Protein AF-0000000066829288 (afdb_homodimer)

Solvent-accessible surface area (backbone atoms only — not comparable to full-atom values): 31257 Å² total; per-residue (Å²): 139,66,87,71,61,79,67,40,70,86,41,68,56,59,64,69,84,78,69,64,52,48,63,47,64,56,67,56,61,49,70,46,64,44,95,68,75,52,68,35,43,31,33,33,27,29,32,68,88,78,62,45,61,29,27,31,39,46,38,51,44,66,57,33,58,77,65,68,34,53,66,54,53,50,49,31,52,50,49,40,68,68,46,82,48,92,29,32,53,44,60,73,48,58,41,49,59,95,54,36,37,37,41,32,26,58,54,68,74,48,44,46,47,40,56,51,35,63,72,62,33,44,44,52,68,69,58,36,48,53,52,44,53,47,49,47,53,36,51,42,53,32,46,77,73,41,35,31,52,53,54,65,46,48,88,32,24,32,18,29,84,87,66,45,54,23,42,45,81,47,74,68,39,45,69,53,60,87,92,52,48,72,42,62,71,28,59,55,54,75,70,33,47,33,45,51,42,73,66,72,37,71,30,49,38,62,46,36,40,47,26,12,50,30,44,48,49,47,20,32,57,60,45,47,67,68,52,74,50,71,30,46,66,60,31,51,51,34,45,57,67,54,57,65,79,80,63,88,84,53,54,66,44,58,49,52,50,36,54,54,45,60,34,84,71,46,87,73,52,69,47,61,71,53,51,53,49,47,54,51,45,33,51,51,51,55,68,71,94,140,67,87,71,61,79,65,37,69,87,41,67,57,59,66,69,86,77,67,64,50,49,63,48,61,56,66,57,62,50,71,46,65,43,95,68,75,51,68,35,42,31,31,32,27,29,32,65,88,79,62,46,62,30,26,30,38,45,37,52,45,65,57,32,58,77,64,68,36,52,65,51,52,51,49,31,52,51,48,38,69,68,48,82,49,91,29,32,53,43,61,72,49,60,43,49,59,97,54,37,36,37,42,32,27,58,55,67,75,49,44,46,46,40,55,51,35,62,73,62,33,43,44,52,68,68,58,36,49,51,50,44,52,47,48,48,52,37,50,42,51,32,45,76,73,40,34,31,53,54,52,61,47,48,87,32,25,31,18,29,84,88,65,47,55,23,43,44,80,48,75,67,39,43,70,54,61,87,90,52,48,71,40,61,71,28,57,54,54,75,70,34,48,33,43,50,43,73,67,72,38,70,28,48,37,61,44,37,41,47,27,12,51,29,44,49,48,48,21,34,58,61,44,46,65,67,51,75,52,72,30,46,66,60,32,50,51,34,46,55,67,53,58,64,81,80,63,89,84,53,53,67,47,56,49,54,50,38,55,52,44,58,36,84,70,43,89,70,49,67,54,63,71,53,53,54,48,46,54,52,45,34,50,51,50,55,68,70,95

Organism: Glycine max (NCBI:txid3847)

pLDDT: mean 78.01, std 21.09, range [21.61, 96.94]

Foldseek 3Di:
DDPVPPVCPLVPFDQPDPQPQVQPFPQPFPQDCDQPRDTWTWGWTARPVVRAIKIKTKDWPVVCVVVVVSVLVVVLVVLLCQQDDPQAKHFDGWHDDPTMIITIIHDADQFFQLVVLVVPPAADPVLLLQQLLSLLVSQQSSVVQQKFQQADDSRQWTAHPVGHTHGHDSSVMDRDDPPDQKDQAQDYDLLQFALCSVVSDIDGRQLRRLSSSLQRSQCNRGSDGQQDDPDSVVSSVCRNVVPGDRDPPDQPLSRVLSCLSSDNPVPPVPHSVVSSVSSVVSVVVVVVD/DDPVPPVCPLVPFDQPDPQPQVQPFPQPQPQDCDQPRDTWTWTWTARPVVRAIKIKTKDWPVVCVVVVVSVLVVVLVVLLCQQDDPQAKHFDGWHDDPTMIITIIHDADQFFQLVVLLVPPAADPVLLLQQLLSLLVSQQSSVVQQKFQQADDSRQWTAHPVGHTHGHDSSVMDRDDPPDQKDQAQDYDLLQFALCSVVSDIDGRQLRRLSSSLQRSLCNRGSDGQQDDPDSVVSSVCRLVVPGDRDPPDDPLSRVLSCLSSDNPCPPVPHSVVSSVSSVVSVVVVVVD

Secondary structure (DSSP, 8-state):
--TTSSTTSS--S-------EEEEEEEEEEEEE-TTS-EEEEEEEEETTT--EEEEEEEEHHHHHHTT-HHHHHHHHHHHHH---TTBPPEEEEEE-SSEEEEEEE---S-BHHHHHHHH-SPPHHHHHHHHHHHHHHHHHHHHTT-B-S--SGGGEEE-TTS-EEE---TT-B-PSTT--EE----S-GGG--HHHHTTS-EEHHHHHHHHHHHHHHHHHHSS-SS--SSHHHHHHHHHTT-----TTS-HHHHHHHHHHS-SSGGG---HHHHHHHHHHHHHHHHH-/--TTSSTTSS--S-------EEEEEEEEEEEEE-TTS-EEEEEEEEETTT--EEEEEEEEHHHHHHTT-HHHHHHHHHHHHH---TTBPPEEEEEE-SSEEEEEEEPP-S-BHHHHHHHH-SPPHHHHHHHHHHHHHHHHHHHHTT-B-S--SGGGEEE-TTS-EEE---TT-B-PSTT--EE----S-GGG--HHHHTTS-EEHHHHHHHHHHHHHHHHHHSS-SS--SSHHHHHHHHHTT-----TTS-HHHHHHHHHHS-SSGGG---HHHHHHHHHHHHHHHHH-

Nearest PDB structures (foldseek):
  3orx-assembly4_D  TM=9.179E-01  e=4.628E-21  Homo sapiens
  2owb-assembly1_A  TM=9.389E-01  e=7.590E-20  Homo sapiens
  3e88-assembly2_B  TM=9.311E-01  e=2.599E-19  Homo sapiens
  3e87-assembly2_B  TM=8.849E-01  e=9.494E-20  Homo sapiens
  5lih-assembly1_A  TM=8.357E-01  e=1.571E-19  Homo sapiens

Radius of gyration: 24.56 Å; Cα contacts (8 Å, |Δi|>4): 1035; chains: 2; bounding box: 91×78×61 Å

Sequence (578 aa):
MTRCQRCCRYCLFLCHTTLLLVLLVSLLVFLWLNGEGTFAEVKFAQNTGTGEIVAMKVLDRSTIIKHKMVDQIKREISIMKLVRHPDVVRLHEVLASRTKLYIILEFITGGELFDKIIHHGRLSEADSRRYFQQLIDGVDYCHSKGVYHRDLKPENLLLDSLGNIKIFDFGLSAFPEQGVSILRTTCGTPNYVAPKVLSHKSYNGAVADVWSCGVILFLLLAGYLPFDELDLTTLYSKIERTEFSCPLWYPVGAKMLIYRILDPNPETIETFTKVGQLEKASDAEEYSSMTRCQRCCRYCLFLCHTTLLLVLLVSLLVFLWLNGEGTFAEVKFAQNTGTGEIVAMKVLDRSTIIKHKMVDQIKREISIMKLVRHPDVVRLHEVLASRTKLYIILEFITGGELFDKIIHHGRLSEADSRRYFQQLIDGVDYCHSKGVYHRDLKPENLLLDSLGNIKIFDFGLSAFPEQGVSILRTTCGTPNYVAPKVLSHKSYNGAVADVWSCGVILFLLLAGYLPFDELDLTTLYSKIERTEFSCPLWYPVGAKMLIYRILDPNPETIETFTKVGQLEKASDAEEYSS

InterPro domains:
  IPR000719 Protein kinase domain [PF00069] (35-267)
  IPR000719 Protein kinase domain [PS50011] (28-288)
  IPR000719 Protein kinase domain [SM00220] (28-278)
  IPR008271 Serine/threonine-protein kinase, active site [PS00108] (147-159)
  IPR011009 Protein kinase-like domain superfamily [SSF56112] (35-268)

Structure (mmCIF, N/CA/C/O backbone):
data_AF-0000000066829288-model_v1
#
loop_
_entity.id
_entity.type
_entity.pdbx_description
1 polymer 'Protein kinase domain-containing protein'
#
loop_
_atom_site.group_PDB
_atom_site.id
_atom_site.type_symbol
_atom_site.label_atom_id
_atom_site.label_alt_id
_atom_site.label_comp_id
_atom_site.label_asym_id
_atom_site.label_entity_id
_atom_site.label_seq_id
_atom_site.pdbx_PDB_ins_code
_atom_site.Cartn_x
_atom_site.Cartn_y
_atom_site.Cartn_z
_atom_site.occupancy
_atom_site.B_iso_or_equiv
_atom_site.auth_seq_id
_atom_site.auth_comp_id
_atom_site.auth_asym_id
_atom_site.auth_atom_id
_atom_site.pdbx_PDB_model_num
ATOM 1 N N . MET A 1 1 ? -48.969 -4.434 -5.461 1 21.73 1 MET A N 1
ATOM 2 C CA . MET A 1 1 ? -48.156 -4.391 -4.242 1 21.73 1 MET A CA 1
ATOM 3 C C . MET A 1 1 ? -46.688 -4.699 -4.539 1 21.73 1 MET A C 1
ATOM 5 O O . MET A 1 1 ? -46.344 -5.84 -4.848 1 21.73 1 MET A O 1
ATOM 9 N N . THR A 1 2 ? -45.844 -3.816 -5.234 1 22.47 2 THR A N 1
ATOM 10 C CA . THR A 1 2 ? -44.875 -3.971 -6.312 1 22.47 2 THR A CA 1
ATOM 11 C C . THR A 1 2 ? -43.531 -4.438 -5.766 1 22.47 2 THR A C 1
ATOM 13 O O . THR A 1 2 ? -43.219 -4.207 -4.598 1 22.47 2 THR A O 1
ATOM 16 N N . ARG A 1 3 ? -42.812 -5.324 -6.523 1 27.27 3 ARG A N 1
ATOM 17 C CA . ARG A 1 3 ? -41.625 -6.148 -6.32 1 27.27 3 ARG A CA 1
ATOM 18 C C . ARG A 1 3 ? -40.531 -5.348 -5.652 1 27.27 3 ARG A C 1
ATOM 20 O O . ARG A 1 3 ? -39.438 -5.867 -5.426 1 27.27 3 ARG A O 1
ATOM 27 N N . CYS A 1 4 ? -40.562 -4.027 -5.711 1 26.39 4 CYS A N 1
ATOM 28 C CA . CYS A 1 4 ? -39.531 -3.127 -5.195 1 26.39 4 CYS A CA 1
ATOM 29 C C . CYS A 1 4 ? -39.5 -3.168 -3.672 1 26.39 4 CYS A C 1
ATOM 31 O O . CYS A 1 4 ? -38.688 -2.463 -3.051 1 26.39 4 CYS A O 1
ATOM 33 N N . GLN A 1 5 ? -40.469 -3.662 -2.865 1 26.28 5 GLN A N 1
ATOM 34 C CA . GLN A 1 5 ? -40.562 -3.518 -1.418 1 26.28 5 GLN A CA 1
ATOM 35 C C . GLN A 1 5 ? -39.562 -4.398 -0.701 1 26.28 5 GLN A C 1
ATOM 37 O O . GLN A 1 5 ? -39.25 -4.168 0.469 1 26.28 5 GLN A O 1
ATOM 42 N N . ARG A 1 6 ? -39.531 -5.727 -0.998 1 29.59 6 ARG A N 1
ATOM 43 C CA . ARG A 1 6 ? -38.75 -6.672 -0.224 1 29.59 6 ARG A CA 1
ATOM 44 C C . ARG A 1 6 ? -37.25 -6.305 -0.274 1 29.59 6 ARG A C 1
ATOM 46 O O . ARG A 1 6 ? -36.469 -6.777 0.548 1 29.59 6 ARG A O 1
ATOM 53 N N . CYS A 1 7 ? -36.844 -5.984 -1.493 1 27.8 7 CYS A N 1
ATOM 54 C CA . CYS A 1 7 ? -35.406 -5.809 -1.724 1 27.8 7 CYS A CA 1
ATOM 55 C C . CYS A 1 7 ? -34.875 -4.578 -0.994 1 27.8 7 CYS A C 1
ATOM 57 O O . CYS A 1 7 ? -33.688 -4.246 -1.093 1 27.8 7 CYS A O 1
ATOM 59 N N . CYS A 1 8 ? -35.781 -3.66 -0.423 1 27.7 8 CYS A N 1
ATOM 60 C CA . CYS A 1 8 ? -35.469 -2.346 0.118 1 27.7 8 CYS A CA 1
ATOM 61 C C . CYS A 1 8 ? -34.688 -2.473 1.431 1 27.7 8 CYS A C 1
ATOM 63 O O . CYS A 1 8 ? -34.312 -1.466 2.031 1 27.7 8 CYS A O 1
ATOM 65 N N . ARG A 1 9 ? -35.062 -3.439 2.234 1 28.14 9 ARG A N 1
ATOM 66 C CA . ARG A 1 9 ? -34.469 -3.309 3.564 1 28.14 9 ARG A CA 1
ATOM 67 C C . ARG A 1 9 ? -32.969 -3.084 3.48 1 28.14 9 ARG A C 1
ATOM 69 O O . ARG A 1 9 ? -32.406 -2.316 4.262 1 28.14 9 ARG A O 1
ATOM 76 N N . TYR A 1 10 ? -32.281 -4.105 3.029 1 27.89 10 TYR A N 1
ATOM 77 C CA . TYR A 1 10 ? -30.828 -3.939 2.891 1 27.89 10 TYR A CA 1
ATOM 78 C C . TYR A 1 10 ? -30.5 -2.9 1.823 1 27.89 10 TYR A C 1
ATOM 80 O O . TYR A 1 10 ? -29.359 -2.801 1.378 1 27.89 10 TYR A O 1
ATOM 88 N N . CYS A 1 11 ? -31.5 -2.441 1.03 1 29.39 11 CYS A N 1
ATOM 89 C CA . CYS A 1 11 ? -31.469 -1.28 0.148 1 29.39 11 CYS A CA 1
ATOM 90 C C . CYS A 1 11 ? -31.031 -0.031 0.906 1 29.39 11 CYS A C 1
ATOM 92 O O . CYS A 1 11 ? -31.875 0.715 1.414 1 29.39 11 CYS A O 1
ATOM 94 N N . LEU A 1 12 ? -30.188 -0.272 1.947 1 30.98 12 LEU A N 1
ATOM 95 C CA . LEU A 1 12 ? -29.781 0.939 2.65 1 30.98 12 LEU A CA 1
ATOM 96 C C . LEU A 1 12 ? -29.609 2.102 1.677 1 30.98 12 LEU A C 1
ATOM 98 O O . LEU A 1 12 ? -29.438 3.246 2.096 1 30.98 12 LEU A O 1
ATOM 102 N N . PHE A 1 13 ? -28.891 1.796 0.55 1 31.28 13 PHE A N 1
ATOM 103 C CA . PHE A 1 13 ? -28.5 2.885 -0.334 1 31.28 13 PHE A CA 1
ATOM 104 C C . PHE A 1 13 ? -29.688 3.412 -1.119 1 31.28 13 PHE A C 1
ATOM 106 O O . PHE A 1 13 ? -30.594 2.646 -1.483 1 31.28 13 PHE A O 1
ATOM 113 N N . LEU A 1 14 ? -30.172 4.648 -0.809 1 29.5 14 LEU A N 1
ATOM 114 C CA . LEU A 1 14 ? -31.203 5.449 -1.451 1 29.5 14 LEU A CA 1
ATOM 115 C C . LEU A 1 14 ? -31.188 5.254 -2.963 1 29.5 14 LEU A C 1
ATOM 117 O O . LEU A 1 14 ? -30.156 5.484 -3.609 1 29.5 14 LEU A O 1
ATOM 121 N N . CYS A 1 15 ? -31.875 4.312 -3.562 1 29.84 15 CYS A N 1
ATOM 122 C CA . CYS A 1 15 ? -32.188 4.012 -4.953 1 29.84 15 CYS A CA 1
ATOM 123 C C . CYS A 1 15 ? -32.594 5.273 -5.707 1 29.84 15 CYS A C 1
ATOM 125 O O . CYS A 1 15 ? -33 5.207 -6.863 1 29.84 15 CYS A O 1
ATOM 127 N N . HIS A 1 16 ? -33 6.395 -5.109 1 30.56 16 HIS A N 1
ATOM 128 C CA . HIS A 1 16 ? -33.812 7.297 -5.902 1 30.56 16 HIS A CA 1
ATOM 129 C C . HIS A 1 16 ? -33.062 7.766 -7.152 1 30.56 16 HIS A C 1
ATOM 131 O O . HIS A 1 16 ? -33.625 7.77 -8.25 1 30.56 16 HIS A O 1
ATOM 137 N N . THR A 1 17 ? -32.219 8.945 -7.078 1 32.38 17 THR A N 1
ATOM 138 C CA . THR A 1 17 ? -32 9.93 -8.133 1 32.38 17 THR A CA 1
ATOM 139 C C . THR A 1 17 ? -31.156 9.352 -9.25 1 32.38 17 THR A C 1
ATOM 141 O O . THR A 1 17 ? -30.031 8.891 -9 1 32.38 17 THR A O 1
ATOM 144 N N . THR A 1 18 ? -31.734 8.719 -10.352 1 33.66 18 THR A N 1
ATOM 145 C CA . THR A 1 18 ? -31.125 8.344 -11.633 1 33.66 18 THR A CA 1
ATOM 146 C C . THR A 1 18 ? -30.203 9.445 -12.141 1 33.66 18 THR A C 1
ATOM 148 O O . THR A 1 18 ? -30.672 10.477 -12.633 1 33.66 18 THR A O 1
ATOM 151 N N . LEU A 1 19 ? -29.422 10.141 -11.383 1 34 19 LEU A N 1
ATOM 152 C CA . LEU A 1 19 ? -28.484 11.039 -12.039 1 34 19 LEU A CA 1
ATOM 153 C C . LEU A 1 19 ? -27.859 10.367 -13.266 1 34 19 LEU A C 1
ATOM 155 O O . LEU A 1 19 ? -27.328 9.258 -13.172 1 34 19 LEU A O 1
ATOM 159 N N . LEU A 1 20 ? -28.516 10.664 -14.477 1 32.47 20 LEU A N 1
ATOM 160 C CA . LEU A 1 20 ? -27.938 10.367 -15.781 1 32.47 20 LEU A CA 1
ATOM 161 C C . LEU A 1 20 ? -26.453 10.672 -15.812 1 32.47 20 LEU A C 1
ATOM 163 O O . LEU A 1 20 ? -26.047 11.828 -15.977 1 32.47 20 LEU A O 1
ATOM 167 N N . LEU A 1 21 ? -25.766 10.328 -14.828 1 38.66 21 LEU A N 1
ATOM 168 C CA . LEU A 1 21 ? -24.312 10.477 -14.938 1 38.66 21 LEU A CA 1
ATOM 169 C C . LEU A 1 21 ? -23.797 9.812 -16.203 1 38.66 21 LEU A C 1
ATOM 171 O O . LEU A 1 21 ? -24.062 8.633 -16.453 1 38.66 21 LEU A O 1
ATOM 175 N N . VAL A 1 22 ? -24.016 10.594 -17.359 1 33.44 22 VAL A N 1
ATOM 176 C CA . VAL A 1 22 ? -23.281 10.07 -18.516 1 33.44 22 VAL A CA 1
ATOM 177 C C . VAL A 1 22 ? -21.844 9.742 -18.109 1 33.44 22 VAL A C 1
ATOM 179 O O . VAL A 1 22 ? -21.125 10.602 -17.609 1 33.44 22 VAL A O 1
ATOM 182 N N . LEU A 1 23 ? -21.641 8.625 -17.703 1 38.09 23 LEU A N 1
ATOM 183 C CA . LEU A 1 23 ? -20.312 8.102 -17.406 1 38.09 23 LEU A CA 1
ATOM 184 C C . LEU A 1 23 ? -19.312 8.516 -18.484 1 38.09 23 LEU A C 1
ATOM 186 O O . LEU A 1 23 ? -19.438 8.094 -19.641 1 38.09 23 LEU A O 1
ATOM 190 N N . LEU A 1 24 ? -19.062 9.797 -18.688 1 34.38 24 LEU A N 1
ATOM 191 C CA . LEU A 1 24 ? -17.859 9.977 -19.484 1 34.38 24 LEU A CA 1
ATOM 192 C C . LEU A 1 24 ? -16.703 9.156 -18.906 1 34.38 24 LEU A C 1
ATOM 194 O O . LEU A 1 24 ? -16.297 9.367 -17.75 1 34.38 24 LEU A O 1
ATOM 198 N N . VAL A 1 25 ? -16.656 8 -19.172 1 34.41 25 VAL A N 1
ATOM 199 C CA . VAL A 1 25 ? -15.703 6.992 -18.719 1 34.41 25 VAL A CA 1
ATOM 200 C C . VAL A 1 25 ? -14.281 7.469 -18.984 1 34.41 25 VAL A C 1
ATOM 202 O O . VAL A 1 25 ? -13.828 7.484 -20.125 1 34.41 25 VAL A O 1
ATOM 205 N N . SER A 1 26 ? -13.883 8.711 -19.047 1 34.31 26 SER A N 1
ATOM 206 C CA . SER A 1 26 ? -12.422 8.672 -19.094 1 34.31 26 SER A CA 1
ATOM 207 C C . SER A 1 26 ? -11.852 7.871 -17.922 1 34.31 26 SER A C 1
ATOM 209 O O . SER A 1 26 ? -12.18 8.133 -16.766 1 34.31 26 SER A O 1
ATOM 211 N N . LEU A 1 27 ? -11.656 6.578 -18.141 1 34.34 27 LEU A N 1
ATOM 212 C CA . LEU A 1 27 ? -11.281 5.441 -17.297 1 34.34 27 LEU A CA 1
ATOM 213 C C . LEU A 1 27 ? -10.031 5.758 -16.484 1 34.34 27 LEU A C 1
ATOM 215 O O . LEU A 1 27 ? -8.914 5.605 -16.984 1 34.34 27 LEU A O 1
ATOM 219 N N . LEU A 1 28 ? -9.75 7 -16.188 1 33.88 28 LEU A N 1
ATOM 220 C CA . LEU A 1 28 ? -8.586 6.871 -15.312 1 33.88 28 LEU A CA 1
ATOM 221 C C . LEU A 1 28 ? -8.906 6.008 -14.102 1 33.88 28 LEU A C 1
ATOM 223 O O . LEU A 1 28 ? -9.836 6.312 -13.344 1 33.88 28 LEU A O 1
ATOM 227 N N . VAL A 1 29 ? -8.742 4.734 -14.305 1 36.06 29 VAL A N 1
ATOM 228 C CA . VAL A 1 29 ? -8.953 3.754 -13.242 1 36.06 29 VAL A CA 1
ATOM 229 C C . VAL A 1 29 ? -7.848 3.871 -12.203 1 36.06 29 VAL A C 1
ATOM 231 O O . VAL A 1 29 ? -6.664 3.729 -12.523 1 36.06 29 VAL A O 1
ATOM 234 N N . PHE A 1 30 ? -8.023 4.906 -11.344 1 38.16 30 PHE A N 1
ATOM 235 C CA . PHE A 1 30 ? -7.148 4.766 -10.188 1 38.16 30 PHE A CA 1
ATOM 236 C C . PHE A 1 30 ? -7.57 3.576 -9.336 1 38.16 30 PHE A C 1
ATOM 238 O O . PHE A 1 30 ? -8.758 3.408 -9.039 1 38.16 30 PHE A O 1
ATOM 245 N N . LEU A 1 31 ? -6.906 2.406 -9.594 1 36.72 31 LEU A N 1
ATOM 246 C CA . LEU A 1 31 ? -7.121 1.247 -8.734 1 36.72 31 LEU A CA 1
ATOM 247 C C . LEU A 1 31 ? -6.543 1.482 -7.344 1 36.72 31 LEU A C 1
ATOM 249 O O . LEU A 1 31 ? -5.406 1.944 -7.211 1 36.72 31 LEU A O 1
ATOM 253 N N . TRP A 1 32 ? -7.32 2.074 -6.516 1 36.59 32 TRP A N 1
ATOM 254 C CA . TRP A 1 32 ? -6.859 2.297 -5.148 1 36.59 32 TRP A CA 1
ATOM 255 C C . TRP A 1 32 ? -7.012 1.032 -4.309 1 36.59 32 TRP A C 1
ATOM 257 O O . TRP A 1 32 ? -8.086 0.425 -4.277 1 36.59 32 TRP A O 1
ATOM 267 N N . LEU A 1 33 ? -5.973 0.278 -4.172 1 38.78 33 LEU A N 1
ATOM 268 C CA . LEU A 1 33 ? -6.004 -0.759 -3.145 1 38.78 33 LEU A CA 1
ATOM 269 C C . LEU A 1 33 ? -6.078 -0.144 -1.751 1 38.78 33 LEU A C 1
ATOM 271 O O . LEU A 1 33 ? -5.262 0.712 -1.401 1 38.78 33 LEU A O 1
ATOM 275 N N . ASN A 1 34 ? -7.176 0.012 -1.292 1 38.44 34 ASN A N 1
ATOM 276 C CA . ASN A 1 34 ? -7.219 0.454 0.098 1 38.44 34 ASN A CA 1
ATOM 277 C C . ASN A 1 34 ? -6.422 -0.48 1.007 1 38.44 34 ASN A C 1
ATOM 279 O O . ASN A 1 34 ? -6.297 -1.671 0.72 1 38.44 34 ASN A O 1
ATOM 283 N N . GLY A 1 35 ? -5.504 -0.013 1.482 1 38.72 35 GLY A N 1
ATOM 284 C CA . GLY A 1 35 ? -4.652 -0.75 2.404 1 38.72 35 GLY A CA 1
ATOM 285 C C . GLY A 1 35 ? -5.273 -2.053 2.875 1 38.72 35 GLY A C 1
ATOM 286 O O . GLY A 1 35 ? -4.609 -2.863 3.525 1 38.72 35 GLY A O 1
ATOM 287 N N . GLU A 1 36 ? -6.594 -2.232 2.766 1 41 36 GLU A N 1
ATOM 288 C CA . GLU A 1 36 ? -7.215 -3.432 3.322 1 41 36 GLU A CA 1
ATOM 289 C C . GLU A 1 36 ? -7.566 -4.43 2.223 1 41 36 GLU A C 1
ATOM 291 O O . GLU A 1 36 ? -8.367 -5.344 2.441 1 41 36 GLU A O 1
ATOM 296 N N . GLY A 1 37 ? -7.066 -4.438 1.109 1 40.5 37 GLY A N 1
ATOM 297 C CA . GLY A 1 37 ? -7.332 -5.473 0.126 1 40.5 37 GLY A CA 1
ATOM 298 C C . GLY A 1 37 ? -8.555 -5.188 -0.729 1 40.5 37 GLY A C 1
ATOM 299 O O . GLY A 1 37 ? -9.031 -6.062 -1.455 1 40.5 37 GLY A O 1
ATOM 300 N N . THR A 1 38 ? -9.453 -4.262 -0.318 1 46.44 38 THR A N 1
ATOM 301 C CA . THR A 1 38 ? -10.641 -4.051 -1.146 1 46.44 38 THR A CA 1
ATOM 302 C C . THR A 1 38 ? -10.312 -3.154 -2.338 1 46.44 38 THR A C 1
ATOM 304 O O . THR A 1 38 ? -9.547 -2.195 -2.209 1 46.44 38 THR A O 1
ATOM 307 N N . PHE A 1 39 ? -10.672 -3.822 -3.543 1 52.34 39 PHE A N 1
ATOM 308 C CA . PHE A 1 39 ? -10.336 -3.156 -4.797 1 52.34 39 PHE A CA 1
ATOM 309 C C . PHE A 1 39 ? -11.5 -2.291 -5.277 1 52.34 39 PHE A C 1
ATOM 311 O O . PHE A 1 39 ? -12.664 -2.662 -5.113 1 52.34 39 PHE A O 1
ATOM 318 N N . ALA A 1 40 ? -11.469 -0.947 -5.129 1 60.56 40 ALA A N 1
ATOM 319 C CA . ALA A 1 40 ? -12.453 -0.102 -5.793 1 60.56 40 ALA A CA 1
ATOM 320 C C . ALA A 1 40 ? -11.852 0.585 -7.02 1 60.56 40 ALA A C 1
ATOM 322 O O . ALA A 1 40 ? -10.656 0.873 -7.051 1 60.56 40 ALA A O 1
ATOM 323 N N . GLU A 1 41 ? -12.672 0.496 -8.062 1 64.25 41 GLU A N 1
ATOM 324 C CA . GLU A 1 41 ? -12.32 1.268 -9.25 1 64.25 41 GLU A CA 1
ATOM 325 C C . GLU A 1 41 ? -12.844 2.701 -9.148 1 64.25 41 GLU A C 1
ATOM 327 O O . GLU A 1 41 ? -13.953 2.932 -8.68 1 64.25 41 GLU A O 1
ATOM 332 N N . VAL A 1 42 ? -11.914 3.631 -9.344 1 66.62 42 VAL A N 1
ATOM 333 C CA . VAL A 1 42 ? -12.375 5.016 -9.383 1 66.62 42 VAL A CA 1
ATOM 334 C C . VAL A 1 42 ? -12.492 5.48 -10.836 1 66.62 42 VAL A C 1
ATOM 336 O O . VAL A 1 42 ? -11.555 5.309 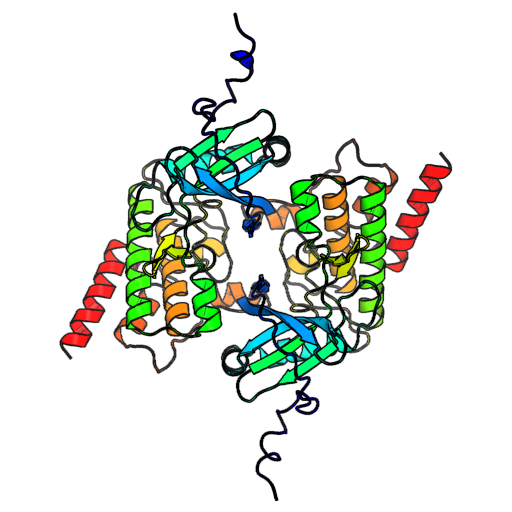-11.617 1 66.62 42 VAL A O 1
ATOM 339 N N . LYS A 1 43 ? -13.703 5.93 -11.227 1 67.62 43 LYS A N 1
ATOM 340 C CA . LYS A 1 43 ? -13.992 6.473 -12.547 1 67.62 43 LYS A CA 1
ATOM 341 C C . LYS A 1 43 ? -14.406 7.938 -12.469 1 67.62 43 LYS A C 1
ATOM 343 O O . LYS A 1 43 ? -14.828 8.414 -11.406 1 67.62 43 LYS A O 1
ATOM 348 N N . PHE A 1 44 ? -14.148 8.578 -13.57 1 71.31 44 PHE A N 1
ATOM 349 C CA . PHE A 1 44 ? -14.625 9.953 -13.641 1 71.31 44 PHE A CA 1
ATOM 350 C C . PHE A 1 44 ? -15.875 10.047 -14.508 1 71.31 44 PHE A C 1
ATOM 352 O O . PHE A 1 44 ? -16 9.336 -15.508 1 71.31 44 PHE A O 1
ATOM 359 N N . ALA A 1 45 ? -16.859 10.875 -13.992 1 69.94 45 ALA A N 1
ATOM 360 C CA . ALA A 1 45 ? -18.109 11.055 -14.703 1 69.94 45 ALA A CA 1
ATOM 361 C C . ALA A 1 45 ? -18.531 12.523 -14.734 1 69.94 45 ALA A C 1
ATOM 363 O O . ALA A 1 45 ? -18.016 13.336 -13.961 1 69.94 45 ALA A O 1
ATOM 364 N N . GLN A 1 46 ? -19.281 12.805 -15.773 1 70.62 46 GLN A N 1
ATOM 365 C CA . GLN A 1 46 ? -19.828 14.156 -15.867 1 70.62 46 GLN A CA 1
ATOM 366 C C . GLN A 1 46 ? -21.328 14.164 -15.648 1 70.62 46 GLN A C 1
ATOM 368 O O . GLN A 1 46 ? -22.047 13.336 -16.203 1 70.62 46 GLN A O 1
ATOM 373 N N . ASN A 1 47 ? -21.703 15.047 -14.703 1 65.81 47 ASN A N 1
ATOM 374 C CA . ASN A 1 47 ? -23.125 15.281 -14.539 1 65.81 47 ASN A CA 1
ATOM 375 C C . ASN A 1 47 ? -23.719 15.992 -15.75 1 65.81 47 ASN A C 1
ATOM 377 O O . ASN A 1 47 ? -23.297 17.094 -16.094 1 65.81 47 ASN A O 1
ATOM 381 N N . THR A 1 48 ? -24.609 15.32 -16.312 1 62.53 48 THR A N 1
ATOM 382 C CA . THR A 1 48 ? -25.141 15.852 -17.562 1 62.53 48 THR A CA 1
ATOM 383 C C . THR A 1 48 ? -25.969 17.109 -17.312 1 62.53 48 THR A C 1
ATOM 385 O O . THR A 1 48 ? -26.078 17.969 -18.188 1 62.53 48 THR A O 1
ATOM 388 N N . GLY A 1 49 ? -26.625 17.219 -16.219 1 63.22 49 GLY A N 1
ATOM 389 C CA . GLY A 1 49 ? -27.406 18.406 -15.883 1 63.22 49 GLY A CA 1
ATOM 390 C C . GLY A 1 49 ? -26.562 19.609 -15.523 1 63.22 49 GLY A C 1
ATOM 391 O O . GLY A 1 49 ? -26.766 20.703 -16.062 1 63.22 49 GLY A O 1
ATOM 392 N N . THR A 1 50 ? -25.609 19.438 -14.773 1 68.56 50 THR A N 1
ATOM 393 C CA . THR A 1 50 ? -24.828 20.547 -14.234 1 68.56 50 THR A CA 1
ATOM 394 C C . THR A 1 50 ? -23.516 20.703 -14.992 1 68.56 50 THR A C 1
ATOM 396 O O . THR A 1 50 ? -22.875 21.75 -14.938 1 68.56 50 THR A O 1
ATOM 399 N N . GLY A 1 51 ? -23.094 19.656 -15.703 1 72.69 51 GLY A N 1
ATOM 400 C CA . GLY A 1 51 ? -21.797 19.672 -16.359 1 72.69 51 GLY A CA 1
ATOM 401 C C . GLY A 1 51 ? -20.641 19.406 -15.422 1 72.69 51 GLY A C 1
ATOM 402 O O . GLY A 1 51 ? -19.5 19.312 -15.852 1 72.69 51 GLY A O 1
ATOM 403 N N . GLU A 1 52 ? -21.016 19.25 -14.203 1 75.69 52 GLU A N 1
ATOM 404 C CA . GLU A 1 52 ? -19.969 19.047 -13.211 1 75.69 52 GLU A CA 1
ATOM 405 C C . GLU A 1 52 ? -19.312 17.672 -13.367 1 75.69 52 GLU A C 1
ATOM 407 O O . GLU A 1 52 ? -20 16.672 -13.594 1 75.69 52 GLU A O 1
ATOM 412 N N . ILE A 1 53 ? -17.969 17.688 -13.367 1 79.56 53 ILE A N 1
ATOM 413 C CA . ILE A 1 53 ? -17.234 16.422 -13.383 1 79.56 53 ILE A CA 1
ATOM 414 C C . ILE A 1 53 ? -17.141 15.867 -11.969 1 79.56 53 ILE A C 1
ATOM 416 O O . ILE A 1 53 ? -16.906 16.625 -11.016 1 79.56 53 ILE A O 1
ATOM 420 N N . VAL A 1 54 ? -17.469 14.547 -11.891 1 82.25 54 VAL A N 1
ATOM 421 C CA . VAL A 1 54 ? -17.438 13.906 -10.578 1 82.25 54 VAL A CA 1
ATOM 422 C C . VAL A 1 54 ? -16.547 12.664 -10.625 1 82.25 54 VAL A C 1
ATOM 424 O O . VAL A 1 54 ? -16.266 12.141 -11.711 1 82.25 54 VAL A O 1
ATOM 427 N N . ALA A 1 55 ? -15.961 12.297 -9.461 1 82.88 55 ALA A N 1
ATOM 428 C CA . ALA A 1 55 ? -15.289 11.016 -9.297 1 82.88 55 ALA A CA 1
ATOM 429 C C . ALA A 1 55 ? -16.25 9.961 -8.758 1 82.88 55 ALA A C 1
ATOM 431 O O . ALA A 1 55 ? -17.094 10.25 -7.898 1 82.88 55 ALA A O 1
ATOM 432 N N . MET A 1 56 ? -16.125 8.742 -9.344 1 79.88 56 MET A N 1
ATOM 433 C CA . MET A 1 56 ? -17.047 7.676 -8.953 1 79.88 56 MET A CA 1
ATOM 434 C C . MET A 1 56 ? -16.281 6.422 -8.547 1 79.88 56 MET A C 1
ATOM 436 O O . MET A 1 56 ? -15.523 5.863 -9.344 1 79.88 56 MET A O 1
ATOM 440 N N . LYS A 1 57 ? -16.422 6.02 -7.215 1 79.69 57 LYS A N 1
ATOM 441 C CA . LYS A 1 57 ? -15.984 4.695 -6.785 1 79.69 57 LYS A CA 1
ATOM 442 C C . LYS A 1 57 ? -17.047 3.641 -7.082 1 79.69 57 LYS A C 1
ATOM 444 O O . LYS A 1 57 ? -18.203 3.777 -6.664 1 79.69 57 LYS A O 1
ATOM 449 N N . VAL A 1 58 ? -16.672 2.697 -7.922 1 78.31 58 VAL A N 1
ATOM 450 C CA . VAL A 1 58 ? -17.609 1.645 -8.305 1 78.31 58 VAL A CA 1
ATOM 451 C C . VAL A 1 58 ? -17.266 0.352 -7.57 1 78.31 58 VAL A C 1
ATOM 453 O O . VAL A 1 58 ? -16.125 -0.133 -7.652 1 78.31 58 VAL A O 1
ATOM 456 N N . LEU A 1 59 ? -18.266 -0.213 -6.848 1 79 59 LEU A N 1
ATOM 457 C CA . LEU A 1 59 ? -18.062 -1.45 -6.102 1 79 59 LEU A CA 1
ATOM 458 C C . LEU A 1 59 ? -19.078 -2.504 -6.52 1 79 59 LEU A C 1
ATOM 460 O O . LEU A 1 59 ? -20.25 -2.186 -6.746 1 79 59 LEU A O 1
ATOM 464 N N . ASP A 1 60 ? -18.641 -3.695 -6.68 1 76 60 ASP A N 1
ATOM 465 C CA . ASP A 1 60 ? -19.547 -4.816 -6.938 1 76 60 ASP A CA 1
ATOM 466 C C . ASP A 1 60 ? -20.203 -5.297 -5.648 1 76 60 ASP A C 1
ATOM 468 O O . ASP A 1 60 ? -19.516 -5.629 -4.676 1 76 60 ASP A O 1
ATOM 472 N N . ARG A 1 61 ? -21.484 -5.367 -5.645 1 78.12 61 ARG A N 1
ATOM 473 C CA . ARG A 1 61 ? -22.219 -5.73 -4.438 1 78.12 61 ARG A CA 1
ATOM 474 C C . ARG A 1 61 ? -21.875 -7.152 -4 1 78.12 61 ARG A C 1
ATOM 476 O O . ARG A 1 61 ? -21.781 -7.434 -2.803 1 78.12 61 ARG A O 1
ATOM 483 N N . SER A 1 62 ? -21.797 -8.023 -4.941 1 75.38 62 SER A N 1
ATOM 484 C CA . SER A 1 62 ? -21.453 -9.406 -4.617 1 75.38 62 SER A CA 1
ATOM 485 C C . SER A 1 62 ? -20.109 -9.5 -3.908 1 75.38 62 SER A C 1
ATOM 487 O O . SER A 1 62 ? -19.953 -10.25 -2.945 1 75.38 62 SER A O 1
ATOM 489 N N . THR A 1 63 ? -19.25 -8.703 -4.398 1 71.38 63 THR A N 1
ATOM 490 C CA . THR A 1 63 ? -17.922 -8.672 -3.795 1 71.38 63 THR A CA 1
ATOM 491 C C . THR A 1 63 ? -17.984 -8.117 -2.373 1 71.38 63 THR A C 1
ATOM 493 O O . THR A 1 63 ? -17.328 -8.633 -1.471 1 71.38 63 THR A O 1
ATOM 496 N N . ILE A 1 64 ? -18.719 -7.121 -2.162 1 76.5 64 ILE A N 1
ATOM 497 C CA . ILE A 1 64 ? -18.891 -6.504 -0.85 1 76.5 64 ILE A CA 1
ATOM 498 C C . ILE A 1 64 ? -19.406 -7.539 0.142 1 76.5 64 ILE A C 1
ATOM 500 O O . ILE A 1 64 ? -18.922 -7.633 1.27 1 76.5 64 ILE A O 1
ATOM 504 N N . ILE A 1 65 ? -20.344 -8.273 -0.304 1 75.56 65 ILE A N 1
ATOM 505 C CA . ILE A 1 65 ? -21.016 -9.242 0.562 1 75.56 65 ILE A CA 1
ATOM 506 C C . ILE A 1 65 ? -20.078 -10.414 0.84 1 75.56 65 ILE A C 1
ATOM 508 O O . ILE A 1 65 ? -19.875 -10.805 1.995 1 75.56 65 ILE A O 1
ATOM 512 N N . LYS A 1 66 ? -19.484 -10.906 -0.186 1 68.19 66 LYS A N 1
ATOM 513 C CA . LYS A 1 66 ? -18.625 -12.078 -0.076 1 68.19 66 LYS A CA 1
ATOM 514 C C . LYS A 1 66 ? -17.422 -11.805 0.837 1 68.19 66 LYS A C 1
ATOM 516 O O . LYS A 1 66 ? -16.969 -12.695 1.562 1 68.19 66 LYS A O 1
ATOM 521 N N . HIS A 1 67 ? -17.031 -10.516 0.87 1 67.12 67 HIS A N 1
ATOM 522 C CA . HIS A 1 67 ? -15.852 -10.164 1.644 1 67.12 67 HIS A CA 1
ATOM 523 C C . HIS A 1 67 ? -16.234 -9.531 2.979 1 67.12 67 HIS A C 1
ATOM 525 O O . HIS A 1 67 ? -15.391 -8.938 3.652 1 67.12 67 HIS A O 1
ATOM 531 N N . LYS A 1 68 ? -17.438 -9.578 3.314 1 76 68 LYS A N 1
ATOM 532 C CA . LYS A 1 68 ? -17.953 -9.078 4.586 1 76 68 LYS A CA 1
ATOM 533 C C . LYS A 1 68 ? -17.578 -7.609 4.789 1 76 68 LYS A C 1
ATOM 535 O O . LYS A 1 68 ? -17.156 -7.219 5.879 1 76 68 LYS A O 1
ATOM 540 N N . MET A 1 69 ? -17.656 -6.859 3.678 1 80.19 69 MET A N 1
ATOM 541 C CA . MET A 1 69 ? -17.234 -5.465 3.709 1 80.19 69 MET A CA 1
ATOM 542 C C . MET A 1 69 ? -18.438 -4.535 3.898 1 80.19 69 MET A C 1
ATOM 544 O O . MET A 1 69 ? -18.281 -3.314 3.879 1 80.19 69 MET A O 1
ATOM 548 N N . VAL A 1 70 ? -19.547 -5.059 4.098 1 82.94 70 VAL A N 1
ATOM 549 C CA . VAL A 1 70 ? -20.766 -4.266 4.137 1 82.94 70 VAL A CA 1
ATOM 550 C C . VAL A 1 70 ? -20.656 -3.207 5.23 1 82.94 70 VAL A C 1
ATOM 552 O O . VAL A 1 70 ? -20.875 -2.02 4.977 1 82.94 70 VAL A O 1
ATOM 555 N N . ASP A 1 71 ? -20.312 -3.641 6.395 1 85.81 71 ASP A N 1
ATOM 556 C CA . ASP A 1 71 ? -20.266 -2.715 7.523 1 85.81 71 ASP A CA 1
ATOM 557 C C . ASP A 1 71 ? -19.203 -1.641 7.305 1 85.81 71 ASP A C 1
ATOM 559 O O . ASP A 1 71 ? -19.406 -0.481 7.672 1 85.81 71 ASP A O 1
ATOM 563 N N . GLN A 1 72 ? -18.125 -2.021 6.785 1 84.38 72 GLN A N 1
ATOM 564 C CA . GLN A 1 72 ? -17.047 -1.074 6.516 1 84.38 72 GLN A CA 1
ATOM 565 C C . GLN A 1 72 ? -17.484 -0.015 5.508 1 84.38 72 GLN A C 1
ATOM 567 O O . GLN A 1 72 ? -17.234 1.176 5.703 1 84.38 72 GLN A O 1
ATOM 572 N N . ILE A 1 73 ? -18.141 -0.458 4.441 1 86.12 73 ILE A N 1
ATOM 573 C CA . ILE A 1 73 ? -18.578 0.451 3.389 1 86.12 73 ILE A CA 1
ATOM 574 C C . ILE A 1 73 ? -19.656 1.384 3.93 1 86.12 73 ILE A C 1
ATOM 576 O O . ILE A 1 73 ? -19.625 2.588 3.666 1 86.12 73 ILE A O 1
ATOM 580 N N . LYS A 1 74 ? -20.547 0.854 4.707 1 87.75 74 LYS A N 1
ATOM 581 C CA . LYS A 1 74 ? -21.578 1.665 5.328 1 87.75 74 LYS A CA 1
ATOM 582 C C . LYS A 1 74 ? -20.984 2.732 6.234 1 87.75 74 LYS A C 1
ATOM 584 O O . LYS A 1 74 ? -21.406 3.891 6.207 1 87.75 74 LYS A O 1
ATOM 589 N N . ARG A 1 75 ? -20.078 2.324 7.012 1 90.69 75 ARG A N 1
ATOM 590 C CA . ARG A 1 75 ? -19.406 3.258 7.914 1 90.69 75 ARG A CA 1
ATOM 591 C C . ARG A 1 75 ? -18.703 4.363 7.137 1 90.69 75 ARG A C 1
ATOM 593 O O . ARG A 1 75 ? -18.797 5.539 7.488 1 90.69 75 ARG A O 1
ATOM 600 N N . GLU A 1 76 ? -17.984 3.932 6.105 1 88.94 76 GLU A N 1
ATOM 601 C CA . GLU A 1 76 ? -17.297 4.906 5.27 1 88.94 76 GLU A CA 1
ATOM 602 C C . GLU A 1 76 ? -18.266 5.934 4.695 1 88.94 76 GLU A C 1
ATOM 604 O O . GLU A 1 76 ? -18.016 7.137 4.777 1 88.94 76 GLU A O 1
ATOM 609 N N . ILE A 1 77 ? -19.375 5.508 4.164 1 89.44 77 ILE A N 1
ATOM 610 C CA . ILE A 1 77 ? -20.375 6.383 3.568 1 89.44 77 ILE A CA 1
ATOM 611 C C . ILE A 1 77 ? -20.969 7.293 4.645 1 89.44 77 ILE A C 1
ATOM 613 O O . ILE A 1 77 ? -21.109 8.5 4.434 1 89.44 77 ILE A O 1
ATOM 617 N N . SER A 1 78 ? -21.266 6.723 5.781 1 93.38 78 SER A N 1
ATOM 618 C CA . SER A 1 78 ? -21.844 7.5 6.875 1 93.38 78 SER A CA 1
ATOM 619 C C . SER A 1 78 ? -20.891 8.617 7.316 1 93.38 78 SER A C 1
ATOM 621 O O . SER A 1 78 ? -21.328 9.75 7.539 1 93.38 78 SER A O 1
ATOM 623 N N . ILE A 1 79 ? -19.656 8.281 7.434 1 94.38 79 ILE A N 1
ATOM 624 C CA . ILE A 1 79 ? -18.656 9.25 7.844 1 94.38 79 ILE A CA 1
ATOM 625 C C . ILE A 1 79 ? -18.547 10.359 6.805 1 94.38 79 ILE A C 1
ATOM 627 O O . ILE A 1 79 ? -18.516 11.547 7.156 1 94.38 79 ILE A O 1
ATOM 631 N N . MET A 1 80 ? -18.547 9.953 5.543 1 92.44 80 MET A N 1
ATOM 632 C CA . MET A 1 80 ? -18.391 10.945 4.484 1 92.44 80 MET A CA 1
ATOM 633 C C . MET A 1 80 ? -19.609 11.867 4.414 1 92.44 80 MET A C 1
ATOM 635 O O . MET A 1 80 ? -19.484 13.039 4.051 1 92.44 80 MET A O 1
ATOM 639 N N . LYS A 1 81 ? -20.734 11.398 4.812 1 91.81 81 LYS A N 1
ATOM 640 C CA . LYS A 1 81 ? -21.938 12.227 4.887 1 91.81 81 LYS A CA 1
ATOM 641 C C . LYS A 1 81 ? -21.859 13.195 6.059 1 91.81 81 LYS A C 1
ATOM 643 O O . LYS A 1 81 ? -22.359 14.32 5.973 1 91.81 81 LYS A O 1
ATOM 648 N N . LEU A 1 82 ? -21.297 12.758 7.047 1 93.81 82 LEU A N 1
ATOM 649 C CA . LEU A 1 82 ? -21.234 13.508 8.297 1 93.81 82 LEU A CA 1
ATOM 650 C C . LEU A 1 82 ? -20.188 14.609 8.227 1 93.81 82 LEU A C 1
ATOM 652 O O . LEU A 1 82 ? -20.391 15.703 8.758 1 93.81 82 LEU A O 1
ATOM 656 N N . VAL A 1 83 ? -19.062 14.336 7.582 1 95.12 83 VAL A N 1
ATOM 657 C CA . VAL A 1 83 ? -17.906 15.234 7.598 1 95.12 83 VAL A CA 1
ATOM 658 C C . VAL A 1 83 ? -17.938 16.141 6.367 1 95.12 83 VAL A C 1
ATOM 660 O O . VAL A 1 83 ? -17.453 15.758 5.301 1 95.12 83 VAL A O 1
ATOM 663 N N . ARG A 1 84 ? -18.5 17.359 6.57 1 94.5 84 ARG A N 1
ATOM 664 C CA . ARG A 1 84 ? -18.484 18.391 5.531 1 94.5 84 ARG A CA 1
ATOM 665 C C . ARG A 1 84 ? -17.531 19.516 5.891 1 94.5 84 ARG A C 1
ATOM 667 O O . ARG A 1 84 ? -17.812 20.312 6.785 1 94.5 84 ARG A O 1
ATOM 674 N N . HIS A 1 85 ? -16.5 19.578 5.23 1 96.19 85 HIS A N 1
ATOM 675 C CA . HIS A 1 85 ? -15.422 20.531 5.492 1 96.19 85 HIS A CA 1
ATOM 676 C C . HIS A 1 85 ? -14.664 20.875 4.215 1 96.19 85 HIS A C 1
ATOM 678 O O . HIS A 1 85 ? -14.508 20.031 3.332 1 96.19 85 HIS A O 1
ATOM 684 N N . PRO A 1 86 ? -14.164 22.094 4.047 1 96.25 86 PRO A N 1
ATOM 685 C CA . PRO A 1 86 ? -13.445 22.484 2.838 1 96.25 86 PRO A CA 1
ATOM 686 C C . PRO A 1 86 ? -12.211 21.625 2.576 1 96.25 86 PRO A C 1
ATOM 688 O O . PRO A 1 86 ? -11.789 21.469 1.425 1 96.25 86 PRO A O 1
ATOM 691 N N . ASP A 1 87 ? -11.625 21.016 3.574 1 96.81 87 ASP A N 1
ATOM 692 C CA . ASP A 1 87 ? -10.391 20.25 3.422 1 96.81 87 ASP A CA 1
ATOM 693 C C . ASP A 1 87 ? -10.672 18.75 3.367 1 96.81 87 ASP A C 1
ATOM 695 O O . ASP A 1 87 ? -9.758 17.938 3.521 1 96.81 87 ASP A O 1
ATOM 699 N N . VAL A 1 88 ? -11.898 18.344 3.186 1 96.94 88 VAL A N 1
ATOM 700 C CA . VAL A 1 88 ? -12.297 16.938 3.047 1 96.94 88 VAL A CA 1
ATOM 701 C C . VAL A 1 88 ? -13.062 16.75 1.743 1 96.94 88 VAL A C 1
ATOM 703 O O . VAL A 1 88 ? -13.922 17.562 1.394 1 96.94 88 VAL A O 1
ATOM 706 N N . VAL A 1 89 ? -12.688 15.703 1.018 1 95.25 89 VAL A N 1
ATOM 707 C CA . VAL A 1 89 ? -13.398 15.406 -0.224 1 95.25 89 VAL A CA 1
ATOM 708 C C . VAL A 1 89 ? -14.883 15.227 0.059 1 95.25 89 VAL A C 1
ATOM 710 O O . VAL A 1 89 ? -15.266 14.547 1.019 1 95.25 89 VAL A O 1
ATOM 713 N N . ARG A 1 90 ? -15.688 15.766 -0.764 1 93.62 90 ARG A N 1
ATOM 714 C CA . ARG A 1 90 ? -17.125 15.773 -0.535 1 93.62 90 ARG A CA 1
ATOM 715 C C . ARG A 1 90 ? -17.797 14.562 -1.178 1 93.62 90 ARG A C 1
ATOM 717 O O . ARG A 1 90 ? -17.484 14.211 -2.318 1 93.62 90 ARG A O 1
ATOM 724 N N . LEU A 1 91 ? -18.609 13.906 -0.397 1 91.25 91 LEU A N 1
ATOM 725 C CA . LEU A 1 91 ? -19.531 12.922 -0.949 1 91.25 91 LEU A CA 1
ATOM 726 C C . LEU A 1 91 ? -20.734 13.602 -1.579 1 91.25 91 LEU A C 1
ATOM 728 O O . LEU A 1 91 ? -21.453 14.352 -0.909 1 91.25 91 LEU A O 1
ATOM 732 N N . HIS A 1 92 ? -20.891 13.375 -2.846 1 87.5 92 HIS A N 1
ATOM 733 C CA . HIS A 1 92 ? -22.047 13.992 -3.508 1 87.5 92 HIS A CA 1
ATOM 734 C C . HIS A 1 92 ? -23.297 13.141 -3.363 1 87.5 92 HIS A C 1
ATOM 736 O O . HIS A 1 92 ? -24.344 13.633 -2.93 1 87.5 92 HIS A O 1
ATOM 742 N N . GLU A 1 93 ? -23.125 11.883 -3.723 1 84.62 93 GLU A N 1
ATOM 743 C CA . GLU A 1 93 ? -24.281 10.992 -3.701 1 84.62 93 GLU A CA 1
ATOM 744 C C . GLU A 1 93 ? -23.844 9.531 -3.711 1 84.62 93 GLU A C 1
ATOM 746 O O . GLU A 1 93 ? -22.703 9.219 -4.074 1 84.62 93 GLU A O 1
ATOM 751 N N . VAL A 1 94 ? -24.672 8.68 -3.188 1 85.25 94 VAL A N 1
ATOM 752 C CA . VAL A 1 94 ? -24.516 7.234 -3.273 1 85.25 94 VAL A CA 1
ATOM 753 C C . VAL A 1 94 ? -25.656 6.637 -4.102 1 85.25 94 VAL A C 1
ATOM 755 O O . VAL A 1 94 ? -26.828 6.906 -3.838 1 85.25 94 VAL A O 1
ATOM 758 N N . LEU A 1 95 ? -25.234 5.926 -5.191 1 79.5 95 LEU A N 1
ATOM 759 C CA . LEU A 1 95 ? -26.203 5.246 -6.047 1 79.5 95 LEU A CA 1
ATOM 760 C C . LEU A 1 95 ? -26 3.736 -6 1 79.5 95 LEU A C 1
ATOM 762 O O . LEU A 1 95 ? -24.891 3.258 -5.762 1 79.5 95 LEU A O 1
ATOM 766 N N . ALA A 1 96 ? -27.109 3 -6.109 1 78.75 96 ALA A N 1
ATOM 767 C CA . ALA A 1 96 ? -27.016 1.543 -6.105 1 78.75 96 ALA A CA 1
ATOM 768 C C . ALA A 1 96 ? -27.844 0.933 -7.234 1 78.75 96 ALA A C 1
ATOM 770 O O . ALA A 1 96 ? -28.953 1.393 -7.52 1 78.75 96 ALA A O 1
ATOM 771 N N . SER A 1 97 ? -27.219 0.066 -7.988 1 76 97 SER A N 1
ATOM 772 C CA . SER A 1 97 ? -27.938 -0.832 -8.883 1 76 97 SER A CA 1
ATOM 773 C C . SER A 1 97 ? -28.094 -2.221 -8.273 1 76 97 SER A C 1
ATOM 775 O O . SER A 1 97 ? -27.812 -2.414 -7.086 1 76 97 SER A O 1
ATOM 777 N N . ARG A 1 98 ? -28.562 -3.125 -9.062 1 77.81 98 ARG A N 1
ATOM 778 C CA . ARG A 1 98 ? -28.719 -4.492 -8.578 1 77.81 98 ARG A CA 1
ATOM 779 C C . ARG A 1 98 ? -27.359 -5.121 -8.273 1 77.81 98 ARG A C 1
ATOM 781 O O . ARG A 1 98 ? -27.234 -5.914 -7.336 1 77.81 98 ARG A O 1
ATOM 788 N N . THR A 1 99 ? -26.391 -4.668 -9.023 1 79.81 99 THR A N 1
ATOM 789 C CA . THR A 1 99 ? -25.125 -5.406 -8.898 1 79.81 99 THR A CA 1
ATOM 790 C C . THR A 1 99 ? -24 -4.48 -8.453 1 79.81 99 THR A C 1
ATOM 792 O O . THR A 1 99 ? -22.938 -4.945 -8.055 1 79.81 99 THR A O 1
ATOM 795 N N . LYS A 1 100 ? -24.297 -3.156 -8.578 1 78.06 100 LYS A N 1
ATOM 796 C CA . LYS A 1 100 ? -23.188 -2.238 -8.32 1 78.06 100 LYS A CA 1
ATOM 797 C C . LYS A 1 100 ? -23.594 -1.175 -7.301 1 78.06 100 LYS A C 1
ATOM 799 O O . LYS A 1 100 ? -24.75 -0.781 -7.23 1 78.06 100 LYS A O 1
ATOM 804 N N . LEU A 1 101 ? -22.688 -0.769 -6.488 1 82.5 101 LEU A N 1
ATOM 805 C CA . LEU A 1 101 ? -22.75 0.414 -5.641 1 82.5 101 LEU A CA 1
ATOM 806 C C . LEU A 1 101 ? -21.844 1.521 -6.18 1 82.5 101 LEU A C 1
ATOM 808 O O . LEU A 1 101 ? -20.672 1.284 -6.48 1 82.5 101 LEU A O 1
ATOM 812 N N . TYR A 1 102 ? -22.438 2.73 -6.391 1 80.44 102 TYR A N 1
ATOM 813 C CA . TYR A 1 102 ? -21.703 3.889 -6.895 1 80.44 102 TYR A CA 1
ATOM 814 C C . TYR A 1 102 ? -21.594 4.969 -5.828 1 80.44 102 TYR A C 1
ATOM 816 O O . TYR A 1 102 ? -22.609 5.461 -5.32 1 80.44 102 TYR A O 1
ATOM 824 N N . ILE A 1 103 ? -20.391 5.258 -5.48 1 86.19 103 ILE A N 1
ATOM 825 C CA . ILE A 1 103 ? -20.125 6.355 -4.555 1 86.19 103 ILE A CA 1
ATOM 826 C C . ILE A 1 103 ? -19.578 7.559 -5.324 1 86.19 103 ILE A C 1
ATOM 828 O O . ILE A 1 103 ? -18.438 7.551 -5.789 1 86.19 103 ILE A O 1
ATOM 832 N N . ILE A 1 104 ? -20.375 8.594 -5.449 1 83.81 104 ILE A N 1
ATOM 833 C CA . ILE A 1 104 ? -20.031 9.766 -6.246 1 83.81 104 ILE A CA 1
ATOM 834 C C . ILE A 1 104 ? -19.359 10.812 -5.371 1 83.81 104 ILE A C 1
ATOM 836 O O . ILE A 1 104 ? -19.938 11.281 -4.387 1 83.81 104 ILE A O 1
ATOM 840 N N . LEU A 1 105 ? -18.156 11.164 -5.785 1 89.31 105 LEU A N 1
ATOM 841 C CA . LEU A 1 105 ? -17.344 12.07 -4.984 1 89.31 105 LEU A CA 1
ATOM 842 C C . LEU A 1 105 ? -16.969 13.32 -5.781 1 89.31 105 LEU A C 1
ATOM 844 O O . LEU A 1 105 ? -17.047 13.32 -7.012 1 89.31 105 LEU A O 1
ATOM 848 N N . GLU A 1 106 ? -16.641 14.344 -5.02 1 89.88 106 GLU A N 1
ATOM 849 C CA . GLU A 1 106 ? -16.016 15.523 -5.602 1 89.88 106 GLU A CA 1
ATOM 850 C C . GLU A 1 106 ? -14.812 15.148 -6.457 1 89.88 106 GLU A C 1
ATOM 852 O O . GLU A 1 106 ? -14.031 14.281 -6.078 1 89.88 106 GLU A O 1
ATOM 857 N N . PHE A 1 107 ? -14.82 15.781 -7.664 1 86.12 107 PHE A N 1
ATOM 858 C CA . PHE A 1 107 ? -13.672 15.57 -8.539 1 86.12 107 PHE A CA 1
ATOM 859 C C . PHE A 1 107 ? -12.539 16.531 -8.203 1 86.12 107 PHE A C 1
ATOM 861 O O . PHE A 1 107 ? -12.711 17.75 -8.32 1 86.12 107 PHE A O 1
ATOM 868 N N . ILE A 1 108 ? -11.422 15.969 -7.73 1 87.38 108 ILE A N 1
ATOM 869 C CA . ILE A 1 108 ? -10.266 16.781 -7.371 1 87.38 108 ILE A CA 1
ATOM 870 C C . ILE A 1 108 ? -9.242 16.766 -8.508 1 87.38 108 ILE A C 1
ATOM 872 O O . ILE A 1 108 ? -8.82 15.695 -8.953 1 87.38 108 ILE A O 1
ATOM 876 N N . THR A 1 109 ? -8.719 17.891 -8.945 1 80.69 109 THR A N 1
ATOM 877 C CA . THR A 1 109 ? -7.992 17.969 -10.211 1 80.69 109 THR A CA 1
ATOM 878 C C . THR A 1 109 ? -6.512 18.25 -9.969 1 80.69 109 THR A C 1
ATOM 880 O O . THR A 1 109 ? -5.691 18.109 -10.875 1 80.69 109 THR A O 1
ATOM 883 N N . GLY A 1 110 ? -6.141 18.672 -8.867 1 80.12 110 GLY A N 1
ATOM 884 C CA . GLY A 1 110 ? -4.766 19.094 -8.656 1 80.12 110 GLY A CA 1
ATOM 885 C C . GLY A 1 110 ? -3.82 17.953 -8.359 1 80.12 110 GLY A C 1
ATOM 886 O O . GLY A 1 110 ? -2.615 18.156 -8.203 1 80.12 110 GLY A O 1
ATOM 887 N N . GLY A 1 111 ? -4.312 16.75 -8.242 1 81.56 111 GLY A N 1
ATOM 888 C CA . GLY A 1 111 ? -3.461 15.586 -8.047 1 81.56 111 GLY A CA 1
ATOM 889 C C . GLY A 1 111 ? -3.258 15.234 -6.582 1 81.56 111 GLY A C 1
ATOM 890 O O . GLY A 1 111 ? -4.008 15.703 -5.723 1 81.56 111 GLY A O 1
ATOM 891 N N . GLU A 1 112 ? -2.201 14.289 -6.348 1 82.75 112 GLU A N 1
ATOM 892 C CA . GLU A 1 112 ? -1.895 13.812 -5 1 82.75 112 GLU A CA 1
ATOM 893 C C . GLU A 1 112 ? -0.734 14.594 -4.387 1 82.75 112 GLU A C 1
ATOM 895 O O . GLU A 1 112 ? 0.232 14.922 -5.078 1 82.75 112 GLU A O 1
ATOM 900 N N . LEU A 1 113 ? -0.868 14.891 -3.148 1 88.5 113 LEU A N 1
ATOM 901 C CA . LEU A 1 113 ? 0.244 15.5 -2.424 1 88.5 113 LEU A CA 1
ATOM 902 C C . LEU A 1 113 ? 1.498 14.641 -2.535 1 88.5 113 LEU A C 1
ATOM 904 O O . LEU A 1 113 ? 2.607 15.164 -2.652 1 88.5 113 LEU A O 1
ATOM 908 N N . PHE A 1 114 ? 1.276 13.398 -2.566 1 81.38 114 PHE A N 1
ATOM 909 C CA . PHE A 1 114 ? 2.375 12.445 -2.67 1 81.38 114 PHE A CA 1
ATOM 910 C C . PHE A 1 114 ? 3.178 12.68 -3.945 1 81.38 114 PHE A C 1
ATOM 912 O O . PHE A 1 114 ? 4.41 12.688 -3.916 1 81.38 114 PHE A O 1
ATOM 919 N N . ASP A 1 115 ? 2.518 12.906 -4.996 1 73.81 115 ASP A N 1
ATOM 920 C CA . ASP A 1 115 ? 3.17 13.188 -6.273 1 73.81 115 ASP A CA 1
ATOM 921 C C . ASP A 1 115 ? 4.004 14.461 -6.199 1 73.81 115 ASP A C 1
ATOM 923 O O . ASP A 1 115 ? 5.098 14.531 -6.766 1 73.81 115 ASP A O 1
ATOM 927 N N . LYS A 1 116 ? 3.49 15.359 -5.57 1 82.5 116 LYS A N 1
ATOM 928 C CA . LYS A 1 116 ? 4.203 16.625 -5.426 1 82.5 116 LYS A CA 1
ATOM 929 C C . LYS A 1 116 ? 5.508 16.438 -4.66 1 82.5 116 LYS A C 1
ATOM 931 O O . LYS A 1 116 ? 6.539 17 -5.031 1 82.5 116 LYS A O 1
ATOM 936 N N . ILE A 1 117 ? 5.492 15.656 -3.645 1 83.62 117 ILE A N 1
ATOM 937 C CA . ILE A 1 117 ? 6.676 15.414 -2.826 1 83.62 117 ILE A CA 1
ATOM 938 C C . ILE A 1 117 ? 7.711 14.633 -3.633 1 83.62 117 ILE A C 1
ATOM 940 O O . ILE A 1 117 ? 8.906 14.922 -3.566 1 83.62 117 ILE A O 1
ATOM 944 N N . ILE A 1 118 ? 7.242 13.688 -4.355 1 71.62 118 ILE A N 1
ATOM 945 C CA . ILE A 1 118 ? 8.133 12.844 -5.145 1 71.62 118 ILE A CA 1
ATOM 946 C C . ILE A 1 118 ? 8.82 13.68 -6.219 1 71.62 118 ILE A C 1
ATOM 948 O O . ILE A 1 118 ? 10.016 13.516 -6.473 1 71.62 118 ILE A O 1
ATOM 952 N N . HIS A 1 119 ? 8.102 14.578 -6.793 1 71.25 119 HIS A N 1
ATOM 953 C CA . HIS A 1 119 ? 8.625 15.336 -7.926 1 71.25 119 HIS A CA 1
ATOM 954 C C . HIS A 1 119 ? 9.492 16.5 -7.461 1 71.25 119 HIS A C 1
ATOM 956 O O . HIS A 1 119 ? 10.508 16.812 -8.086 1 71.25 119 HIS A O 1
ATOM 962 N N . HIS A 1 120 ? 9.141 17.031 -6.402 1 75.75 120 HIS A N 1
ATOM 963 C CA . HIS A 1 120 ? 9.828 18.25 -6 1 75.75 120 HIS A CA 1
ATOM 964 C C . HIS A 1 120 ? 10.781 18 -4.84 1 75.75 120 HIS A C 1
ATOM 966 O O . HIS A 1 120 ? 11.664 18.812 -4.559 1 75.75 120 HIS A O 1
ATOM 972 N N . GLY A 1 121 ? 10.609 16.844 -4.246 1 75.56 121 GLY A N 1
ATOM 973 C CA . GLY A 1 121 ? 11.359 16.625 -3.018 1 75.56 121 GLY A CA 1
ATOM 974 C C . GLY A 1 121 ? 10.805 17.391 -1.833 1 75.56 121 GLY A C 1
ATOM 975 O O . GLY A 1 121 ? 9.586 17.469 -1.649 1 75.56 121 GLY A O 1
ATOM 976 N N . ARG A 1 122 ? 11.742 17.938 -1.065 1 82.31 122 ARG A N 1
ATOM 977 C CA . ARG A 1 122 ? 11.266 18.703 0.083 1 82.31 122 ARG A CA 1
ATOM 978 C C . ARG A 1 122 ? 10.555 19.984 -0.365 1 82.31 122 ARG A C 1
ATOM 980 O O . ARG A 1 122 ? 10.93 20.578 -1.378 1 82.31 122 ARG A O 1
ATOM 987 N N . LEU A 1 123 ? 9.57 20.344 0.32 1 91 123 LEU A N 1
ATOM 988 C CA . LEU A 1 123 ? 8.797 21.547 0.024 1 91 123 LEU A CA 1
ATOM 989 C C . LEU A 1 123 ? 9.289 22.719 0.86 1 91 123 LEU A C 1
ATOM 991 O O . LEU A 1 123 ? 10 22.531 1.848 1 91 123 LEU A O 1
ATOM 995 N N . SER A 1 124 ? 8.938 23.891 0.425 1 92.56 124 SER A N 1
ATOM 996 C CA . SER A 1 124 ? 9.289 25.078 1.192 1 92.56 124 SER A CA 1
ATOM 997 C C . SER A 1 124 ? 8.609 25.078 2.557 1 92.56 124 SER A C 1
ATOM 999 O O . SER A 1 124 ? 7.586 24.406 2.744 1 92.56 124 SER A O 1
ATOM 1001 N N . GLU A 1 125 ? 9.211 25.781 3.412 1 91.31 125 GLU A N 1
ATOM 1002 C CA . GLU A 1 125 ? 8.586 25.906 4.727 1 91.31 125 GLU A CA 1
ATOM 1003 C C . GLU A 1 125 ? 7.176 26.484 4.609 1 91.31 125 GLU A C 1
ATOM 1005 O O . GLU A 1 125 ? 6.258 26.031 5.297 1 91.31 125 GLU A O 1
ATOM 1010 N N . ALA A 1 126 ? 7.039 27.5 3.703 1 92.19 126 ALA A N 1
ATOM 1011 C CA . ALA A 1 126 ? 5.742 28.141 3.529 1 92.19 126 ALA A CA 1
ATOM 1012 C C . ALA A 1 126 ? 4.691 27.156 3.035 1 92.19 126 ALA A C 1
ATOM 1014 O O . ALA A 1 126 ? 3.596 27.062 3.592 1 92.19 126 ALA A O 1
ATOM 1015 N N . ASP A 1 127 ? 5.012 26.375 2.084 1 93.44 127 ASP A N 1
ATOM 1016 C CA . ASP A 1 127 ? 4.094 25.375 1.555 1 93.44 127 ASP A CA 1
ATOM 1017 C C . ASP A 1 127 ? 3.795 24.297 2.596 1 93.44 127 ASP A C 1
ATOM 1019 O O . ASP A 1 127 ? 2.643 23.891 2.771 1 93.44 127 ASP A O 1
ATOM 1023 N N . SER A 1 128 ? 4.836 23.844 3.285 1 94.44 128 SER A N 1
ATOM 1024 C CA . SER A 1 128 ? 4.68 22.797 4.297 1 94.44 128 SER A CA 1
ATOM 1025 C C . SER A 1 128 ? 3.75 23.25 5.418 1 94.44 128 SER A C 1
ATOM 1027 O O . SER A 1 128 ? 2.873 22.5 5.844 1 94.44 128 SER A O 1
ATOM 1029 N N . ARG A 1 129 ? 3.914 24.469 5.812 1 91.31 129 ARG A N 1
ATOM 1030 C CA . ARG A 1 129 ? 3.072 25.016 6.863 1 91.31 129 ARG A CA 1
ATOM 1031 C C . ARG A 1 129 ? 1.627 25.156 6.395 1 91.31 129 ARG A C 1
ATOM 1033 O O . ARG A 1 129 ? 0.696 24.844 7.141 1 91.31 129 ARG A O 1
ATOM 1040 N N . ARG A 1 130 ? 1.489 25.641 5.211 1 94.12 130 ARG A N 1
ATOM 1041 C CA . ARG A 1 130 ? 0.15 25.797 4.648 1 94.12 130 ARG A CA 1
ATOM 1042 C C . ARG A 1 130 ? -0.573 24.453 4.594 1 94.12 130 ARG A C 1
ATOM 1044 O O . ARG A 1 130 ? -1.716 24.328 5.043 1 94.12 130 ARG A O 1
ATOM 1051 N N . TYR A 1 131 ? 0.053 23.422 4.066 1 95.69 131 TYR A N 1
ATOM 1052 C CA . TYR A 1 131 ? -0.538 22.094 3.973 1 95.69 131 TYR A CA 1
ATOM 1053 C C . TYR A 1 131 ? -0.829 21.531 5.359 1 95.69 131 TYR A C 1
ATOM 1055 O O . TYR A 1 131 ? -1.89 20.938 5.586 1 95.69 131 TYR A O 1
ATOM 1063 N N . PHE A 1 132 ? 0.091 21.734 6.254 1 95.5 132 PHE A N 1
ATOM 1064 C CA . PHE A 1 132 ? -0.07 21.219 7.602 1 95.5 132 PHE A CA 1
ATOM 1065 C C . PHE A 1 132 ? -1.261 21.859 8.297 1 95.5 132 PHE A C 1
ATOM 1067 O O . PHE A 1 132 ? -2.051 21.172 8.953 1 95.5 132 PHE A O 1
ATOM 1074 N N . GLN A 1 133 ? -1.379 23.141 8.148 1 93.5 133 GLN A N 1
ATOM 1075 C CA . GLN A 1 133 ? -2.498 23.859 8.75 1 93.5 133 GLN A CA 1
ATOM 1076 C C . GLN A 1 133 ? -3.83 23.359 8.203 1 93.5 133 GLN A C 1
ATOM 1078 O O . GLN A 1 133 ? -4.777 23.141 8.961 1 93.5 133 GLN A O 1
ATOM 1083 N N . GLN A 1 134 ? -3.93 23.188 6.934 1 95.75 134 GLN A N 1
ATOM 1084 C CA . GLN A 1 134 ? -5.145 22.656 6.32 1 95.75 134 GLN A CA 1
ATOM 1085 C C . GLN A 1 134 ? -5.441 21.25 6.812 1 95.75 134 GLN A C 1
ATOM 1087 O O . GLN A 1 134 ? -6.59 20.922 7.113 1 95.75 134 GLN A O 1
ATOM 1092 N N . LEU A 1 135 ? -4.418 20.422 6.93 1 96.31 135 LEU A N 1
ATOM 1093 C CA . LEU A 1 135 ? -4.543 19.047 7.395 1 96.31 135 LEU A CA 1
ATOM 1094 C C . LEU A 1 135 ? -5.094 19 8.812 1 96.31 135 LEU A C 1
ATOM 1096 O O . LEU A 1 135 ? -6.066 18.297 9.086 1 96.31 135 LEU A O 1
ATOM 1100 N N . ILE A 1 136 ? -4.5 19.797 9.672 1 94.31 136 ILE A N 1
ATOM 1101 C CA . ILE A 1 136 ? -4.906 19.766 11.078 1 94.31 136 ILE A CA 1
ATOM 1102 C C . ILE A 1 136 ? -6.332 20.297 11.211 1 94.31 136 ILE A C 1
ATOM 1104 O O . ILE A 1 136 ? -7.117 19.797 12.016 1 94.31 136 ILE A O 1
ATOM 1108 N N . ASP A 1 137 ? -6.668 21.312 10.375 1 94.38 137 ASP A N 1
ATOM 1109 C CA . ASP A 1 137 ? -8.023 21.844 10.406 1 94.38 137 ASP A CA 1
ATOM 1110 C C . ASP A 1 137 ? -9.047 20.781 10 1 94.38 137 ASP A C 1
ATOM 1112 O O . ASP A 1 137 ? -10.07 20.625 10.664 1 94.38 137 ASP A O 1
ATOM 1116 N N . GLY A 1 138 ? -8.766 20.125 8.945 1 96 138 GLY A N 1
ATOM 1117 C CA . GLY A 1 138 ? -9.656 19.062 8.492 1 96 138 GLY A CA 1
ATOM 1118 C C . GLY A 1 138 ? -9.773 17.922 9.477 1 96 138 GLY A C 1
ATOM 1119 O O . GLY A 1 138 ? -10.875 17.438 9.75 1 96 138 GLY A O 1
ATOM 1120 N N . VAL A 1 139 ? -8.664 17.469 10.047 1 96.38 139 VAL A N 1
ATOM 1121 C CA . VAL A 1 139 ? -8.641 16.344 10.977 1 96.38 139 VAL A CA 1
ATOM 1122 C C . VAL A 1 139 ? -9.344 16.734 12.273 1 96.38 139 VAL A C 1
ATOM 1124 O O . VAL A 1 139 ? -10.078 15.93 12.859 1 96.38 139 VAL A O 1
ATOM 1127 N N . ASP A 1 140 ? -9.109 17.984 12.695 1 94.06 140 ASP A N 1
ATOM 1128 C CA . ASP A 1 140 ? -9.781 18.484 13.891 1 94.06 140 ASP A CA 1
ATOM 1129 C C . ASP A 1 140 ? -11.297 18.453 13.711 1 94.06 140 ASP A C 1
ATOM 1131 O O . ASP A 1 140 ? -12.031 18.078 14.641 1 94.06 140 ASP A O 1
ATOM 1135 N N . TYR A 1 141 ? -11.734 18.859 12.602 1 95.12 141 TYR A N 1
ATOM 1136 C CA . TYR A 1 141 ? -13.164 18.812 12.32 1 95.12 141 TYR A CA 1
ATOM 1137 C C . TYR A 1 141 ? -13.688 17.375 12.375 1 95.12 141 TYR A C 1
ATOM 1139 O O . TYR A 1 141 ? -14.742 17.109 12.945 1 95.12 141 TYR A O 1
ATOM 1147 N N . CYS A 1 142 ? -12.992 16.438 11.766 1 95.88 142 CYS A N 1
ATOM 1148 C CA . CYS A 1 142 ? -13.375 15.031 11.859 1 95.88 142 CYS A CA 1
ATOM 1149 C C . CYS A 1 142 ? -13.516 14.594 13.312 1 95.88 142 CYS A C 1
ATOM 1151 O O . CYS A 1 142 ? -14.508 13.977 13.68 1 95.88 142 CYS A O 1
ATOM 1153 N N . HIS A 1 143 ? -12.523 14.977 14.141 1 94.69 143 HIS A N 1
ATOM 1154 C CA . HIS A 1 143 ? -12.539 14.602 15.547 1 94.69 143 HIS A CA 1
ATOM 1155 C C . HIS A 1 143 ? -13.742 15.203 16.266 1 94.69 143 HIS A C 1
ATOM 1157 O O . HIS A 1 143 ? -14.336 14.562 17.141 1 94.69 143 HIS A O 1
ATOM 1163 N N . SER A 1 144 ? -14.047 16.438 15.891 1 93.88 144 SER A N 1
ATOM 1164 C CA . SER A 1 144 ? -15.188 17.109 16.516 1 93.88 144 SER A CA 1
ATOM 1165 C C . SER A 1 144 ? -16.484 16.359 16.219 1 93.88 144 SER A C 1
ATOM 1167 O O . SER A 1 144 ? -17.469 16.516 16.938 1 93.88 144 SER A O 1
ATOM 1169 N N . LYS A 1 145 ? -16.516 15.586 15.133 1 95.12 145 LYS A N 1
ATOM 1170 C CA . LYS A 1 145 ? -17.688 14.781 14.773 1 95.12 145 LYS A CA 1
ATOM 1171 C C . LYS A 1 145 ? -17.547 13.352 15.289 1 95.12 145 LYS A C 1
ATOM 1173 O O . LYS A 1 145 ? -18.375 12.492 14.984 1 95.12 145 LYS A O 1
ATOM 1178 N N . GLY A 1 146 ? -16.438 13.086 16.016 1 95.31 146 GLY A N 1
ATOM 1179 C CA . GLY A 1 146 ? -16.203 11.766 16.578 1 95.31 146 GLY A CA 1
ATOM 1180 C C . GLY A 1 146 ? -15.594 10.789 15.586 1 95.31 146 GLY A C 1
ATOM 1181 O O . GLY A 1 146 ? -15.688 9.578 15.766 1 95.31 146 GLY A O 1
ATOM 1182 N N . VAL A 1 147 ? -15.023 11.297 14.531 1 96.75 147 VAL A N 1
ATOM 1183 C CA . VAL A 1 147 ? -14.445 10.461 13.484 1 96.75 147 VAL A CA 1
ATOM 1184 C C . VAL A 1 147 ? -12.922 10.469 13.594 1 96.75 147 VAL A C 1
ATOM 1186 O O . VAL A 1 147 ? -12.305 11.539 13.656 1 96.75 147 VAL A O 1
ATOM 1189 N N . TYR A 1 148 ? -12.281 9.344 13.656 1 96.81 148 TYR A N 1
ATOM 1190 C CA . TYR A 1 148 ? -10.836 9.188 13.633 1 96.81 148 TYR A CA 1
ATOM 1191 C C . TYR A 1 148 ? -10.375 8.492 12.359 1 96.81 148 TYR A C 1
ATOM 1193 O O . TYR A 1 148 ? -10.859 7.414 12.023 1 96.81 148 TYR A O 1
ATOM 1201 N N . HIS A 1 149 ? -9.484 9.016 11.594 1 96.75 149 HIS A N 1
ATOM 1202 C CA . HIS A 1 149 ? -9.172 8.625 10.227 1 96.75 149 HIS A CA 1
ATOM 1203 C C . HIS A 1 149 ? -8.398 7.316 10.188 1 96.75 149 HIS A C 1
ATOM 1205 O O . HIS A 1 149 ? -8.742 6.402 9.43 1 96.75 149 HIS A O 1
ATOM 1211 N N . ARG A 1 150 ? -7.23 7.246 10.961 1 96.38 150 ARG A N 1
ATOM 1212 C CA . ARG A 1 150 ? -6.43 6.059 11.242 1 96.38 150 ARG A CA 1
ATOM 1213 C C . ARG A 1 150 ? -5.539 5.707 10.055 1 96.38 150 ARG A C 1
ATOM 1215 O O . ARG A 1 150 ? -4.793 4.727 10.102 1 96.38 150 ARG A O 1
ATOM 1222 N N . ASP A 1 151 ? -5.473 6.465 9 1 95.19 151 ASP A N 1
ATOM 1223 C CA . ASP A 1 151 ? -4.594 6.188 7.867 1 95.19 151 ASP A CA 1
ATOM 1224 C C . ASP A 1 151 ? -4.199 7.473 7.148 1 95.19 151 ASP A C 1
ATOM 1226 O O . ASP A 1 151 ? -4.277 7.555 5.922 1 95.19 151 ASP A O 1
ATOM 1230 N N . LEU A 1 152 ? -3.889 8.469 7.859 1 96.56 152 LEU A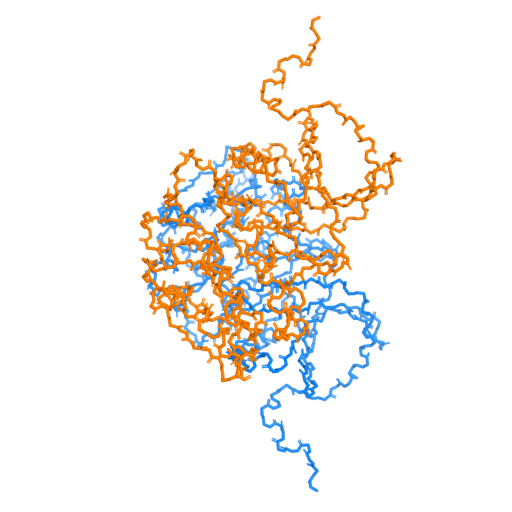 N 1
ATOM 1231 C CA . LEU A 1 152 ? -3.4 9.727 7.289 1 96.56 152 LEU A CA 1
ATOM 1232 C C . LEU A 1 152 ? -1.996 9.555 6.719 1 96.56 152 LEU A C 1
ATOM 1234 O O . LEU A 1 152 ? -1.081 9.125 7.43 1 96.56 152 LEU A O 1
ATOM 1238 N N . LYS A 1 153 ? -1.87 9.805 5.469 1 94 153 LYS A N 1
ATOM 1239 C CA . LYS A 1 153 ? -0.646 9.75 4.676 1 94 153 LYS A CA 1
ATOM 1240 C C . LYS A 1 153 ? -0.79 10.539 3.381 1 94 153 LYS A C 1
ATOM 1242 O O . LYS A 1 153 ? -1.904 10.867 2.969 1 94 153 LYS A O 1
ATOM 1247 N N . PRO A 1 154 ? 0.307 10.969 2.76 1 91.94 154 PRO A N 1
ATOM 1248 C CA . PRO A 1 154 ? 0.213 11.805 1.558 1 91.94 154 PRO A CA 1
ATOM 1249 C C . PRO A 1 154 ? -0.64 11.164 0.463 1 91.94 154 PRO A C 1
ATOM 1251 O O . PRO A 1 154 ? -1.303 11.875 -0.299 1 91.94 154 PRO A O 1
ATOM 1254 N N . GLU A 1 155 ? -0.661 9.781 0.405 1 85.38 155 GLU A N 1
ATOM 1255 C CA . GLU A 1 155 ? -1.442 9.062 -0.602 1 85.38 155 GLU A CA 1
ATOM 1256 C C . GLU A 1 155 ? -2.938 9.297 -0.404 1 85.38 155 GLU A C 1
ATOM 1258 O O . GLU A 1 155 ? -3.73 9.094 -1.326 1 85.38 155 GLU A O 1
ATOM 1263 N N . ASN A 1 156 ? -3.279 9.695 0.787 1 90.25 156 ASN A N 1
ATOM 1264 C CA . ASN A 1 156 ? -4.684 9.945 1.095 1 90.25 156 ASN A CA 1
ATOM 1265 C C . ASN A 1 156 ? -4.984 11.438 1.17 1 90.25 156 ASN A C 1
ATOM 1267 O O . ASN A 1 156 ? -5.984 11.844 1.765 1 90.25 156 ASN A O 1
ATOM 1271 N N . LEU A 1 157 ? -4.082 12.25 0.625 1 94.56 157 LEU A N 1
ATOM 1272 C CA . LEU A 1 157 ? -4.242 13.695 0.544 1 94.56 157 LEU A CA 1
ATOM 1273 C C . LEU A 1 157 ? -4.16 14.172 -0.902 1 94.56 157 LEU A C 1
ATOM 1275 O O . LEU A 1 157 ? -3.105 14.07 -1.534 1 94.56 157 LEU A O 1
ATOM 1279 N N . LEU A 1 158 ? -5.258 14.695 -1.387 1 92.75 158 LEU A N 1
ATOM 1280 C CA . LEU A 1 158 ? -5.312 15.258 -2.732 1 92.75 158 LEU A CA 1
ATOM 1281 C C . LEU A 1 158 ? -5.148 16.766 -2.695 1 92.75 158 LEU A C 1
ATOM 1283 O O . LEU A 1 158 ? -5.203 17.375 -1.624 1 92.75 158 LEU A O 1
ATOM 1287 N N . LEU A 1 159 ? -4.832 17.281 -3.83 1 93.75 159 LEU A N 1
ATOM 1288 C CA . LEU A 1 159 ? -4.773 18.734 -4.004 1 93.75 159 LEU A CA 1
ATOM 1289 C C . LEU A 1 159 ? -5.836 19.203 -4.988 1 93.75 159 LEU A C 1
ATOM 1291 O O . LEU A 1 159 ? -6.004 18.625 -6.059 1 93.75 159 LEU A O 1
ATOM 1295 N N . ASP A 1 160 ? -6.578 20.266 -4.562 1 92.69 160 ASP A N 1
ATOM 1296 C CA . ASP A 1 160 ? -7.516 20.828 -5.527 1 92.69 160 ASP A CA 1
ATOM 1297 C C . ASP A 1 160 ? -6.805 21.766 -6.504 1 92.69 160 ASP A C 1
ATOM 1299 O O . ASP A 1 160 ? -5.574 21.875 -6.488 1 92.69 160 ASP A O 1
ATOM 1303 N N . SER A 1 161 ? -7.566 22.422 -7.383 1 89.88 161 SER A N 1
ATOM 1304 C CA . SER A 1 161 ? -7.008 23.234 -8.461 1 89.88 161 SER A CA 1
ATOM 1305 C C . SER A 1 161 ? -6.242 24.422 -7.914 1 89.88 161 SER A C 1
ATOM 1307 O O . SER A 1 161 ? -5.363 24.969 -8.594 1 89.88 161 SER A O 1
ATOM 1309 N N . LEU A 1 162 ? -6.535 24.828 -6.707 1 93.88 162 LEU A N 1
ATOM 1310 C CA . LEU A 1 162 ? -5.871 25.969 -6.082 1 93.88 162 LEU A CA 1
ATOM 1311 C C . LEU A 1 162 ? -4.715 25.5 -5.203 1 93.88 162 LEU A C 1
ATOM 1313 O O . LEU A 1 162 ? -4.055 26.328 -4.555 1 93.88 162 LEU A O 1
ATOM 1317 N N . GLY A 1 163 ? -4.531 24.203 -5.125 1 94.56 163 GLY A N 1
ATOM 1318 C CA . GLY A 1 163 ? -3.424 23.656 -4.363 1 94.56 163 GLY A CA 1
ATOM 1319 C C . GLY A 1 163 ? -3.756 23.438 -2.9 1 94.56 163 GLY A C 1
ATOM 1320 O O . GLY A 1 163 ? -2.855 23.312 -2.064 1 94.56 163 GLY A O 1
ATOM 1321 N N . ASN A 1 164 ? -5.023 23.438 -2.59 1 96.12 164 ASN A N 1
ATOM 1322 C CA . ASN A 1 164 ? -5.434 23.156 -1.218 1 96.12 164 ASN A CA 1
ATOM 1323 C C . ASN A 1 164 ? -5.621 21.656 -0.987 1 96.12 164 ASN A C 1
ATOM 1325 O O . ASN A 1 164 ? -6.051 20.938 -1.889 1 96.12 164 ASN A O 1
ATOM 1329 N N . ILE A 1 165 ? -5.426 21.219 0.211 1 96.25 165 ILE A N 1
ATOM 1330 C CA . ILE A 1 165 ? -5.492 19.797 0.563 1 96.25 165 ILE A CA 1
ATOM 1331 C C . ILE A 1 165 ? -6.953 19.359 0.637 1 96.25 165 ILE A C 1
ATOM 1333 O O . ILE A 1 165 ? -7.82 20.125 1.067 1 96.25 165 ILE A O 1
ATOM 1337 N N . LYS A 1 166 ? -7.188 18.188 0.184 1 96.88 166 LYS A N 1
ATOM 1338 C CA . LYS A 1 166 ? -8.43 17.453 0.378 1 96.88 166 LYS A CA 1
ATOM 1339 C C . LYS A 1 166 ? -8.164 16.062 0.958 1 96.88 166 LYS A C 1
ATOM 1341 O O . LYS A 1 166 ? -7.582 15.211 0.29 1 96.88 166 LYS A O 1
ATOM 1346 N N . ILE A 1 167 ? -8.547 15.898 2.229 1 96.69 167 ILE A N 1
ATOM 1347 C CA . ILE A 1 167 ? -8.414 14.594 2.857 1 96.69 167 ILE A CA 1
ATOM 1348 C C . ILE A 1 167 ? -9.391 13.609 2.207 1 96.69 167 ILE A C 1
ATOM 1350 O O . ILE A 1 167 ? -10.562 13.93 2.01 1 96.69 167 ILE A O 1
ATOM 1354 N N . PHE A 1 168 ? -8.773 12.539 1.849 1 87.44 168 PHE A N 1
ATOM 1355 C CA . PHE A 1 168 ? -9.656 11.578 1.196 1 87.44 168 PHE A CA 1
ATOM 1356 C C . PHE A 1 168 ? -9.367 10.164 1.691 1 87.44 168 PHE A C 1
ATOM 1358 O O . PHE A 1 168 ? -8.477 9.961 2.521 1 87.44 168 PHE A O 1
ATOM 1365 N N . ASP A 1 169 ? -10.203 9.219 1.446 1 82.62 169 ASP A N 1
ATOM 1366 C CA . ASP A 1 169 ? -10.164 7.797 1.772 1 82.62 169 ASP A CA 1
ATOM 1367 C C . ASP A 1 169 ? -10.422 7.566 3.262 1 82.62 169 ASP A C 1
ATOM 1369 O O . ASP A 1 169 ? -9.477 7.488 4.051 1 82.62 169 ASP A O 1
ATOM 1373 N N . PHE A 1 170 ? -11.586 7.32 3.615 1 91.94 170 PHE A N 1
ATOM 1374 C CA . PHE A 1 170 ? -12 7.059 4.988 1 91.94 170 PHE A CA 1
ATOM 1375 C C . PHE A 1 170 ? -12.242 5.57 5.207 1 91.94 170 PHE A C 1
ATOM 1377 O O . PHE A 1 170 ? -13.047 5.184 6.059 1 91.94 170 PHE A O 1
ATOM 1384 N N . GLY A 1 171 ? -11.57 4.793 4.465 1 87.81 171 GLY A N 1
ATOM 1385 C CA . GLY A 1 171 ? -11.758 3.352 4.48 1 87.81 171 GLY A CA 1
ATOM 1386 C C . GLY A 1 171 ? -11.43 2.723 5.824 1 87.81 171 GLY A C 1
ATOM 1387 O O . GLY A 1 171 ? -12.07 1.752 6.234 1 87.81 171 GLY A O 1
ATOM 1388 N N . LEU A 1 172 ? -10.531 3.225 6.566 1 91.56 172 LEU A N 1
ATOM 1389 C CA . LEU A 1 172 ? -10.102 2.66 7.844 1 91.56 172 LEU A CA 1
ATOM 1390 C C . LEU A 1 172 ? -10.664 3.469 9.008 1 91.56 172 LEU A C 1
ATOM 1392 O O . LEU A 1 172 ? -10.453 3.121 10.172 1 91.56 172 LEU A O 1
ATOM 1396 N N . SER A 1 173 ? -11.414 4.477 8.688 1 94.88 173 SER A N 1
ATOM 1397 C CA . SER A 1 173 ? -11.852 5.398 9.727 1 94.88 173 SER A CA 1
ATOM 1398 C C . SER A 1 173 ? -12.766 4.699 10.734 1 94.88 173 SER A C 1
ATOM 1400 O O . SER A 1 173 ? -13.445 3.73 10.391 1 94.88 173 SER A O 1
ATOM 1402 N N . ALA A 1 174 ? -12.672 5.18 11.906 1 95.06 174 ALA A N 1
ATOM 1403 C CA . ALA A 1 174 ? -13.547 4.723 12.984 1 95.06 174 ALA A CA 1
ATOM 1404 C C . ALA A 1 174 ? -14.531 5.812 13.391 1 95.06 174 ALA A C 1
ATOM 1406 O O . ALA A 1 174 ? -14.219 7.004 13.32 1 95.06 174 ALA A O 1
ATOM 1407 N N . PHE A 1 175 ? -15.648 5.406 13.695 1 94.5 175 PHE A N 1
ATOM 1408 C CA . PHE A 1 175 ? -16.719 6.262 14.203 1 94.5 175 PHE A CA 1
ATOM 1409 C C . PHE A 1 175 ? -17.359 5.648 15.43 1 94.5 175 PHE A C 1
ATOM 1411 O O . PHE A 1 175 ? -18.5 5.191 15.375 1 94.5 175 PHE A O 1
ATOM 1418 N N . PRO A 1 176 ? -16.625 5.617 16.562 1 92.5 176 PRO A N 1
ATOM 1419 C CA . PRO A 1 176 ? -17.172 5.023 17.781 1 92.5 176 PRO A CA 1
ATO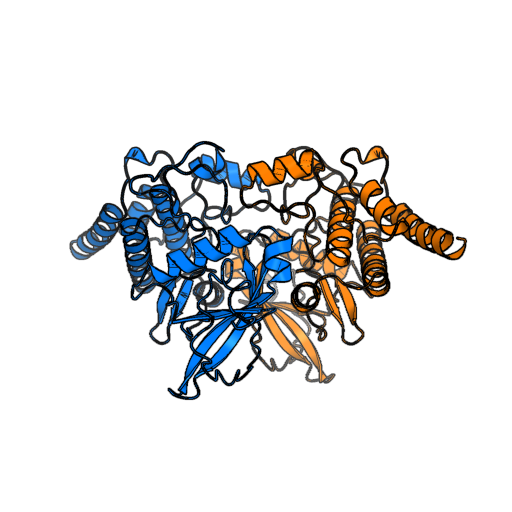M 1420 C C . PRO A 1 176 ? -18.297 5.859 18.391 1 92.5 176 PRO A C 1
ATOM 1422 O O . PRO A 1 176 ? -18.641 6.918 17.859 1 92.5 176 PRO A O 1
ATOM 1425 N N . GLU A 1 177 ? -18.828 5.23 19.359 1 87.44 177 GLU A N 1
ATOM 1426 C CA . GLU A 1 177 ? -19.875 5.961 20.062 1 87.44 177 GLU A CA 1
ATOM 1427 C C . GLU A 1 177 ? -19.375 7.309 20.562 1 87.44 177 GLU A C 1
ATOM 1429 O O . GLU A 1 177 ? -18.172 7.492 20.766 1 87.44 177 GLU A O 1
ATOM 1434 N N . GLN A 1 178 ? -20.375 8.188 20.688 1 85.12 178 GLN A N 1
ATOM 1435 C CA . GLN A 1 178 ? -20.031 9.539 21.125 1 85.12 178 GLN A CA 1
ATOM 1436 C C . GLN A 1 178 ? -19.25 9.508 22.422 1 85.12 178 GLN A C 1
ATOM 1438 O O . GLN A 1 178 ? -19.625 8.805 23.359 1 85.12 178 GLN A O 1
ATOM 1443 N N . GLY A 1 179 ? -18.172 10.172 22.469 1 81.31 179 GLY A N 1
ATOM 1444 C CA . GLY A 1 179 ? -17.359 10.273 23.672 1 81.31 179 GLY A CA 1
ATOM 1445 C C . GLY A 1 179 ? -16.25 9.227 23.734 1 81.31 179 GLY A C 1
ATOM 1446 O O . GLY A 1 179 ? -15.375 9.305 24.594 1 81.31 179 GLY A O 1
ATOM 1447 N N . VAL A 1 180 ? -16.359 8.281 22.859 1 85 180 VAL A N 1
ATOM 1448 C CA . VAL A 1 180 ? -15.352 7.227 22.859 1 85 180 VAL A CA 1
ATOM 1449 C C . VAL A 1 180 ? -14.234 7.582 21.891 1 85 180 VAL A C 1
ATOM 1451 O O . VAL A 1 180 ? -14.492 7.863 20.719 1 85 180 VAL A O 1
ATOM 1454 N N . SER A 1 181 ? -13.047 7.676 22.438 1 87.75 181 SER A N 1
ATOM 1455 C CA . SER A 1 181 ? -11.891 7.965 21.609 1 87.75 181 SER A CA 1
ATOM 1456 C C . SER A 1 181 ? -10.883 6.82 21.625 1 87.75 181 SER A C 1
ATOM 1458 O O . SER A 1 181 ? -9.922 6.812 20.859 1 87.75 181 SER A O 1
ATOM 1460 N N . ILE A 1 182 ? -11.086 5.863 22.547 1 91.75 182 ILE A N 1
ATOM 1461 C CA . ILE A 1 182 ? -10.172 4.738 22.719 1 91.75 182 ILE A CA 1
ATOM 1462 C C . ILE A 1 182 ? -10.5 3.648 21.703 1 91.75 182 ILE A C 1
ATOM 1464 O O . ILE A 1 182 ? -11.641 3.188 21.625 1 91.75 182 ILE A O 1
ATOM 1468 N N . LEU A 1 183 ? -9.578 3.355 20.922 1 93.75 183 LEU A N 1
ATOM 1469 C CA . LEU A 1 183 ? -9.688 2.35 19.875 1 93.75 183 LEU A CA 1
ATOM 1470 C C . LEU A 1 183 ? -8.727 1.189 20.125 1 93.75 183 LEU A C 1
ATOM 1472 O O . LEU A 1 183 ? -7.828 1.295 20.969 1 93.75 183 LEU A O 1
ATOM 1476 N N . ARG A 1 184 ? -8.898 0.049 19.422 1 92.88 184 ARG A N 1
ATOM 1477 C CA . ARG A 1 184 ? -8.086 -1.132 19.688 1 92.88 184 ARG A CA 1
ATOM 1478 C C . ARG A 1 184 ? -7.539 -1.725 18.391 1 92.88 184 ARG A C 1
ATOM 1480 O O . ARG A 1 184 ? -6.629 -2.553 18.422 1 92.88 184 ARG A O 1
ATOM 1487 N N . THR A 1 185 ? -8.031 -1.287 17.297 1 92.75 185 THR A N 1
ATOM 1488 C CA . THR A 1 185 ? -7.648 -1.871 16.016 1 92.75 185 THR A CA 1
ATOM 1489 C C . THR A 1 185 ? -6.266 -1.383 15.594 1 92.75 185 THR A C 1
ATOM 1491 O O . THR A 1 185 ? -6.012 -0.177 15.555 1 92.75 185 THR A O 1
ATOM 1494 N N . THR A 1 186 ? -5.387 -2.318 15.32 1 92.88 186 THR A N 1
ATOM 1495 C CA . THR A 1 186 ? -4.082 -1.984 14.758 1 92.88 186 THR A CA 1
ATOM 1496 C C . THR A 1 186 ? -4.148 -1.93 13.234 1 92.88 186 THR A C 1
ATOM 1498 O O . THR A 1 186 ? -4.191 -2.969 12.57 1 92.88 186 THR A O 1
ATOM 1501 N N . CYS A 1 187 ? -4.156 -0.72 12.711 1 91.19 187 CYS A N 1
ATOM 1502 C CA . CYS A 1 187 ? -4.277 -0.535 11.273 1 91.19 187 CYS A CA 1
ATOM 1503 C C . CYS A 1 187 ? -3.574 0.741 10.828 1 91.19 187 CYS A C 1
ATOM 1505 O O . CYS A 1 187 ? -3.008 1.464 11.648 1 91.19 187 CYS A O 1
ATOM 1507 N N . GLY A 1 188 ? -3.541 0.923 9.5 1 90.75 188 GLY A N 1
ATOM 1508 C CA . GLY A 1 188 ? -2.84 2.057 8.922 1 90.75 188 GLY A CA 1
ATOM 1509 C C . GLY A 1 188 ? -1.563 1.664 8.203 1 90.75 188 GLY A C 1
ATOM 1510 O O . GLY A 1 188 ? -1.237 0.479 8.109 1 90.75 188 GLY A O 1
ATOM 1511 N N . THR A 1 189 ? -0.958 2.641 7.684 1 91.81 189 THR A N 1
ATOM 1512 C CA . THR A 1 189 ? 0.341 2.438 7.051 1 91.81 189 THR A CA 1
ATOM 1513 C C . THR A 1 189 ? 1.464 2.523 8.078 1 91.81 189 THR A C 1
ATOM 1515 O O . THR A 1 189 ? 1.663 3.57 8.703 1 91.81 189 THR A O 1
ATOM 1518 N N . PRO A 1 190 ? 2.221 1.544 8.234 1 92.06 190 PRO A N 1
ATOM 1519 C CA . PRO A 1 190 ? 3.145 1.398 9.367 1 92.06 190 PRO A CA 1
ATOM 1520 C C . PRO A 1 190 ? 4.035 2.623 9.562 1 92.06 190 PRO A C 1
ATOM 1522 O O . PRO A 1 190 ? 4.246 3.062 10.695 1 92.06 190 PRO A O 1
ATOM 1525 N N . ASN A 1 191 ? 4.465 3.266 8.484 1 93.75 191 ASN A N 1
ATOM 1526 C CA . ASN A 1 191 ? 5.422 4.363 8.562 1 93.75 191 ASN A CA 1
ATOM 1527 C C . ASN A 1 191 ? 4.812 5.59 9.242 1 93.75 191 ASN A C 1
ATOM 1529 O O . ASN A 1 191 ? 5.531 6.496 9.664 1 93.75 191 ASN A O 1
ATOM 1533 N N . TYR A 1 192 ? 3.514 5.59 9.32 1 95.81 192 TYR A N 1
ATOM 1534 C CA . TYR A 1 192 ? 2.836 6.789 9.797 1 95.81 192 TYR A CA 1
ATOM 1535 C C . TYR A 1 192 ? 2.117 6.52 11.117 1 95.81 192 TYR A C 1
ATOM 1537 O O . TYR A 1 192 ? 1.529 7.426 11.711 1 95.81 192 TYR A O 1
ATOM 1545 N N . VAL A 1 193 ? 2.197 5.301 11.594 1 94.81 193 VAL A N 1
ATOM 1546 C CA . VAL A 1 193 ? 1.36 4.867 12.711 1 94.81 193 VAL A CA 1
ATOM 1547 C C . VAL A 1 193 ? 2.037 5.223 14.031 1 94.81 193 VAL A C 1
ATOM 1549 O O . VAL A 1 193 ? 3.25 5.055 14.18 1 94.81 193 VAL A O 1
ATOM 1552 N N . ALA A 1 194 ? 1.232 5.617 14.992 1 93.75 194 ALA A N 1
ATOM 1553 C CA . ALA A 1 194 ? 1.728 5.949 16.328 1 93.75 194 ALA A CA 1
ATOM 1554 C C . ALA A 1 194 ? 2.193 4.699 17.062 1 93.75 194 ALA A C 1
ATOM 1556 O O . ALA A 1 194 ? 1.643 3.615 16.875 1 93.75 194 ALA A O 1
ATOM 1557 N N . PRO A 1 195 ? 3.141 4.848 18 1 93.44 195 PRO A N 1
ATOM 1558 C CA . PRO A 1 195 ? 3.668 3.707 18.75 1 93.44 195 PRO A CA 1
ATOM 1559 C C . PRO A 1 195 ? 2.578 2.936 19.5 1 93.44 195 PRO A C 1
ATOM 1561 O O . PRO A 1 195 ? 2.578 1.703 19.484 1 93.44 195 PRO A O 1
ATOM 1564 N N . LYS A 1 196 ? 1.617 3.572 20.062 1 91.75 196 LYS A N 1
ATOM 1565 C CA . LYS A 1 196 ? 0.596 2.912 20.875 1 91.75 196 LYS A CA 1
ATOM 1566 C C . LYS A 1 196 ? -0.305 2.033 20.016 1 91.75 196 LYS A C 1
ATOM 1568 O O . LYS A 1 196 ? -0.867 1.048 20.484 1 91.75 196 LYS A O 1
ATOM 1573 N N . VAL A 1 197 ? -0.486 2.438 18.766 1 93 197 VAL A N 1
ATOM 1574 C CA . VAL A 1 197 ? -1.283 1.623 17.859 1 93 197 VAL A CA 1
ATOM 1575 C C . VAL A 1 197 ? -0.588 0.285 17.609 1 93 197 VAL A C 1
ATOM 1577 O O . VAL A 1 197 ? -1.246 -0.752 17.5 1 93 197 VAL A O 1
ATOM 1580 N N . LEU A 1 198 ? 0.702 0.271 17.578 1 90.94 198 LEU A N 1
ATOM 1581 C CA . LEU A 1 198 ? 1.501 -0.913 17.281 1 90.94 198 LEU A CA 1
ATOM 1582 C C . LEU A 1 198 ? 1.608 -1.819 18.5 1 90.94 198 LEU A C 1
ATOM 1584 O O . LEU A 1 198 ? 1.948 -2.998 18.375 1 90.94 198 LEU A O 1
ATOM 1588 N N . SER A 1 199 ? 1.411 -1.382 19.703 1 84.25 199 SER A N 1
ATOM 1589 C CA . SER A 1 199 ? 1.596 -2.133 20.953 1 84.25 199 SER A CA 1
ATOM 1590 C C . SER A 1 199 ? 0.424 -3.072 21.203 1 84.25 199 SER A C 1
ATOM 1592 O O . SER A 1 199 ? 0.419 -3.812 22.188 1 84.25 199 SER A O 1
ATOM 1594 N N . HIS A 1 200 ? -0.473 -3.131 20.312 1 75.69 200 HIS A N 1
ATOM 1595 C CA . HIS A 1 200 ? -1.63 -4.016 20.406 1 75.69 200 HIS A CA 1
ATOM 1596 C C . HIS A 1 200 ? -2.455 -3.723 21.656 1 75.69 200 HIS A C 1
ATOM 1598 O O . HIS A 1 200 ? -3.1 -4.621 22.203 1 75.69 200 HIS A O 1
ATOM 1604 N N . LYS A 1 201 ? -2.291 -2.602 22.203 1 82 201 LYS A N 1
ATOM 1605 C CA . LYS A 1 201 ? -3.113 -2.104 23.297 1 82 201 LYS A CA 1
ATOM 1606 C C . LYS A 1 201 ? -4.086 -1.03 22.812 1 82 201 LYS A C 1
ATOM 1608 O O . LYS A 1 201 ? -4.145 -0.732 21.625 1 82 201 LYS A O 1
ATOM 1613 N N . SER A 1 202 ? -4.961 -0.663 23.75 1 90.69 202 SER A N 1
ATOM 1614 C CA . SER A 1 202 ? -5.875 0.428 23.422 1 90.69 202 SER A CA 1
ATOM 1615 C C . SER A 1 202 ? -5.121 1.738 23.219 1 90.69 202 SER A C 1
ATOM 1617 O O . SER A 1 202 ? -4.059 1.946 23.812 1 90.69 202 SER A O 1
ATOM 1619 N N . TYR A 1 203 ? -5.656 2.512 22.297 1 91.75 203 TYR A N 1
ATOM 1620 C CA . TYR A 1 203 ? -5.039 3.803 22.016 1 91.75 203 TYR A CA 1
ATOM 1621 C C . TYR A 1 203 ? -6.094 4.867 21.766 1 91.75 203 TYR A C 1
ATOM 1623 O O . TYR A 1 203 ? -7.238 4.551 21.422 1 91.75 203 TYR A O 1
ATOM 1631 N N . ASN A 1 204 ? -5.715 6.07 21.953 1 92.25 204 ASN A N 1
ATOM 1632 C CA . ASN A 1 204 ? -6.574 7.211 21.641 1 92.25 204 ASN A CA 1
ATOM 1633 C C . ASN A 1 204 ? -6.516 7.559 20.156 1 92.25 204 ASN A C 1
ATOM 1635 O O . ASN A 1 204 ? -5.453 7.906 19.641 1 92.25 204 ASN A O 1
ATOM 1639 N N . GLY A 1 205 ? -7.656 7.52 19.453 1 93.81 205 GLY A N 1
ATOM 1640 C CA . GLY A 1 205 ? -7.719 7.746 18.016 1 93.81 205 GLY A CA 1
ATOM 1641 C C . GLY A 1 205 ? -7.25 9.133 17.609 1 93.81 205 GLY A C 1
ATOM 1642 O O . GLY A 1 205 ? -6.625 9.297 16.562 1 93.81 205 GLY A O 1
ATOM 1643 N N . ALA A 1 206 ? -7.551 10.102 18.406 1 93.12 206 ALA A N 1
ATOM 1644 C CA . ALA A 1 206 ? -7.152 11.477 18.109 1 93.12 206 ALA A CA 1
ATOM 1645 C C . ALA A 1 206 ? -5.637 11.633 18.156 1 93.12 206 ALA A C 1
ATOM 1647 O O . ALA A 1 206 ? -5.035 12.242 17.281 1 93.12 206 ALA A O 1
ATOM 1648 N N . VAL A 1 207 ? -5.078 11.039 19.125 1 91.81 207 VAL A N 1
ATOM 1649 C CA . VAL A 1 207 ? -3.635 11.117 19.328 1 91.81 207 VAL A CA 1
ATOM 1650 C C . VAL A 1 207 ? -2.926 10.398 18.172 1 91.81 207 VAL A C 1
ATOM 1652 O O . VAL A 1 207 ? -1.912 10.883 17.656 1 91.81 207 VAL A O 1
ATOM 1655 N N . ALA A 1 208 ? -3.477 9.266 17.812 1 93.69 208 ALA A N 1
ATOM 1656 C CA . ALA A 1 208 ? -2.898 8.492 16.703 1 93.69 208 ALA A CA 1
ATOM 1657 C C . ALA A 1 208 ? -2.912 9.297 15.414 1 93.69 208 ALA A C 1
ATOM 1659 O O . ALA A 1 208 ? -1.917 9.328 14.688 1 93.69 208 ALA A O 1
ATOM 1660 N N . ASP A 1 209 ? -4.016 10.016 15.133 1 95.44 209 ASP A N 1
ATOM 1661 C CA . ASP A 1 209 ? -4.121 10.852 13.938 1 95.44 209 ASP A CA 1
ATOM 1662 C C . ASP A 1 209 ? -3.127 12.008 14 1 95.44 209 ASP A C 1
ATOM 1664 O O . ASP A 1 209 ? -2.506 12.352 12.984 1 95.44 209 ASP A O 1
ATOM 1668 N N . VAL A 1 210 ? -2.996 12.594 15.125 1 94.06 210 VAL A N 1
ATOM 1669 C CA . VAL A 1 210 ? -2.086 13.727 15.305 1 94.06 210 VAL A CA 1
ATOM 1670 C C . VAL A 1 210 ? -0.652 13.273 15.031 1 94.06 210 VAL A C 1
ATOM 1672 O O . VAL A 1 210 ? 0.114 13.992 14.383 1 94.06 210 VAL A O 1
ATOM 1675 N N . TRP A 1 211 ? -0.325 12.117 15.523 1 94.62 211 TRP A N 1
ATOM 1676 C CA . TRP A 1 211 ? 0.993 11.555 15.242 1 94.62 211 TRP A CA 1
ATOM 1677 C C . TRP A 1 211 ? 1.242 11.461 13.742 1 94.62 211 TRP A C 1
ATOM 1679 O O . TRP A 1 211 ? 2.273 11.922 13.25 1 94.62 211 TRP A O 1
ATOM 1689 N N . SER A 1 212 ? 0.291 10.891 13.031 1 96.44 212 SER A N 1
ATOM 1690 C CA . SER A 1 212 ? 0.425 10.766 11.586 1 96.44 212 SER A CA 1
ATOM 1691 C C . SER A 1 212 ? 0.626 12.133 10.93 1 96.44 212 SER A C 1
ATOM 1693 O O . SER A 1 212 ? 1.412 12.266 9.992 1 96.44 212 SER A O 1
ATOM 1695 N N . CYS A 1 213 ? -0.059 13.133 11.438 1 96.31 213 CYS A N 1
ATOM 1696 C CA . CYS A 1 213 ? 0.112 14.484 10.914 1 96.31 213 CYS A CA 1
ATOM 1697 C C . CYS A 1 213 ? 1.535 14.977 11.148 1 96.31 213 CYS A C 1
ATOM 1699 O O . CYS A 1 213 ? 2.105 15.656 10.289 1 96.31 213 CYS A O 1
ATOM 1701 N N . GLY A 1 214 ? 2.076 14.656 12.266 1 95.31 214 GLY A N 1
ATOM 1702 C CA . GLY A 1 214 ? 3.459 15.023 12.539 1 95.31 214 GLY A CA 1
ATOM 1703 C C . GLY A 1 214 ? 4.441 14.375 11.586 1 95.31 214 GLY A C 1
ATOM 1704 O O . GLY A 1 214 ? 5.387 15.016 11.125 1 95.31 214 GLY A O 1
ATOM 1705 N N . VAL A 1 215 ? 4.223 13.086 11.305 1 96.06 215 VAL A N 1
ATOM 1706 C CA . VAL A 1 215 ? 5.066 12.375 10.352 1 96.06 215 VAL A CA 1
ATOM 1707 C C . VAL A 1 215 ? 4.969 13.047 8.977 1 96.06 215 VAL A C 1
ATOM 1709 O O . VAL A 1 215 ? 5.977 13.219 8.289 1 96.06 215 VAL A O 1
ATOM 1712 N N . ILE A 1 216 ? 3.777 13.438 8.617 1 96.06 216 ILE A N 1
ATOM 1713 C CA . ILE A 1 216 ? 3.561 14.094 7.332 1 96.06 216 ILE A CA 1
ATOM 1714 C C . ILE A 1 216 ? 4.305 15.422 7.301 1 96.06 216 ILE A C 1
ATOM 1716 O O . ILE A 1 216 ? 4.949 15.758 6.305 1 96.06 216 ILE A O 1
ATOM 1720 N N . LEU A 1 217 ? 4.219 16.203 8.375 1 95.44 217 LEU A N 1
ATOM 1721 C CA . LEU A 1 217 ? 4.938 17.469 8.43 1 95.44 217 LEU A CA 1
ATOM 1722 C C . LEU A 1 217 ? 6.438 17.25 8.25 1 95.44 217 LEU A C 1
ATOM 1724 O O . LEU A 1 217 ? 7.086 17.984 7.492 1 95.44 217 LEU A O 1
ATOM 1728 N N . PHE A 1 218 ? 6.992 16.297 8.945 1 94.62 218 PHE A N 1
ATOM 1729 C CA . PHE A 1 218 ? 8.398 15.945 8.781 1 94.62 218 PHE A CA 1
ATOM 1730 C C . PHE A 1 218 ? 8.711 15.664 7.312 1 94.62 218 PHE A C 1
ATOM 1732 O O . PHE A 1 218 ? 9.68 16.203 6.766 1 94.62 218 PHE A O 1
ATOM 1739 N N . LEU A 1 219 ? 7.914 14.859 6.758 1 92.75 219 LEU A N 1
ATOM 1740 C CA . LEU A 1 219 ? 8.094 14.438 5.375 1 92.75 219 LEU A CA 1
ATOM 1741 C C . LEU A 1 219 ? 8.055 15.641 4.434 1 92.75 219 LEU A C 1
ATOM 1743 O O . LEU A 1 219 ? 8.875 15.742 3.52 1 92.75 219 LEU A O 1
ATOM 1747 N N . LEU A 1 220 ? 7.098 16.547 4.625 1 93.56 220 LEU A N 1
ATOM 1748 C CA . LEU A 1 220 ? 6.969 17.719 3.771 1 93.56 220 LEU A CA 1
ATOM 1749 C C . LEU A 1 220 ? 8.242 18.547 3.803 1 93.56 220 LEU A C 1
ATOM 1751 O O . LEU A 1 220 ? 8.688 19.062 2.768 1 93.56 220 LEU A O 1
ATOM 1755 N N . LEU A 1 221 ? 8.82 18.656 4.926 1 92.06 221 LEU A N 1
ATOM 1756 C CA . LEU A 1 221 ? 9.977 19.531 5.121 1 92.06 221 LEU A CA 1
ATOM 1757 C C . LEU A 1 221 ? 11.266 18.828 4.707 1 92.06 221 LEU A C 1
ATOM 1759 O O . LEU A 1 221 ? 12.219 19.469 4.281 1 92.06 221 LEU A O 1
ATOM 1763 N N . ALA A 1 222 ? 11.266 17.531 4.793 1 88.88 222 ALA A N 1
ATOM 1764 C CA . ALA A 1 222 ? 12.508 16.797 4.586 1 88.88 222 ALA A CA 1
ATOM 1765 C C . ALA A 1 222 ? 12.539 16.141 3.209 1 88.88 222 ALA A C 1
ATOM 1767 O O . ALA A 1 222 ? 13.609 15.906 2.645 1 88.88 222 ALA A O 1
ATOM 1768 N N . GLY A 1 223 ? 11.312 15.766 2.752 1 85.25 223 GLY A N 1
ATOM 1769 C CA . GLY A 1 223 ? 11.234 15.008 1.513 1 85.25 223 GLY A CA 1
ATOM 1770 C C . GLY A 1 223 ? 11.422 13.516 1.717 1 85.25 223 GLY A C 1
ATOM 1771 O O . GLY A 1 223 ? 11.422 12.75 0.752 1 85.25 223 GLY A O 1
ATOM 1772 N N . TYR A 1 224 ? 11.609 13.117 2.959 1 85 224 TYR A N 1
ATOM 1773 C CA . TYR A 1 224 ? 11.711 11.703 3.307 1 85 224 TYR A CA 1
ATOM 1774 C C . TYR A 1 224 ? 11.07 11.43 4.664 1 85 224 TYR A C 1
ATOM 1776 O O . TYR A 1 224 ? 10.836 12.359 5.441 1 85 224 TYR A O 1
ATOM 1784 N N . LEU A 1 225 ? 10.859 10.148 4.938 1 90.69 225 LEU A N 1
ATOM 1785 C CA . LEU A 1 225 ? 10.148 9.766 6.156 1 90.69 225 LEU A CA 1
ATOM 1786 C C . LEU A 1 225 ? 11.109 9.703 7.34 1 90.69 225 LEU A C 1
ATOM 1788 O O . LEU A 1 225 ? 12.258 9.289 7.191 1 90.69 225 LEU A O 1
ATOM 1792 N N . PRO A 1 226 ? 10.641 10.062 8.516 1 93.62 226 PRO A N 1
ATOM 1793 C CA . PRO A 1 226 ? 11.469 9.875 9.703 1 93.62 226 PRO A CA 1
ATOM 1794 C C . PRO A 1 226 ? 11.648 8.406 10.078 1 93.62 226 PRO A C 1
ATOM 1796 O O . PRO A 1 226 ? 12.68 8.031 10.641 1 93.62 226 PRO A O 1
ATOM 1799 N N . PHE A 1 227 ? 10.586 7.625 9.789 1 93.94 227 PHE A N 1
ATOM 1800 C CA . PHE A 1 227 ? 10.633 6.191 10.031 1 93.94 227 PHE A CA 1
ATOM 1801 C C . PHE A 1 227 ? 10.516 5.41 8.727 1 93.94 227 PHE A C 1
ATOM 1803 O O . PHE A 1 227 ? 9.453 5.402 8.102 1 93.94 227 PHE A O 1
ATOM 1810 N N . ASP A 1 228 ? 11.539 4.852 8.383 1 88.25 228 ASP A N 1
ATOM 1811 C CA . ASP A 1 228 ? 11.57 4.113 7.121 1 88.25 228 ASP A CA 1
ATOM 1812 C C . ASP A 1 228 ? 12.586 2.973 7.188 1 88.25 228 ASP A C 1
ATOM 1814 O O . ASP A 1 228 ? 13.789 3.211 7.328 1 88.25 228 ASP A O 1
ATOM 1818 N N . GLU A 1 229 ? 12.086 1.76 7.25 1 87.19 229 GLU A N 1
ATOM 1819 C CA . GLU A 1 229 ? 12.898 0.546 7.277 1 87.19 229 GLU A CA 1
ATOM 1820 C C . GLU A 1 229 ? 12.281 -0.552 6.418 1 87.19 229 GLU A C 1
ATOM 1822 O O . GLU A 1 229 ? 11.055 -0.686 6.355 1 87.19 229 GLU A O 1
ATOM 1827 N N . LEU A 1 230 ? 13.086 -1.306 5.762 1 83.88 230 LEU A N 1
ATOM 1828 C CA . LEU A 1 230 ? 12.625 -2.445 4.977 1 83.88 230 LEU A CA 1
ATOM 1829 C C . LEU A 1 230 ? 12.055 -3.533 5.879 1 83.88 230 LEU A C 1
ATOM 1831 O O . LEU A 1 230 ? 11.023 -4.129 5.566 1 83.88 230 LEU A O 1
ATOM 1835 N N . ASP A 1 231 ? 12.805 -3.758 6.949 1 89.75 231 ASP A N 1
ATOM 1836 C CA . ASP A 1 231 ? 12.391 -4.766 7.922 1 89.75 231 ASP A CA 1
ATOM 1837 C C . ASP A 1 231 ? 11.32 -4.219 8.859 1 89.75 231 ASP A C 1
ATOM 1839 O O . ASP A 1 231 ? 11.562 -3.262 9.602 1 89.75 231 ASP A O 1
ATOM 1843 N N . LEU A 1 232 ? 10.195 -4.816 8.828 1 90.5 232 LEU A N 1
ATOM 1844 C CA . LEU A 1 232 ? 9.047 -4.34 9.594 1 90.5 232 LEU A CA 1
ATOM 1845 C C . LEU A 1 232 ? 9.359 -4.328 11.086 1 90.5 232 LEU A C 1
ATOM 1847 O O . LEU A 1 232 ? 8.922 -3.438 11.812 1 90.5 232 LEU A O 1
ATOM 1851 N N . THR A 1 233 ? 10.039 -5.336 11.547 1 90.75 233 THR A N 1
ATOM 1852 C CA . THR A 1 233 ? 10.398 -5.402 12.961 1 90.75 233 THR A CA 1
ATOM 1853 C C . THR A 1 233 ? 11.273 -4.215 13.352 1 90.75 233 THR A C 1
ATOM 1855 O O . THR A 1 233 ? 11.047 -3.588 14.391 1 90.75 233 THR A O 1
ATOM 1858 N N . THR A 1 234 ? 12.25 -3.943 12.5 1 92.94 234 THR A N 1
ATOM 1859 C CA . THR A 1 234 ? 13.117 -2.801 12.742 1 92.94 234 THR A CA 1
ATOM 1860 C C . THR A 1 234 ? 12.336 -1.494 12.664 1 92.94 234 THR A C 1
ATOM 1862 O O . THR A 1 234 ? 12.539 -0.588 13.469 1 92.94 234 THR A O 1
ATOM 1865 N N . LEU A 1 235 ? 11.445 -1.436 11.711 1 93.44 235 LEU A N 1
ATOM 1866 C CA . LEU A 1 235 ? 10.609 -0.25 11.555 1 93.44 235 LEU A CA 1
ATOM 1867 C C . LEU A 1 235 ? 9.781 -0.006 12.812 1 93.44 235 LEU A C 1
ATOM 1869 O O . LEU A 1 235 ? 9.766 1.104 13.352 1 93.44 235 LEU A O 1
ATOM 1873 N N . TYR A 1 236 ? 9.133 -1.073 13.328 1 93 236 TYR A N 1
ATOM 1874 C CA . TYR A 1 236 ? 8.297 -0.949 14.516 1 93 236 TYR A CA 1
ATOM 1875 C C . TYR A 1 236 ? 9.117 -0.521 15.727 1 93 236 TYR A C 1
ATOM 1877 O O . TYR A 1 236 ? 8.695 0.341 16.5 1 93 236 TYR A O 1
ATOM 1885 N N . SER A 1 237 ? 10.281 -1.097 15.852 1 94.44 237 SER A N 1
ATOM 1886 C CA . SER A 1 237 ? 11.156 -0.741 16.953 1 94.44 237 SER A CA 1
ATOM 1887 C C . SER A 1 237 ? 11.555 0.731 16.906 1 94.44 237 SER A C 1
ATOM 1889 O O . SER A 1 237 ? 11.562 1.417 17.922 1 94.44 237 SER A O 1
ATOM 1891 N N . LYS A 1 238 ? 11.844 1.178 15.695 1 95.25 238 LYS A N 1
ATOM 1892 C CA . LYS A 1 238 ? 12.211 2.576 15.492 1 95.25 238 LYS A CA 1
ATOM 1893 C C . LYS A 1 238 ? 11.07 3.508 15.867 1 95.25 238 LYS A C 1
ATOM 1895 O O . LYS A 1 238 ? 11.289 4.547 16.5 1 95.25 238 LYS A O 1
ATOM 1900 N N . ILE A 1 239 ? 9.883 3.143 15.508 1 95.38 239 ILE A N 1
ATOM 1901 C CA . ILE A 1 239 ? 8.703 3.938 15.82 1 95.38 239 ILE A CA 1
ATOM 1902 C C . ILE A 1 239 ? 8.453 3.928 17.328 1 95.38 239 ILE A C 1
ATOM 1904 O O . ILE A 1 239 ? 8.227 4.977 17.922 1 95.38 239 ILE A O 1
ATOM 1908 N N . GLU A 1 240 ? 8.516 2.76 17.938 1 93.44 240 GLU A N 1
ATOM 1909 C CA . GLU A 1 240 ? 8.266 2.607 19.375 1 93.44 240 GLU A CA 1
ATOM 1910 C C . GLU A 1 240 ? 9.242 3.443 20.188 1 93.44 240 GLU A C 1
ATOM 1912 O O . GLU A 1 240 ? 8.867 4.027 21.203 1 93.44 240 GLU A O 1
ATOM 1917 N N . ARG A 1 241 ? 10.43 3.516 19.719 1 93.69 241 ARG A N 1
ATOM 1918 C CA . ARG A 1 241 ? 11.469 4.258 20.422 1 93.69 241 ARG A CA 1
ATOM 1919 C C . ARG A 1 241 ? 11.5 5.715 19.969 1 93.69 241 ARG A C 1
ATOM 1921 O O . ARG A 1 241 ? 12.273 6.516 20.5 1 93.69 241 ARG A O 1
ATOM 1928 N N . THR A 1 242 ? 10.672 5.988 18.984 1 93.94 242 THR A N 1
ATOM 1929 C CA . THR A 1 242 ? 10.648 7.316 18.375 1 93.94 242 THR A CA 1
ATOM 1930 C C . THR A 1 242 ? 12.055 7.758 17.984 1 93.94 242 THR A C 1
ATOM 1932 O O . THR A 1 242 ? 12.492 8.852 18.344 1 93.94 242 THR A O 1
ATOM 1935 N N . GLU A 1 243 ? 12.68 6.84 17.281 1 95.12 243 GLU A N 1
ATOM 1936 C CA . GLU A 1 243 ? 14.055 7.086 16.859 1 95.12 243 GLU A CA 1
ATOM 1937 C C . GLU A 1 243 ? 14.094 7.801 15.516 1 95.12 243 GLU A C 1
ATOM 1939 O O . GLU A 1 243 ? 13.969 7.168 14.469 1 95.12 243 GLU A O 1
ATOM 1944 N N . PHE A 1 244 ? 14.305 9.109 15.562 1 94.62 244 PHE A N 1
ATOM 1945 C CA . PHE A 1 244 ? 14.477 9.93 14.375 1 94.62 244 PHE A CA 1
ATOM 1946 C C . PHE A 1 244 ? 15.211 11.227 14.719 1 94.62 244 PHE A C 1
ATOM 1948 O O . PHE A 1 244 ? 15.398 11.547 15.891 1 94.62 244 PHE A O 1
ATOM 1955 N N . SER A 1 245 ? 15.719 11.898 13.68 1 94 245 SER A N 1
ATOM 1956 C CA . SER A 1 245 ? 16.328 13.211 13.859 1 94 245 SER A CA 1
ATOM 1957 C C . SER A 1 245 ? 15.883 14.18 12.766 1 94 245 SER A C 1
ATOM 1959 O O . SER A 1 245 ? 15.68 13.781 11.617 1 94 245 SER A O 1
ATOM 1961 N N . CYS A 1 246 ? 15.711 15.391 13.211 1 93.12 246 CYS A N 1
ATOM 1962 C CA . CYS A 1 246 ? 15.406 16.422 12.227 1 93.12 246 CYS A CA 1
ATOM 1963 C C . CYS A 1 246 ? 16.672 16.938 11.555 1 93.12 246 CYS A C 1
ATOM 1965 O O . CYS A 1 246 ? 17.703 17.125 12.211 1 93.12 246 CYS A O 1
ATOM 1967 N N . PRO A 1 247 ? 16.562 17.125 10.273 1 89.94 247 PRO A N 1
ATOM 1968 C CA . PRO A 1 247 ? 17.719 17.719 9.586 1 89.94 247 PRO A CA 1
ATOM 1969 C C . PRO A 1 247 ? 18.078 19.094 10.133 1 89.94 247 PRO A C 1
ATOM 1971 O O . PRO A 1 247 ? 17.219 19.781 10.711 1 89.94 247 PRO A O 1
ATOM 1974 N N . LEU A 1 248 ? 19.312 19.531 9.781 1 88.38 248 LEU A N 1
ATOM 1975 C CA . LEU A 1 248 ? 19.828 20.797 10.297 1 88.38 248 LEU A CA 1
ATOM 1976 C C . LEU A 1 248 ? 19.125 21.984 9.656 1 88.38 248 LEU A C 1
ATOM 1978 O O . LEU A 1 248 ? 19 23.047 10.266 1 88.38 248 LEU A O 1
ATOM 1982 N N . TRP A 1 249 ? 18.562 21.828 8.5 1 87.25 249 TRP A N 1
ATOM 1983 C CA . TRP A 1 249 ? 18 22.953 7.762 1 87.25 249 TRP A CA 1
ATOM 1984 C C . TRP A 1 249 ? 16.547 23.188 8.18 1 87.25 249 TRP A C 1
ATOM 1986 O O . TRP A 1 249 ? 15.914 24.141 7.707 1 87.25 249 TRP A O 1
ATOM 1996 N N . TYR A 1 250 ? 16.078 22.359 9.062 1 90.94 250 TYR A N 1
ATOM 1997 C CA . TYR A 1 250 ? 14.719 22.562 9.523 1 90.94 250 TYR A CA 1
ATOM 1998 C C . TYR A 1 250 ? 14.586 23.906 10.25 1 90.94 250 TYR A C 1
ATOM 2000 O O . TYR A 1 250 ? 15.438 24.25 11.07 1 90.94 250 TYR A O 1
ATOM 2008 N N . PRO A 1 251 ? 13.492 24.625 9.914 1 89.06 251 PRO A N 1
ATOM 2009 C CA . PRO A 1 251 ? 13.203 25.781 10.766 1 89.06 251 PRO A CA 1
ATOM 2010 C C . PRO A 1 251 ? 13.016 25.391 12.234 1 89.06 251 PRO A C 1
ATOM 2012 O O . PRO A 1 251 ? 12.445 24.328 12.531 1 89.06 251 PRO A O 1
ATOM 2015 N N . VAL A 1 252 ? 13.445 26.203 13.094 1 87.75 252 VAL A N 1
ATOM 2016 C CA . VAL A 1 252 ? 13.453 25.922 14.523 1 87.75 252 VAL A CA 1
ATOM 2017 C C . VAL A 1 252 ? 12.023 25.641 15 1 87.75 252 VAL A C 1
ATOM 2019 O O . VAL A 1 252 ? 11.781 24.688 15.734 1 87.75 252 VAL A O 1
ATOM 2022 N N . GLY A 1 253 ? 11.102 26.484 14.602 1 87.12 253 GLY A N 1
ATOM 2023 C CA . GLY A 1 253 ? 9.711 26.297 14.992 1 87.12 253 GLY A CA 1
ATOM 2024 C C . GLY A 1 253 ? 9.141 24.969 14.555 1 87.12 253 GLY A C 1
ATOM 2025 O O . GLY A 1 253 ? 8.43 24.312 15.32 1 87.12 253 GLY A O 1
ATOM 2026 N N . ALA A 1 254 ? 9.461 24.609 13.375 1 89.94 254 ALA A N 1
ATOM 2027 C CA . ALA A 1 254 ? 8.977 23.344 12.844 1 89.94 254 ALA A CA 1
ATOM 2028 C C . ALA A 1 254 ? 9.578 22.156 13.602 1 89.94 254 ALA A C 1
ATOM 2030 O O . ALA A 1 254 ? 8.883 21.188 13.906 1 89.94 254 ALA A O 1
ATOM 2031 N N . LYS A 1 255 ? 10.82 22.266 13.883 1 90.88 255 LYS A N 1
ATOM 2032 C CA . LYS A 1 255 ? 11.508 21.234 14.633 1 90.88 255 LYS A CA 1
ATOM 2033 C C . LYS A 1 255 ? 10.867 21.016 16 1 90.88 255 LYS A C 1
ATOM 2035 O O . LYS A 1 255 ? 10.594 19.875 16.391 1 90.88 255 LYS A O 1
ATOM 2040 N N . MET A 1 256 ? 10.633 22.062 16.672 1 88.06 256 MET A N 1
ATOM 2041 C CA . MET A 1 256 ? 10.023 21.984 18 1 88.06 256 MET A CA 1
ATOM 2042 C C . MET A 1 256 ? 8.633 21.344 17.922 1 88.06 256 MET A C 1
ATOM 2044 O O . MET A 1 256 ? 8.289 20.5 18.75 1 88.06 256 MET A O 1
ATOM 2048 N N . LEU A 1 257 ? 7.906 21.781 16.953 1 89.44 257 LEU A N 1
ATOM 2049 C CA . LEU A 1 257 ? 6.559 21.25 16.781 1 89.44 257 LEU A CA 1
ATOM 2050 C C . LEU A 1 257 ? 6.594 19.75 16.5 1 89.44 257 LEU A C 1
ATOM 2052 O O . LEU A 1 257 ? 5.824 18.984 17.094 1 89.44 257 LEU A O 1
ATOM 2056 N N . ILE A 1 258 ? 7.469 19.297 15.656 1 93.31 258 ILE A N 1
ATOM 2057 C CA . ILE A 1 258 ? 7.594 17.891 15.281 1 93.31 258 ILE A CA 1
ATOM 2058 C C . ILE A 1 258 ? 7.973 17.062 16.516 1 93.31 258 ILE A C 1
ATOM 2060 O O . ILE A 1 258 ? 7.375 16.016 16.766 1 93.31 258 ILE A O 1
ATOM 2064 N N . TYR A 1 259 ? 8.898 17.547 17.281 1 91.06 259 TYR A N 1
ATOM 2065 C CA . TYR A 1 259 ? 9.336 16.828 18.469 1 91.06 259 TYR A CA 1
ATOM 2066 C C . TYR A 1 259 ? 8.219 16.766 19.5 1 91.06 259 TYR A C 1
ATOM 2068 O O . TYR A 1 259 ? 8.102 15.773 20.234 1 91.06 259 TYR A O 1
ATOM 2076 N N . ARG A 1 260 ? 7.426 17.766 19.516 1 88 260 ARG A N 1
ATOM 2077 C CA . ARG A 1 260 ? 6.309 17.781 20.453 1 88 260 ARG A CA 1
ATOM 2078 C C . ARG A 1 260 ? 5.223 16.797 20.016 1 88 260 ARG A C 1
ATOM 2080 O O . ARG A 1 260 ? 4.613 16.125 20.859 1 88 260 ARG A O 1
ATOM 2087 N N . ILE A 1 261 ? 4.965 16.766 18.75 1 91.56 261 ILE A N 1
ATOM 2088 C CA . ILE A 1 261 ? 3.92 15.891 18.234 1 91.56 261 ILE A CA 1
ATOM 2089 C C . ILE A 1 261 ? 4.383 14.438 18.297 1 91.56 261 ILE A C 1
ATOM 2091 O O . ILE A 1 261 ? 3.643 13.562 18.75 1 91.56 261 ILE A O 1
ATOM 2095 N N . LEU A 1 262 ? 5.617 14.195 17.828 1 92.94 262 LEU A N 1
ATOM 2096 C CA . LEU A 1 262 ? 6.16 12.836 17.781 1 92.94 262 LEU A CA 1
ATOM 2097 C C . LEU A 1 262 ? 6.824 12.477 19.109 1 92.94 262 LEU A C 1
ATOM 2099 O O . LEU A 1 262 ? 8.016 12.156 19.141 1 92.94 262 LEU A O 1
ATOM 2103 N N . ASP A 1 263 ? 6.055 12.594 20.062 1 87.12 263 ASP A N 1
ATOM 2104 C CA . ASP A 1 263 ? 6.449 12.195 21.406 1 87.12 263 ASP A CA 1
ATOM 2105 C C . ASP A 1 263 ? 5.754 10.906 21.828 1 87.12 263 ASP A C 1
ATOM 2107 O O . ASP A 1 263 ? 4.523 10.82 21.812 1 87.12 263 ASP A O 1
ATOM 2111 N N . PRO A 1 264 ? 6.477 9.828 22.078 1 76.69 264 PRO A N 1
ATOM 2112 C CA . PRO A 1 264 ? 5.871 8.539 22.422 1 76.69 264 PRO A CA 1
ATOM 2113 C C . PRO A 1 264 ? 4.992 8.609 23.672 1 76.69 264 PRO A C 1
ATOM 2115 O O . PRO A 1 264 ? 4.137 7.75 23.875 1 76.69 264 PRO A O 1
ATOM 2118 N N . ASN A 1 265 ? 5.258 9.547 24.578 1 73.88 265 ASN A N 1
ATOM 2119 C CA . ASN A 1 265 ? 4.426 9.734 25.766 1 73.88 265 ASN A CA 1
ATOM 2120 C C . ASN A 1 265 ? 3.473 10.914 25.594 1 73.88 265 ASN A C 1
ATOM 2122 O O . ASN A 1 265 ? 3.795 12.039 25.984 1 73.88 265 ASN A O 1
ATOM 2126 N N . PRO A 1 266 ? 2.352 10.664 24.906 1 59.12 266 PRO A N 1
ATOM 2127 C CA . PRO A 1 266 ? 1.481 11.75 24.453 1 59.12 266 PRO A CA 1
ATOM 2128 C C . PRO A 1 266 ? 0.861 12.531 25.609 1 59.12 266 PRO A C 1
ATOM 2130 O O . PRO A 1 266 ? 0.039 13.422 25.391 1 59.12 266 PRO A O 1
ATOM 2133 N N . GLU A 1 267 ? 1.106 12.227 26.875 1 57 267 GLU A N 1
ATOM 2134 C CA . GLU A 1 267 ? 0.384 13.023 27.859 1 57 267 GLU A CA 1
ATOM 2135 C C . GLU A 1 267 ? 0.358 14.5 27.469 1 57 267 GLU A C 1
ATOM 2137 O O . GLU A 1 267 ? -0.542 15.234 27.875 1 57 267 GLU A O 1
ATOM 2142 N N . THR A 1 268 ? 1.205 14.875 26.688 1 53 268 THR A N 1
ATOM 2143 C CA . THR A 1 268 ? 1.306 16.312 26.453 1 53 268 THR A CA 1
ATOM 2144 C C . THR A 1 268 ? 0.499 16.719 25.234 1 53 268 THR A C 1
ATOM 2146 O O . THR A 1 268 ? 0.051 17.859 25.125 1 53 268 THR A O 1
ATOM 2149 N N . ILE A 1 269 ? 0.48 16.109 24.156 1 54.28 269 ILE A N 1
ATOM 2150 C CA . ILE A 1 269 ? -0.065 16.672 22.922 1 54.28 269 ILE A CA 1
ATOM 2151 C C . ILE A 1 269 ? -1.507 16.203 22.734 1 54.28 269 ILE A C 1
ATOM 2153 O O . ILE A 1 269 ? -1.75 15.102 22.25 1 54.28 269 ILE A O 1
ATOM 2157 N N . GLU A 1 270 ? -2.385 16.234 23.734 1 52.56 270 GLU A N 1
ATOM 2158 C CA . GLU A 1 270 ? -3.711 15.633 23.75 1 52.56 270 GLU A CA 1
ATOM 2159 C C . GLU A 1 270 ? -4.539 16.109 22.547 1 52.56 270 GLU A C 1
ATOM 2161 O O . GLU A 1 270 ? -5.48 15.43 22.125 1 52.56 270 GLU A O 1
ATOM 2166 N N . THR A 1 271 ? -4.395 17.422 22 1 57.81 271 THR A N 1
ATOM 2167 C CA . THR A 1 271 ? -5.484 17.797 21.109 1 57.81 271 THR A CA 1
ATOM 2168 C C . THR A 1 271 ? -4.984 18.719 20.016 1 57.81 271 THR A C 1
ATOM 2170 O O . THR A 1 271 ? -3.938 19.359 20.156 1 57.81 271 THR A O 1
ATOM 2173 N N . PHE A 1 272 ? -5.531 18.516 18.672 1 61.78 272 PHE A N 1
ATOM 2174 C CA . PHE A 1 272 ? -5.238 19.359 17.516 1 61.78 272 PHE A CA 1
ATOM 2175 C C . PHE A 1 272 ? -5.316 20.828 17.906 1 61.78 272 PHE A C 1
ATOM 2177 O O . PHE A 1 272 ? -4.637 21.672 17.312 1 61.78 272 PHE A O 1
ATOM 2184 N N . THR A 1 273 ? -6.16 21.156 18.922 1 59 273 THR A N 1
ATOM 2185 C CA . THR A 1 273 ? -6.195 22.547 19.344 1 59 273 THR A CA 1
ATOM 2186 C C . THR A 1 273 ? -4.801 23.031 19.75 1 59 273 THR A C 1
ATOM 2188 O O . THR A 1 273 ? -4.395 24.141 19.391 1 59 273 THR A O 1
ATOM 2191 N N . LYS A 1 274 ? -4.109 22.156 20.266 1 59.44 274 LYS A N 1
ATOM 2192 C CA . LYS A 1 274 ? -2.779 22.531 20.734 1 59.44 274 LYS A CA 1
ATOM 2193 C C . LYS A 1 274 ? -1.779 22.578 19.594 1 59.44 274 LYS A C 1
ATOM 2195 O O . LYS A 1 274 ? -0.901 23.438 19.547 1 59.44 274 LYS A O 1
ATOM 2200 N N . VAL A 1 275 ? -1.982 21.766 18.656 1 68.06 275 VAL A N 1
ATOM 2201 C CA . VAL A 1 275 ? -1.062 21.734 17.516 1 68.06 275 VAL A CA 1
ATOM 2202 C C . VAL A 1 275 ? -1.201 23.016 16.703 1 68.06 275 VAL A C 1
ATOM 2204 O O . VAL A 1 275 ? -0.201 23.609 16.297 1 68.06 275 VAL A O 1
ATOM 2207 N N . GLY A 1 276 ? -2.434 23.406 16.578 1 67.5 276 GLY A N 1
ATOM 2208 C CA . GLY A 1 276 ? -2.666 24.656 15.891 1 67.5 276 GLY A CA 1
ATOM 2209 C C . GLY A 1 276 ? -2.047 25.844 16.594 1 67.5 276 GLY A C 1
ATOM 2210 O O . GLY A 1 276 ? -1.471 26.734 15.945 1 67.5 276 GLY A O 1
ATOM 2211 N N . GLN A 1 277 ? -2.156 25.75 17.828 1 62.69 277 GLN A N 1
ATOM 2212 C CA . GLN A 1 277 ? -1.594 26.828 18.641 1 62.69 277 GLN A CA 1
ATOM 2213 C C . GLN A 1 277 ? -0.071 26.844 18.547 1 62.69 277 GLN A C 1
ATOM 2215 O O . GLN A 1 277 ? 0.542 27.906 18.484 1 62.69 277 GLN A O 1
ATOM 2220 N N . LEU A 1 278 ? 0.37 25.672 18.516 1 60.91 278 LEU A N 1
ATOM 2221 C CA . LEU A 1 278 ? 1.822 25.547 18.438 1 60.91 278 LEU A CA 1
ATOM 2222 C C . LEU A 1 278 ? 2.34 26.047 17.094 1 60.91 278 LEU A C 1
ATOM 2224 O O . LEU A 1 278 ? 3.385 26.703 17.031 1 60.91 278 LEU A O 1
ATOM 2228 N N . GLU A 1 279 ? 1.658 25.766 16.188 1 67.38 279 GLU A N 1
ATOM 2229 C CA . GLU A 1 279 ? 2.064 26.203 14.859 1 67.38 279 GLU A CA 1
ATOM 2230 C C . GLU A 1 279 ? 2.035 27.719 14.742 1 67.38 279 GLU A C 1
ATOM 2232 O O . GLU A 1 279 ? 2.959 28.328 14.195 1 67.38 279 GLU A O 1
ATOM 2237 N N . LYS A 1 280 ? 0.99 28.266 15.352 1 64.5 280 LYS A N 1
ATOM 2238 C CA . LYS A 1 280 ? 0.868 29.719 15.328 1 64.5 280 LYS A CA 1
ATOM 2239 C C . LYS A 1 280 ? 1.96 30.375 16.172 1 64.5 280 LYS A C 1
ATOM 2241 O O . LYS A 1 280 ? 2.479 31.438 15.812 1 64.5 280 LYS A O 1
ATOM 2246 N N . ALA A 1 281 ? 2.199 29.672 17.172 1 54 281 ALA A N 1
ATOM 2247 C CA . ALA A 1 281 ? 3.227 30.203 18.062 1 54 281 ALA A CA 1
ATOM 2248 C C . ALA A 1 281 ? 4.602 30.141 17.406 1 54 281 ALA A C 1
ATOM 2250 O O . ALA A 1 281 ? 5.426 31.047 17.609 1 54 281 ALA A O 1
ATOM 2251 N N . SER A 1 282 ? 4.887 29.125 16.797 1 60.84 282 SER A N 1
ATOM 2252 C CA . SER A 1 282 ? 6.172 29.016 16.109 1 60.84 282 SER A CA 1
ATOM 2253 C C . SER A 1 282 ? 6.328 30.094 15.055 1 60.84 282 SER A C 1
ATOM 2255 O O . SER A 1 282 ? 7.441 30.547 14.781 1 60.84 282 SER A O 1
ATOM 2257 N N . ASP A 1 283 ? 5.273 30.5 14.453 1 58.66 283 ASP A N 1
ATOM 2258 C CA . ASP A 1 283 ? 5.281 31.625 13.516 1 58.66 283 ASP A CA 1
ATOM 2259 C C . ASP A 1 283 ? 5.617 32.938 14.227 1 58.66 283 ASP A C 1
ATOM 2261 O O . ASP A 1 283 ? 6.363 33.75 13.695 1 58.66 283 ASP A O 1
ATOM 2265 N N . ALA A 1 284 ? 4.969 33.125 15.383 1 52.66 284 ALA A N 1
ATOM 2266 C CA . ALA A 1 284 ? 5.172 34.375 16.141 1 52.66 284 ALA A CA 1
ATOM 2267 C C . ALA A 1 284 ? 6.617 34.469 16.625 1 52.66 284 ALA A C 1
ATOM 2269 O O . ALA A 1 284 ? 7.176 35.594 16.656 1 52.66 284 ALA A O 1
ATOM 2270 N N . GLU A 1 285 ? 7.102 33.406 16.969 1 49.84 285 GLU A N 1
ATOM 2271 C CA . GLU A 1 285 ? 8.492 33.469 17.406 1 49.84 285 GLU A CA 1
ATOM 2272 C C . GLU A 1 285 ? 9.43 33.781 16.25 1 49.84 285 GLU A C 1
ATOM 2274 O O . GLU A 1 285 ? 10.453 34.438 16.422 1 49.84 285 GLU A O 1
ATOM 2279 N N . GLU A 1 286 ? 9.188 33.25 15.172 1 50.81 286 GLU A N 1
ATOM 2280 C CA . GLU A 1 286 ? 10.039 33.562 14.031 1 50.81 286 GLU A CA 1
ATOM 2281 C C . GLU A 1 286 ? 9.93 35.031 13.656 1 50.81 286 GLU A C 1
ATOM 2283 O O . GLU A 1 286 ? 10.906 35.656 13.234 1 50.81 286 GLU A O 1
ATOM 2288 N N . TYR A 1 287 ? 8.734 35.594 13.758 1 46.59 287 TYR A N 1
ATOM 2289 C CA . TYR A 1 287 ? 8.625 37.031 13.508 1 46.59 287 TYR A CA 1
ATOM 2290 C C . TYR A 1 287 ? 9.266 37.844 14.625 1 46.59 287 TYR A C 1
ATOM 2292 O O . TYR A 1 287 ? 9.773 38.938 14.398 1 46.59 287 TYR A O 1
ATOM 2300 N N . SER A 1 288 ? 9.203 37.375 15.75 1 43.69 288 SER A N 1
ATOM 2301 C CA . SER A 1 288 ? 9.812 38.188 16.812 1 43.69 288 SER A CA 1
ATOM 2302 C C . SER A 1 288 ? 11.328 38.031 16.812 1 43.69 288 SER A C 1
ATOM 2304 O O . SER A 1 288 ? 12.031 38.812 17.453 1 43.69 288 SER A O 1
ATOM 2306 N N . SER A 1 289 ? 11.789 37.031 16.312 1 38.56 289 SER A N 1
ATOM 2307 C CA . SER A 1 289 ? 13.25 37.062 16.281 1 38.56 289 SER A CA 1
ATOM 2308 C C . SER A 1 289 ? 13.758 37.75 15.023 1 38.56 289 SER A C 1
ATOM 2310 O O . SER A 1 289 ? 13.133 37.688 13.969 1 38.56 289 SER A O 1
ATOM 2312 N N . MET B 1 1 ? 42.938 15.406 -19.375 1 21.61 1 MET B N 1
ATOM 2313 C CA . MET B 1 1 ? 42.688 14.344 -18.391 1 21.61 1 MET B CA 1
ATOM 2314 C C . MET B 1 1 ? 41.312 14.484 -17.781 1 21.61 1 MET B C 1
ATOM 2316 O O . MET B 1 1 ? 41.062 15.406 -17 1 21.61 1 MET B O 1
ATOM 2320 N N . THR B 1 2 ? 40.125 14.203 -18.5 1 23.12 2 THR B N 1
ATOM 2321 C CA . THR B 1 2 ? 38.844 14.875 -18.625 1 23.12 2 THR B CA 1
ATOM 2322 C C . THR B 1 2 ? 37.938 14.555 -17.438 1 23.12 2 THR B C 1
ATOM 2324 O O . THR B 1 2 ? 38.094 13.516 -16.797 1 23.12 2 THR B O 1
ATOM 2327 N N . ARG B 1 3 ? 37.156 15.562 -16.953 1 27.58 3 ARG B N 1
ATOM 2328 C CA . ARG B 1 3 ? 36.312 15.758 -15.773 1 27.58 3 ARG B CA 1
ATOM 2329 C C . ARG B 1 3 ? 35.438 14.531 -15.516 1 27.58 3 ARG B C 1
ATOM 2331 O O . ARG B 1 3 ? 34.656 14.523 -14.578 1 27.58 3 ARG B O 1
ATOM 2338 N N . CYS B 1 4 ? 35.219 13.688 -16.516 1 27.11 4 CYS B N 1
ATOM 2339 C CA . CYS B 1 4 ? 34.375 12.508 -16.453 1 27.11 4 CYS B CA 1
ATOM 2340 C C . CYS B 1 4 ? 34.969 11.453 -15.523 1 27.11 4 CYS B C 1
ATOM 2342 O O . CYS B 1 4 ? 34.375 10.383 -15.352 1 27.11 4 CYS B O 1
ATOM 2344 N N . GLN B 1 5 ? 36.25 11.414 -15.078 1 26.89 5 GLN B N 1
ATOM 2345 C CA . GLN B 1 5 ? 36.906 10.32 -14.375 1 26.89 5 GLN B CA 1
ATOM 2346 C C . GLN B 1 5 ? 36.406 10.227 -12.93 1 26.89 5 GLN B C 1
ATOM 2348 O O . GLN B 1 5 ? 36.531 9.172 -12.297 1 26.89 5 GLN B O 1
ATOM 2353 N N . ARG B 1 6 ? 36.5 11.336 -12.141 1 29.53 6 ARG B N 1
ATOM 2354 C CA . ARG B 1 6 ? 36.25 11.289 -10.711 1 29.53 6 ARG B CA 1
ATOM 2355 C C . ARG B 1 6 ? 34.812 10.82 -10.438 1 29.53 6 ARG B C 1
ATOM 2357 O O . ARG B 1 6 ? 34.5 10.398 -9.328 1 29.53 6 ARG B O 1
ATOM 2364 N N . CYS B 1 7 ? 33.906 11.414 -11.211 1 28.05 7 CYS B N 1
ATOM 2365 C CA . CYS B 1 7 ? 32.5 11.203 -10.922 1 28.05 7 CYS B CA 1
ATOM 2366 C C . CYS B 1 7 ? 32.125 9.75 -11.172 1 28.05 7 CYS B C 1
ATOM 2368 O O . CYS B 1 7 ? 30.953 9.383 -10.984 1 28.05 7 CYS B O 1
ATOM 2370 N N . CYS B 1 8 ? 33 8.914 -11.891 1 28.06 8 CYS B N 1
ATOM 2371 C CA . CYS B 1 8 ? 32.688 7.578 -12.391 1 28.06 8 CYS B CA 1
ATOM 2372 C C . CYS B 1 8 ? 32.594 6.578 -11.242 1 28.06 8 CYS B C 1
ATOM 2374 O O . CYS B 1 8 ? 32.344 5.395 -11.461 1 28.06 8 CYS B O 1
ATOM 2376 N N . ARG B 1 9 ? 33.375 6.75 -10.227 1 28.38 9 ARG B N 1
ATOM 2377 C CA . ARG B 1 9 ? 33.375 5.605 -9.328 1 28.38 9 ARG B CA 1
ATOM 2378 C C . ARG B 1 9 ? 31.969 5.207 -8.953 1 28.38 9 ARG B C 1
ATOM 2380 O O . ARG B 1 9 ? 31.656 4.02 -8.82 1 28.38 9 ARG B O 1
ATOM 2387 N N . TYR B 1 10 ? 31.312 6.07 -8.227 1 28.05 10 TYR B N 1
ATOM 2388 C CA . TYR B 1 10 ? 29.922 5.762 -7.879 1 28.05 10 TYR B CA 1
ATOM 2389 C C . TYR B 1 10 ? 29.031 5.766 -9.117 1 28.05 10 TYR B C 1
ATOM 2391 O O . TYR B 1 10 ? 27.812 5.758 -9.008 1 28.05 10 TYR B O 1
ATOM 2399 N N . CYS B 1 11 ? 29.562 6.246 -10.273 1 29.62 11 CYS B N 1
ATOM 2400 C CA . CYS B 1 11 ? 29 6.098 -11.609 1 29.62 11 CYS B CA 1
ATOM 2401 C C . CYS B 1 11 ? 28.734 4.629 -11.93 1 29.62 11 CYS B C 1
ATOM 2403 O O . CYS B 1 11 ? 29.594 3.961 -12.523 1 29.62 11 CYS B O 1
ATOM 2405 N N . LEU B 1 12 ? 28.469 3.852 -10.844 1 31.23 12 LEU B N 1
ATOM 2406 C CA . LEU B 1 12 ? 28.219 2.461 -11.203 1 31.23 12 LEU B CA 1
ATOM 2407 C C . LEU B 1 12 ? 27.469 2.365 -12.523 1 31.23 12 LEU B C 1
ATOM 2409 O O . LEU B 1 12 ? 27.281 1.273 -13.07 1 31.23 12 LEU B O 1
ATOM 2413 N N . PHE B 1 13 ? 26.422 3.236 -12.641 1 31.27 13 PHE B N 1
ATOM 2414 C CA . PHE B 1 13 ? 25.531 3.062 -13.781 1 31.27 13 PHE B CA 1
ATOM 2415 C C . PHE B 1 13 ? 26.203 3.541 -15.07 1 31.27 13 PHE B C 1
ATOM 2417 O O . PHE B 1 13 ? 26.969 4.508 -15.055 1 31.27 13 PHE B O 1
ATOM 2424 N N . LEU B 1 14 ? 26.562 2.609 -15.984 1 29.61 14 LEU B N 1
ATOM 2425 C CA . LEU B 1 14 ? 27.094 2.773 -17.328 1 29.61 14 LEU B CA 1
ATOM 2426 C C . LEU B 1 14 ? 26.484 3.988 -18.016 1 29.61 14 LEU B C 1
ATOM 2428 O O . LEU B 1 14 ? 25.266 4.078 -18.141 1 29.61 14 LEU B O 1
ATOM 2432 N N . CYS B 1 15 ? 27 5.188 -17.906 1 30.34 15 CYS B N 1
ATOM 2433 C CA . CYS B 1 15 ? 26.75 6.445 -18.594 1 30.34 15 CYS B CA 1
ATOM 2434 C C . CYS B 1 15 ? 26.641 6.23 -20.094 1 30.34 15 CYS B C 1
ATOM 2436 O O . CYS B 1 15 ? 26.625 7.191 -20.875 1 30.34 15 CYS B O 1
ATOM 2438 N N . HIS B 1 16 ? 26.969 5.102 -20.703 1 30.81 16 HIS B N 1
ATOM 2439 C CA . HIS B 1 16 ? 27.234 5.203 -22.141 1 30.81 16 HIS B CA 1
ATOM 2440 C C . HIS B 1 16 ? 26.031 5.746 -22.891 1 30.81 16 HIS B C 1
ATOM 2442 O O . HIS B 1 16 ? 26.156 6.656 -23.703 1 30.81 16 HIS B O 1
ATOM 2448 N N . THR B 1 17 ? 25.062 4.809 -23.438 1 32.41 17 THR B N 1
ATOM 2449 C CA . THR B 1 17 ? 24.266 4.938 -24.656 1 32.41 17 THR B CA 1
ATOM 2450 C C . THR B 1 17 ? 23.172 5.984 -24.484 1 32.41 17 THR B C 1
ATOM 2452 O O . THR B 1 17 ? 22.344 5.879 -23.578 1 32.41 17 THR B O 1
ATOM 2455 N N . THR B 1 18 ? 23.406 7.324 -24.828 1 33.72 18 THR B N 1
ATOM 2456 C CA . THR B 1 18 ? 22.438 8.398 -25.016 1 33.72 18 THR B CA 1
ATOM 2457 C C . THR B 1 18 ? 21.219 7.906 -25.766 1 33.72 18 THR B C 1
ATOM 2459 O O . THR B 1 18 ? 21.25 7.715 -26.984 1 33.72 18 THR B O 1
ATOM 2462 N N . LEU B 1 19 ? 20.672 6.766 -25.578 1 34.25 19 LEU B N 1
ATOM 2463 C CA . LEU B 1 19 ? 19.406 6.508 -26.25 1 34.25 19 LEU B CA 1
ATOM 2464 C C . LEU B 1 19 ? 18.5 7.73 -26.188 1 34.25 19 LEU B C 1
ATOM 2466 O O . LEU B 1 19 ? 18.25 8.266 -25.109 1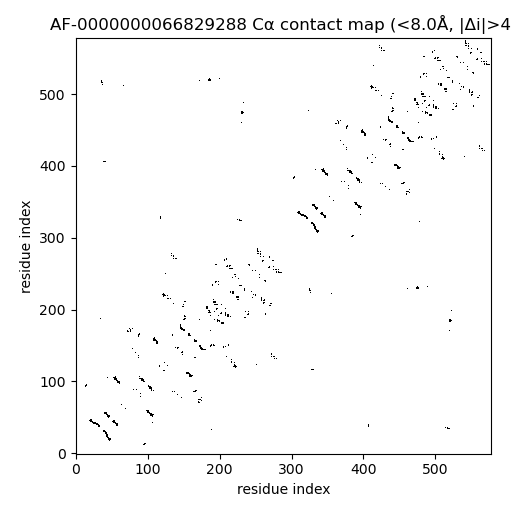 34.25 19 LEU B O 1
ATOM 2470 N N . LEU B 1 20 ? 18.562 8.578 -27.312 1 33.09 20 LEU B N 1
ATOM 2471 C CA . LEU B 1 20 ? 17.594 9.633 -27.578 1 33.09 20 LEU B CA 1
ATOM 2472 C C . LEU B 1 20 ? 16.188 9.172 -27.266 1 33.09 20 LEU B C 1
ATOM 2474 O O . LEU B 1 20 ? 15.547 8.5 -28.078 1 33.09 20 LEU B O 1
ATOM 2478 N N . LEU B 1 21 ? 16 8.5 -26.234 1 38.44 21 LEU B N 1
ATOM 2479 C CA . LEU B 1 21 ? 14.625 8.211 -25.844 1 38.44 21 LEU B CA 1
ATOM 2480 C C . LEU B 1 21 ? 13.773 9.477 -25.844 1 38.44 21 LEU B C 1
ATOM 2482 O O . LEU B 1 21 ? 14.133 10.461 -25.188 1 38.44 21 LEU B O 1
ATOM 2486 N N . VAL B 1 22 ? 13.383 9.891 -27.156 1 34.09 22 VAL B N 1
ATOM 2487 C CA . VAL B 1 22 ? 12.367 10.938 -27.109 1 34.09 22 VAL B CA 1
ATOM 2488 C C . VAL B 1 22 ? 11.297 10.578 -26.078 1 34.09 22 VAL B C 1
ATOM 2490 O O . VAL B 1 22 ? 10.672 9.516 -26.172 1 34.09 22 VAL B O 1
ATOM 2493 N N . LEU B 1 23 ? 11.477 10.961 -24.984 1 38.25 23 LEU B N 1
ATOM 2494 C CA . LEU B 1 23 ? 10.508 10.82 -23.906 1 38.25 23 LEU B CA 1
ATOM 2495 C C . LEU B 1 23 ? 9.102 11.18 -24.375 1 38.25 23 LEU B C 1
ATOM 2497 O O . LEU B 1 23 ? 8.836 12.336 -24.719 1 38.25 23 LEU B O 1
ATOM 2501 N N . LEU B 1 24 ? 8.539 10.508 -25.375 1 34.44 24 LEU B N 1
ATOM 2502 C CA . LEU B 1 24 ? 7.105 10.75 -25.422 1 34.44 24 LEU B CA 1
ATOM 2503 C C . LEU B 1 24 ? 6.465 10.562 -24.062 1 34.44 24 LEU B C 1
ATOM 2505 O O . LEU B 1 24 ? 6.52 9.469 -23.484 1 34.44 24 LEU B O 1
ATOM 2509 N N . VAL B 1 25 ? 6.586 11.445 -23.266 1 35.03 25 VAL B N 1
ATOM 2510 C CA . VAL B 1 25 ? 6.121 11.477 -21.875 1 35.03 25 VAL B CA 1
ATOM 2511 C C . VAL B 1 25 ? 4.625 11.18 -21.828 1 35.03 25 VAL B C 1
ATOM 2513 O O . VAL B 1 25 ? 3.807 12.008 -22.25 1 35.03 25 VAL B O 1
ATOM 2516 N N . SER B 1 26 ? 3.984 10.383 -22.625 1 34.84 26 SER B N 1
ATOM 2517 C CA . SER B 1 26 ? 2.656 10.203 -22.062 1 34.84 26 SER B CA 1
ATOM 2518 C C . SER B 1 26 ? 2.738 9.75 -20.609 1 34.84 26 SER B C 1
ATOM 2520 O O . SER B 1 26 ? 3.406 8.766 -20.297 1 34.84 26 SER B O 1
ATOM 2522 N N . LEU B 1 27 ? 2.746 10.711 -19.688 1 34.75 27 LEU B N 1
ATOM 2523 C CA . LEU B 1 27 ? 2.941 10.75 -18.234 1 34.75 27 LEU B CA 1
ATOM 2524 C C . LEU B 1 27 ? 2.049 9.727 -17.547 1 34.75 27 LEU B C 1
ATOM 2526 O O . LEU B 1 27 ? 0.879 10 -17.266 1 34.75 27 LEU B O 1
ATOM 2530 N N . LEU B 1 28 ? 1.673 8.664 -18.188 1 34.47 28 LEU B N 1
ATOM 2531 C CA . LEU B 1 28 ? 0.986 7.891 -17.156 1 34.47 28 LEU B CA 1
ATOM 2532 C C . LEU B 1 28 ? 1.911 7.621 -15.969 1 34.47 28 LEU B C 1
ATOM 2534 O O . LEU B 1 28 ? 2.984 7.039 -16.141 1 34.47 28 LEU B O 1
ATOM 2538 N N . VAL B 1 29 ? 1.933 8.57 -15.086 1 36.12 29 VAL B N 1
ATOM 2539 C CA . VAL B 1 29 ? 2.717 8.484 -13.859 1 36.12 29 VAL B CA 1
ATOM 2540 C C . VAL B 1 29 ? 2.102 7.441 -12.922 1 36.12 29 VAL B C 1
ATOM 2542 O O . VAL B 1 29 ? 0.938 7.555 -12.539 1 36.12 29 VAL B O 1
ATOM 2545 N N . PHE B 1 30 ? 2.395 6.156 -13.289 1 38.12 30 PHE B N 1
ATOM 2546 C CA . PHE B 1 30 ? 2.08 5.242 -12.195 1 38.12 30 PHE B CA 1
ATOM 2547 C C . PHE B 1 30 ? 3.021 5.465 -11.016 1 38.12 30 PHE B C 1
ATOM 2549 O O . PHE B 1 30 ? 4.238 5.566 -11.195 1 38.12 30 PHE B O 1
ATOM 2556 N N . LEU B 1 31 ? 2.533 6.301 -10.047 1 36.78 31 LEU B N 1
ATOM 2557 C CA . LEU B 1 31 ? 3.287 6.465 -8.812 1 36.78 31 LEU B CA 1
ATOM 2558 C C . LEU B 1 31 ? 3.264 5.184 -7.988 1 36.78 31 LEU B C 1
ATOM 2560 O O . LEU B 1 31 ? 2.205 4.574 -7.809 1 36.78 31 LEU B O 1
ATOM 2564 N N . TRP B 1 32 ? 4.172 4.336 -8.273 1 36.78 32 TRP B N 1
ATOM 2565 C CA . TRP B 1 32 ? 4.258 3.096 -7.504 1 36.78 32 TRP B CA 1
ATOM 2566 C C . TRP B 1 32 ? 4.953 3.33 -6.168 1 36.78 32 TRP B C 1
ATOM 2568 O O . TRP B 1 32 ? 6.047 3.898 -6.121 1 36.78 32 TRP B O 1
ATOM 2578 N N . LEU B 1 33 ? 4.203 3.541 -5.141 1 38.69 33 LEU B N 1
ATOM 2579 C CA . LEU B 1 33 ? 4.824 3.467 -3.822 1 38.69 33 LEU B CA 1
ATOM 2580 C C . LEU B 1 33 ? 5.316 2.053 -3.531 1 38.69 33 LEU B C 1
ATOM 2582 O O . LEU B 1 33 ? 4.555 1.091 -3.639 1 38.69 33 LEU B O 1
ATOM 2586 N N . ASN B 1 34 ? 6.457 1.806 -3.822 1 38.19 34 ASN B N 1
ATOM 2587 C CA . ASN B 1 34 ? 6.945 0.502 -3.387 1 38.19 34 ASN B CA 1
ATOM 2588 C C . ASN B 1 34 ? 6.766 0.31 -1.883 1 38.19 34 ASN B C 1
ATOM 2590 O O . ASN B 1 34 ? 6.75 1.282 -1.126 1 38.19 34 ASN B O 1
ATOM 2594 N N . GLY B 1 35 ? 6.062 -0.543 -1.604 1 38.78 35 GLY B N 1
ATOM 2595 C CA . GLY B 1 35 ? 5.801 -0.892 -0.216 1 38.78 35 GLY B CA 1
ATOM 2596 C C . GLY B 1 35 ? 6.785 -0.26 0.75 1 38.78 35 GLY B C 1
ATOM 2597 O O . GLY B 1 35 ? 6.609 -0.339 1.967 1 38.78 35 GLY B O 1
ATOM 2598 N N . GLU B 1 36 ? 7.957 0.203 0.285 1 40.91 36 GLU B N 1
ATOM 2599 C CA . GLU B 1 36 ? 8.961 0.706 1.217 1 40.91 36 GLU B CA 1
ATOM 2600 C C . GLU B 1 36 ? 9.023 2.23 1.191 1 40.91 36 GLU B C 1
ATOM 2602 O O . GLU B 1 36 ? 9.992 2.826 1.673 1 40.91 36 GLU B O 1
ATOM 2607 N N . GLY B 1 37 ? 8.125 2.934 0.771 1 40.56 37 GLY B N 1
ATOM 2608 C CA . GLY B 1 37 ? 8.156 4.383 0.877 1 40.56 37 GLY B CA 1
ATOM 2609 C C . GLY B 1 37 ? 8.867 5.051 -0.288 1 40.56 37 GLY B C 1
ATOM 2610 O O . GLY B 1 37 ? 9.156 6.246 -0.242 1 40.56 37 GLY B O 1
ATOM 2611 N N . THR B 1 38 ? 9.664 4.305 -1.096 1 46.78 38 THR B N 1
ATOM 2612 C CA . THR B 1 38 ? 10.367 4.992 -2.172 1 46.78 38 THR B CA 1
ATOM 2613 C C . THR B 1 38 ? 9.438 5.23 -3.359 1 46.78 38 THR B C 1
ATOM 2615 O O . THR B 1 38 ? 8.625 4.371 -3.699 1 46.78 38 THR B O 1
ATOM 2618 N N . PHE B 1 39 ? 9.422 6.617 -3.67 1 52.5 39 PHE B N 1
ATOM 2619 C CA . PHE B 1 39 ? 8.508 7.051 -4.719 1 52.5 39 PHE B CA 1
ATOM 2620 C C . PHE B 1 39 ? 9.203 7.055 -6.074 1 52.5 39 PHE B C 1
ATOM 2622 O O . PHE B 1 39 ? 10.391 7.391 -6.172 1 52.5 39 PHE B O 1
ATOM 2629 N N . ALA B 1 40 ? 8.969 6.074 -6.98 1 60.75 40 ALA B N 1
ATOM 2630 C CA . ALA B 1 40 ? 9.445 6.191 -8.359 1 60.75 40 ALA B CA 1
ATOM 2631 C C . ALA B 1 40 ? 8.297 6.535 -9.305 1 60.75 40 ALA B C 1
ATOM 2633 O O . ALA B 1 40 ? 7.148 6.152 -9.062 1 60.75 40 ALA B O 1
ATOM 2634 N N . GLU B 1 41 ? 8.648 7.5 -10.141 1 64.19 41 GLU B N 1
ATOM 2635 C CA . GLU B 1 41 ? 7.727 7.805 -11.227 1 64.19 41 GLU B CA 1
ATOM 2636 C C . GLU B 1 41 ? 7.969 6.891 -12.43 1 64.19 41 GLU B C 1
ATOM 2638 O O . GLU B 1 41 ? 9.117 6.605 -12.773 1 64.19 41 GLU B O 1
ATOM 2643 N N . VAL B 1 42 ? 6.875 6.258 -12.867 1 66.75 42 VAL B N 1
ATOM 2644 C CA . VAL B 1 42 ? 7.023 5.473 -14.086 1 66.75 42 VAL B CA 1
ATOM 2645 C C . VAL B 1 42 ? 6.48 6.262 -15.273 1 66.75 42 VAL B C 1
ATOM 2647 O O . VAL B 1 42 ? 5.363 6.785 -15.227 1 66.75 42 VAL B O 1
ATOM 2650 N N . LYS B 1 43 ? 7.355 6.477 -16.297 1 67.75 43 LYS B N 1
ATOM 2651 C CA . LYS B 1 43 ? 7.004 7.156 -17.531 1 67.75 43 LYS B CA 1
ATOM 2652 C C . LYS B 1 43 ? 7.141 6.219 -18.734 1 67.75 43 LYS B C 1
ATOM 2654 O O . LYS B 1 43 ? 7.844 5.207 -18.656 1 67.75 43 LYS B O 1
ATOM 2659 N N . PHE B 1 44 ? 6.359 6.566 -19.719 1 71.5 44 PHE B N 1
ATOM 2660 C CA . PHE B 1 44 ? 6.508 5.805 -20.953 1 71.5 44 PHE B CA 1
ATOM 2661 C C . PHE B 1 44 ? 7.277 6.609 -22 1 71.5 44 PHE B C 1
ATOM 2663 O O . PHE B 1 44 ? 7.137 7.832 -22.062 1 71.5 44 PHE B O 1
ATOM 2670 N N . ALA B 1 45 ? 8.203 5.875 -22.688 1 70.12 45 ALA B N 1
ATOM 2671 C CA . ALA B 1 45 ? 9.031 6.52 -23.703 1 70.12 45 ALA B CA 1
ATOM 2672 C C . ALA B 1 45 ? 9.117 5.66 -24.953 1 70.12 45 ALA B C 1
ATOM 2674 O O . ALA B 1 45 ? 8.805 4.465 -24.922 1 70.12 45 ALA B O 1
ATOM 2675 N N . GLN B 1 46 ? 9.344 6.379 -26.047 1 70.62 46 GLN B N 1
ATOM 2676 C CA . GLN B 1 46 ? 9.547 5.668 -27.297 1 70.62 46 GLN B CA 1
ATOM 2677 C C . GLN B 1 46 ? 10.992 5.781 -27.781 1 70.62 46 GLN B C 1
ATOM 2679 O O . GLN B 1 46 ? 11.57 6.867 -27.766 1 70.62 46 GLN B O 1
ATOM 2684 N N . ASN B 1 47 ? 11.516 4.582 -28.047 1 66.12 47 ASN B N 1
ATOM 2685 C CA . ASN B 1 47 ? 12.828 4.574 -28.688 1 66.12 47 ASN B CA 1
ATOM 2686 C C . ASN B 1 47 ? 12.758 5.117 -30.109 1 66.12 47 ASN B C 1
ATOM 2688 O O . ASN B 1 47 ? 12.039 4.574 -30.953 1 66.12 47 ASN B O 1
ATOM 2692 N N . THR B 1 48 ? 13.461 6.145 -30.281 1 62.84 48 THR B N 1
ATOM 2693 C CA . THR B 1 48 ? 13.367 6.82 -31.578 1 62.84 48 THR B CA 1
ATOM 2694 C C . THR B 1 48 ? 13.969 5.961 -32.688 1 62.84 48 THR B C 1
ATOM 2696 O O . THR B 1 48 ? 13.57 6.059 -33.844 1 62.84 48 THR B O 1
ATOM 2699 N N . GLY B 1 49 ? 14.953 5.18 -32.406 1 63.62 49 GLY B N 1
ATOM 2700 C CA . GLY B 1 49 ? 15.578 4.316 -33.406 1 63.62 49 GLY B CA 1
ATOM 2701 C C . GLY B 1 49 ? 14.727 3.109 -33.75 1 63.62 49 GLY B C 1
ATOM 2702 O O . GLY B 1 49 ? 14.508 2.826 -34.938 1 63.62 49 GLY B O 1
ATOM 2703 N N . THR B 1 50 ? 14.203 2.496 -32.844 1 69.12 50 THR B N 1
ATOM 2704 C CA . THR B 1 50 ? 13.508 1.232 -33.062 1 69.12 50 THR B CA 1
ATOM 2705 C C . THR B 1 50 ? 11.992 1.443 -33.062 1 69.12 50 THR B C 1
ATOM 2707 O O . THR B 1 50 ? 11.25 0.597 -33.562 1 69.12 50 THR B O 1
ATOM 2710 N N . GLY B 1 51 ? 11.531 2.559 -32.531 1 72.88 51 GLY B N 1
ATOM 2711 C CA . GLY B 1 51 ? 10.102 2.801 -32.406 1 72.88 51 GLY B CA 1
ATOM 2712 C C . GLY B 1 51 ? 9.477 2.059 -31.234 1 72.88 51 GLY B C 1
ATOM 2713 O O . GLY B 1 51 ? 8.289 2.225 -30.953 1 72.88 51 GLY B O 1
ATOM 2714 N N . GLU B 1 52 ? 10.312 1.342 -30.594 1 75.62 52 GLU B N 1
ATOM 2715 C CA . GLU B 1 52 ? 9.797 0.548 -29.469 1 75.62 52 GLU B CA 1
ATOM 2716 C C . GLU B 1 52 ? 9.406 1.438 -28.297 1 75.62 52 GLU B C 1
ATOM 2718 O O . GLU B 1 52 ? 10.125 2.381 -27.953 1 75.62 52 GLU B O 1
ATOM 2723 N N . ILE B 1 53 ? 8.195 1.179 -27.781 1 79.69 53 ILE B N 1
ATOM 2724 C CA . ILE B 1 53 ? 7.758 1.878 -26.578 1 79.69 53 ILE B CA 1
ATOM 2725 C C . ILE B 1 53 ? 8.32 1.181 -25.344 1 79.69 53 ILE B C 1
ATOM 2727 O O . ILE B 1 53 ? 8.344 -0.05 -25.281 1 79.69 53 ILE B O 1
ATOM 2731 N N . VAL B 1 54 ? 8.898 2.047 -24.453 1 82.31 54 VAL B N 1
ATOM 2732 C CA . VAL B 1 54 ? 9.492 1.493 -23.25 1 82.31 54 VAL B CA 1
ATOM 2733 C C . VAL B 1 54 ? 8.906 2.18 -22.016 1 82.31 54 VAL B C 1
ATOM 2735 O O . VAL B 1 54 ? 8.328 3.266 -22.125 1 82.31 54 VAL B O 1
ATOM 2738 N N . ALA B 1 55 ? 8.898 1.45 -20.875 1 82.88 55 ALA B N 1
ATOM 2739 C CA . ALA B 1 55 ? 8.602 2.043 -19.578 1 82.88 55 ALA B CA 1
ATOM 2740 C C . ALA B 1 55 ? 9.875 2.51 -18.875 1 82.88 55 ALA B C 1
ATOM 2742 O O . ALA B 1 55 ? 10.906 1.837 -18.938 1 82.88 55 ALA B O 1
ATOM 2743 N N . MET B 1 56 ? 9.758 3.721 -18.25 1 79.94 56 MET B N 1
ATOM 2744 C CA . MET B 1 56 ? 10.938 4.293 -17.609 1 79.94 56 MET B CA 1
ATOM 2745 C C . MET B 1 56 ? 10.633 4.668 -16.156 1 79.94 56 MET B C 1
ATOM 2747 O O . MET B 1 56 ? 9.742 5.477 -15.898 1 79.94 56 MET B O 1
ATOM 2751 N N . LYS B 1 57 ? 11.359 3.975 -15.188 1 79.88 57 LYS B N 1
ATOM 2752 C CA . LYS B 1 57 ? 11.367 4.438 -13.797 1 79.88 57 LYS B CA 1
ATOM 2753 C C . LYS B 1 57 ? 12.406 5.535 -13.594 1 79.88 57 LYS B C 1
ATOM 2755 O O . LYS B 1 57 ? 13.586 5.348 -13.906 1 79.88 57 LYS B O 1
ATOM 2760 N N . VAL B 1 58 ? 11.914 6.703 -13.234 1 78.38 58 VAL B N 1
ATOM 2761 C CA . VAL B 1 58 ? 12.805 7.844 -13.031 1 78.38 58 VAL B CA 1
ATOM 2762 C C . VAL B 1 58 ? 13.016 8.078 -11.539 1 78.38 58 VAL B C 1
ATOM 2764 O O . VAL B 1 58 ? 12.055 8.242 -10.789 1 78.38 58 VAL B O 1
ATOM 2767 N N . LEU B 1 59 ? 14.305 8.094 -11.117 1 78.94 59 LEU B N 1
ATOM 2768 C CA . LEU B 1 59 ? 14.648 8.312 -9.711 1 78.94 59 LEU B CA 1
ATOM 2769 C C . LEU B 1 59 ? 15.594 9.492 -9.562 1 78.94 59 LEU B C 1
ATOM 2771 O O . LEU B 1 59 ? 16.5 9.672 -10.375 1 78.94 59 LEU B O 1
ATOM 2775 N N . ASP B 1 60 ? 15.359 10.312 -8.609 1 75.88 60 ASP B N 1
ATOM 2776 C CA . ASP B 1 60 ? 16.266 11.398 -8.266 1 75.88 60 ASP B CA 1
ATOM 2777 C C . ASP B 1 60 ? 17.453 10.875 -7.457 1 75.88 60 ASP B C 1
ATOM 2779 O O . ASP B 1 60 ? 17.281 10.258 -6.41 1 75.88 60 ASP B O 1
ATOM 2783 N N . ARG B 1 61 ? 18.641 11.156 -7.902 1 78.19 61 ARG B N 1
ATOM 2784 C CA . ARG B 1 61 ? 19.828 10.641 -7.254 1 78.19 61 ARG B CA 1
ATOM 2785 C C . ARG B 1 61 ? 19.969 11.18 -5.832 1 78.19 61 ARG B C 1
ATOM 2787 O O . ARG B 1 61 ? 20.391 10.461 -4.926 1 78.19 61 ARG B O 1
ATOM 2794 N N . SER B 1 62 ? 19.672 12.422 -5.684 1 75.31 62 SER B N 1
ATOM 2795 C CA . SER B 1 62 ? 19.75 13.016 -4.352 1 75.31 62 SER B CA 1
ATOM 2796 C C . SER B 1 62 ? 18.828 12.312 -3.369 1 75.31 62 SER B C 1
ATOM 2798 O O . SER B 1 62 ? 19.203 12.062 -2.221 1 75.31 62 SER B O 1
ATOM 2800 N N . THR B 1 63 ? 17.719 11.984 -3.895 1 71.19 63 THR B N 1
ATOM 2801 C CA . THR B 1 63 ? 16.75 11.281 -3.064 1 71.19 63 THR B CA 1
ATOM 2802 C C . THR B 1 63 ? 17.266 9.883 -2.711 1 71.19 63 THR B C 1
ATOM 2804 O O . THR B 1 63 ? 17.109 9.438 -1.573 1 71.19 63 THR B O 1
ATOM 2807 N N . ILE B 1 64 ? 17.812 9.219 -3.615 1 76.25 64 ILE B N 1
ATOM 2808 C CA . ILE B 1 64 ? 18.359 7.879 -3.41 1 76.25 64 ILE B CA 1
ATOM 2809 C C . ILE B 1 64 ? 19.422 7.918 -2.307 1 76.25 64 ILE B C 1
ATOM 2811 O O . ILE B 1 64 ? 19.422 7.059 -1.422 1 76.25 64 ILE B O 1
ATOM 2815 N N . ILE B 1 65 ? 20.219 8.898 -2.379 1 75.56 65 ILE B N 1
ATOM 2816 C CA . ILE B 1 65 ? 21.344 9.008 -1.446 1 75.56 65 ILE B CA 1
ATOM 2817 C C . ILE B 1 65 ? 20.812 9.391 -0.063 1 75.56 65 ILE B C 1
ATOM 2819 O O . ILE B 1 65 ? 21.172 8.758 0.936 1 75.56 65 ILE B O 1
ATOM 2823 N N . LYS B 1 66 ? 19.969 10.359 -0.035 1 68.06 66 LYS B N 1
ATOM 2824 C CA . LYS B 1 66 ? 19.469 10.883 1.227 1 68.06 66 LYS B CA 1
ATOM 2825 C C . LYS B 1 66 ? 18.688 9.812 1.996 1 68.06 66 LYS B C 1
ATOM 2827 O O . LYS B 1 66 ? 18.734 9.773 3.229 1 68.06 66 LYS B O 1
ATOM 2832 N N . HIS B 1 67 ? 18.109 8.883 1.218 1 66.75 67 HIS B N 1
ATOM 2833 C CA . HIS B 1 67 ? 17.281 7.863 1.85 1 66.75 67 HIS B CA 1
ATOM 2834 C C . HIS B 1 67 ? 18.031 6.539 1.97 1 66.75 67 HIS B C 1
ATOM 2836 O O . HIS B 1 67 ? 17.422 5.5 2.23 1 66.75 67 HIS B O 1
ATOM 2842 N N . LYS B 1 68 ? 19.266 6.535 1.721 1 75.88 68 LYS B N 1
ATOM 2843 C CA . LYS B 1 68 ? 20.125 5.367 1.855 1 75.88 68 LYS B CA 1
ATOM 2844 C C . LYS B 1 68 ? 19.594 4.191 1.036 1 75.88 68 LYS B C 1
ATOM 2846 O O . LYS B 1 68 ? 19.562 3.059 1.516 1 75.88 68 LYS B O 1
ATOM 2851 N N . MET B 1 69 ? 19.109 4.551 -0.167 1 79.94 69 MET B N 1
ATOM 2852 C CA . MET B 1 69 ? 18.469 3.539 -1.013 1 79.94 69 MET B CA 1
ATOM 2853 C C . MET B 1 69 ? 19.453 3.02 -2.061 1 79.94 69 MET B C 1
ATOM 2855 O O . MET B 1 69 ? 19.078 2.213 -2.916 1 79.94 69 MET B O 1
ATOM 2859 N N . VAL B 1 70 ? 20.625 3.42 -1.994 1 82.94 70 VAL B N 1
ATOM 2860 C CA . VAL B 1 70 ? 21.594 3.104 -3.035 1 82.94 70 VAL B CA 1
ATOM 2861 C C . VAL B 1 70 ? 21.734 1.588 -3.168 1 82.94 70 VAL B C 1
ATOM 2863 O O . VAL B 1 70 ? 21.609 1.042 -4.266 1 82.94 70 VAL B O 1
ATOM 2866 N N . ASP B 1 71 ? 21.953 0.949 -2.074 1 85.88 71 ASP B N 1
ATOM 2867 C CA . ASP B 1 71 ? 22.188 -0.492 -2.113 1 85.88 71 ASP B CA 1
ATOM 2868 C C . ASP B 1 71 ? 20.938 -1.231 -2.609 1 85.88 71 ASP B C 1
ATOM 2870 O O . ASP B 1 71 ? 21.047 -2.215 -3.344 1 85.88 71 ASP B O 1
ATOM 2874 N N . GLN B 1 72 ? 19.844 -0.794 -2.191 1 84.38 72 GLN B N 1
ATOM 2875 C CA . GLN B 1 72 ? 18.594 -1.413 -2.619 1 84.38 72 GLN B CA 1
ATOM 2876 C C . GLN B 1 72 ? 18.406 -1.277 -4.129 1 84.38 72 GLN B C 1
ATOM 2878 O O . GLN B 1 72 ? 18.031 -2.242 -4.801 1 84.38 72 GLN B O 1
ATOM 2883 N N . ILE B 1 73 ? 18.656 -0.08 -4.645 1 86.12 73 ILE B N 1
ATOM 2884 C CA . ILE B 1 73 ? 18.469 0.186 -6.066 1 86.12 73 ILE B CA 1
ATOM 2885 C C . ILE B 1 73 ? 19.484 -0.618 -6.879 1 86.12 73 ILE B C 1
ATOM 2887 O O . ILE B 1 73 ? 19.141 -1.211 -7.902 1 86.12 73 ILE B O 1
ATOM 2891 N N . LYS B 1 74 ? 20.688 -0.688 -6.398 1 87.81 74 LYS B N 1
ATOM 2892 C CA . LYS B 1 74 ? 21.719 -1.479 -7.062 1 87.81 74 LYS B CA 1
ATOM 2893 C C . LYS B 1 74 ? 21.328 -2.953 -7.113 1 87.81 74 LYS B C 1
ATOM 2895 O O . LYS B 1 74 ? 21.484 -3.607 -8.148 1 87.81 74 LYS B O 1
ATOM 2900 N N . ARG B 1 75 ? 20.875 -3.428 -6.035 1 90.69 75 ARG B N 1
ATOM 2901 C CA . ARG B 1 75 ? 20.469 -4.824 -5.965 1 90.69 75 ARG B CA 1
ATOM 2902 C C . ARG B 1 75 ? 19.312 -5.102 -6.934 1 90.69 75 ARG B C 1
ATOM 2904 O O . ARG B 1 75 ? 19.328 -6.109 -7.645 1 90.69 75 ARG B O 1
ATOM 2911 N N . GLU B 1 76 ? 18.344 -4.195 -6.91 1 89 76 GLU B N 1
ATOM 2912 C CA . GLU B 1 76 ? 17.219 -4.344 -7.816 1 89 76 GLU B CA 1
ATOM 2913 C C . GLU B 1 76 ? 17.672 -4.41 -9.273 1 89 76 GLU B C 1
ATOM 2915 O O . GLU B 1 76 ? 17.266 -5.301 -10.016 1 89 76 GLU B O 1
ATOM 2920 N N . ILE B 1 77 ? 18.547 -3.529 -9.68 1 89.5 77 ILE B N 1
ATOM 2921 C CA . ILE B 1 77 ? 19.062 -3.475 -11.047 1 89.5 77 ILE B CA 1
ATOM 2922 C C . ILE B 1 77 ? 19.844 -4.746 -11.352 1 89.5 77 ILE B C 1
ATOM 2924 O O . ILE B 1 77 ? 19.672 -5.352 -12.414 1 89.5 77 ILE B O 1
ATOM 2928 N N . SER B 1 78 ? 20.672 -5.164 -10.422 1 93.44 78 SER B N 1
ATOM 2929 C CA . SER B 1 78 ? 21.469 -6.371 -10.617 1 93.44 78 SER B CA 1
ATOM 2930 C C . SER B 1 78 ? 20.578 -7.594 -10.82 1 93.44 78 SER B C 1
ATOM 2932 O O . SER B 1 78 ? 20.844 -8.414 -11.703 1 93.44 78 SER B O 1
ATOM 2934 N N . ILE B 1 79 ? 19.578 -7.695 -10.031 1 94.5 79 ILE B N 1
ATOM 2935 C CA . ILE B 1 79 ? 18.641 -8.812 -10.125 1 94.5 79 ILE B CA 1
ATOM 2936 C C . ILE B 1 79 ? 17.938 -8.789 -11.477 1 94.5 79 ILE B C 1
ATOM 2938 O O . ILE B 1 79 ? 17.844 -9.82 -12.148 1 94.5 79 ILE B O 1
ATOM 2942 N N . MET B 1 80 ? 17.531 -7.602 -11.875 1 92.5 80 MET B N 1
ATOM 2943 C CA . MET B 1 80 ? 16.781 -7.5 -13.133 1 92.5 80 MET B CA 1
ATOM 2944 C C . MET B 1 80 ? 17.688 -7.816 -14.32 1 92.5 80 MET B C 1
ATOM 2946 O O . MET B 1 80 ? 17.234 -8.336 -15.336 1 92.5 80 MET B O 1
ATOM 2950 N N . LYS B 1 81 ? 18.953 -7.586 -14.195 1 92 81 LYS B N 1
ATOM 2951 C CA . LYS B 1 81 ? 19.922 -7.953 -15.227 1 92 81 LYS B CA 1
ATOM 2952 C C . LYS B 1 81 ? 20.125 -9.469 -15.266 1 92 81 LYS B C 1
ATOM 2954 O O . LYS B 1 81 ? 20.328 -10.039 -16.344 1 92 81 LYS B O 1
ATOM 2959 N N . LEU B 1 82 ? 20.078 -10.023 -14.18 1 93.94 82 LEU B N 1
ATOM 2960 C CA . LEU B 1 82 ? 20.375 -11.445 -14.023 1 93.94 82 LEU B CA 1
ATOM 2961 C C . LEU B 1 82 ? 19.188 -12.305 -14.461 1 93.94 82 LEU B C 1
ATOM 2963 O O . LEU B 1 82 ? 19.375 -13.375 -15.039 1 93.94 82 LEU B O 1
ATOM 2967 N N . VAL B 1 83 ? 17.969 -11.852 -14.172 1 95.19 83 VAL B N 1
ATOM 2968 C CA . VAL B 1 83 ? 16.781 -12.664 -14.383 1 95.19 83 VAL B CA 1
ATOM 2969 C C . VAL B 1 83 ? 16.156 -12.336 -15.734 1 95.19 83 VAL B C 1
ATOM 2971 O O . VAL B 1 83 ? 15.367 -11.398 -15.852 1 95.19 83 VAL B O 1
ATOM 2974 N N . ARG B 1 84 ? 16.516 -13.18 -16.734 1 94.62 84 ARG B N 1
ATOM 2975 C CA . ARG B 1 84 ? 15.914 -13.086 -18.062 1 94.62 84 ARG B CA 1
ATOM 2976 C C . ARG B 1 84 ? 14.977 -14.258 -18.328 1 94.62 84 ARG B C 1
ATOM 2978 O O . ARG B 1 84 ? 15.438 -15.391 -18.531 1 94.62 84 ARG B O 1
ATOM 2985 N N . HIS B 1 85 ? 13.766 -14.008 -18.328 1 96.19 85 HIS B N 1
ATOM 2986 C CA . HIS B 1 85 ? 12.727 -15.016 -18.453 1 96.19 85 HIS B CA 1
ATOM 2987 C C . HIS B 1 85 ? 11.484 -14.438 -19.125 1 96.19 85 HIS B C 1
ATOM 2989 O O . HIS B 1 85 ? 11.156 -13.266 -18.922 1 96.19 85 HIS B O 1
ATOM 2995 N N . PRO B 1 86 ? 10.742 -15.195 -19.922 1 96.31 86 PRO B N 1
ATOM 2996 C CA . PRO B 1 86 ? 9.547 -14.695 -20.594 1 96.31 86 PRO B CA 1
ATOM 2997 C C . PRO B 1 86 ? 8.492 -14.172 -19.625 1 96.31 86 PRO B C 1
ATOM 2999 O O . PRO B 1 86 ? 7.695 -13.305 -19.984 1 96.31 86 PRO B O 1
ATOM 3002 N N . ASP B 1 87 ? 8.469 -14.617 -18.406 1 96.88 87 ASP B N 1
ATOM 3003 C CA . ASP B 1 87 ? 7.434 -14.242 -17.453 1 96.88 87 ASP B CA 1
ATOM 3004 C C . ASP B 1 87 ? 7.938 -13.172 -16.484 1 96.88 87 ASP B C 1
ATOM 3006 O O . ASP B 1 87 ? 7.32 -12.922 -15.445 1 96.88 87 ASP B O 1
ATOM 3010 N N . VAL B 1 88 ? 9.062 -12.547 -16.75 1 96.94 88 VAL B N 1
ATOM 3011 C CA . VAL B 1 88 ? 9.625 -11.461 -15.953 1 96.94 88 VAL B CA 1
ATOM 3012 C C . VAL B 1 88 ? 9.852 -10.234 -16.828 1 96.94 88 VAL B C 1
ATOM 3014 O O . VAL B 1 88 ? 10.336 -10.344 -17.953 1 96.94 88 VAL B O 1
ATOM 3017 N N . VAL B 1 89 ? 9.414 -9.086 -16.328 1 95.38 89 VAL B N 1
ATOM 3018 C CA . VAL B 1 89 ? 9.617 -7.848 -17.062 1 95.38 89 VAL B CA 1
ATOM 3019 C C . VAL B 1 89 ? 11.109 -7.664 -17.359 1 95.38 89 VAL B C 1
ATOM 3021 O O . VAL B 1 89 ? 11.953 -7.863 -16.484 1 95.38 89 VAL B O 1
ATOM 3024 N N . ARG B 1 90 ? 11.406 -7.258 -18.516 1 93.69 90 ARG B N 1
ATOM 3025 C CA . ARG B 1 90 ? 12.789 -7.164 -18.953 1 93.69 90 ARG B CA 1
ATOM 3026 C C . ARG B 1 90 ? 13.359 -5.777 -18.688 1 93.69 90 ARG B C 1
ATOM 3028 O O . ARG B 1 90 ? 12.703 -4.766 -18.922 1 93.69 90 ARG B O 1
ATOM 3035 N N . LEU B 1 91 ? 14.516 -5.781 -18.078 1 91.31 91 LEU B N 1
ATOM 3036 C CA . LEU B 1 91 ? 15.32 -4.562 -18.016 1 91.31 91 LEU B CA 1
ATOM 3037 C C . LEU B 1 91 ? 16.031 -4.32 -19.344 1 91.31 91 LEU B C 1
ATOM 3039 O O . LEU B 1 91 ? 16.797 -5.168 -19.812 1 91.31 91 LEU B O 1
ATOM 3043 N N . HIS B 1 92 ? 15.734 -3.205 -19.938 1 87.62 92 HIS B N 1
ATOM 3044 C CA . HIS B 1 92 ? 16.391 -2.912 -21.203 1 87.62 92 HIS B CA 1
ATOM 3045 C C . HIS B 1 92 ? 17.734 -2.23 -20.984 1 87.62 92 HIS B C 1
ATOM 3047 O O . HIS B 1 92 ? 18.766 -2.676 -21.516 1 87.62 92 HIS B O 1
ATOM 3053 N N . GLU B 1 93 ? 17.672 -1.18 -20.188 1 84.56 93 GLU B N 1
ATOM 3054 C CA . GLU B 1 93 ? 18.891 -0.405 -19.969 1 84.56 93 GLU B CA 1
ATOM 3055 C C . GLU B 1 93 ? 18.766 0.479 -18.719 1 84.56 93 GLU B C 1
ATOM 3057 O O . GLU B 1 93 ? 17.656 0.743 -18.25 1 84.56 93 GLU B O 1
ATOM 3062 N N . VAL B 1 94 ? 19.875 0.809 -18.141 1 85.19 94 VAL B N 1
ATOM 3063 C CA . VAL B 1 94 ? 19.969 1.788 -17.062 1 85.19 94 VAL B CA 1
ATOM 3064 C C . VAL B 1 94 ? 20.781 2.994 -17.516 1 85.19 94 VAL B C 1
ATOM 3066 O O . VAL B 1 94 ? 21.891 2.844 -18.031 1 85.19 94 VAL B O 1
ATOM 3069 N N . LEU B 1 95 ? 20.109 4.18 -17.438 1 79.69 95 LEU B N 1
ATOM 3070 C CA . LEU B 1 95 ? 20.766 5.43 -17.781 1 79.69 95 LEU B CA 1
ATOM 3071 C C . LEU B 1 95 ? 20.891 6.34 -16.562 1 79.69 95 LEU B C 1
ATOM 3073 O O . LEU B 1 95 ? 20.078 6.273 -15.648 1 79.69 95 LEU B O 1
ATOM 3077 N N . ALA B 1 96 ? 22 7.094 -16.516 1 78.88 96 ALA B N 1
ATOM 3078 C CA . ALA B 1 96 ? 22.188 8.023 -15.398 1 78.88 96 ALA B CA 1
ATOM 3079 C C . ALA B 1 96 ? 22.609 9.398 -15.891 1 78.88 96 ALA B C 1
ATOM 3081 O O . ALA B 1 96 ? 23.406 9.516 -16.828 1 78.88 96 ALA B O 1
ATOM 3082 N N . SER B 1 97 ? 21.906 10.406 -15.438 1 75.94 97 SER B N 1
ATOM 3083 C CA . SER B 1 97 ? 22.375 11.789 -15.555 1 75.94 97 SER B CA 1
ATOM 3084 C C . SER B 1 97 ? 23 12.273 -14.25 1 75.94 97 SER B C 1
ATOM 3086 O O . SER B 1 97 ? 23.234 11.477 -13.336 1 75.94 97 SER B O 1
ATOM 3088 N N . ARG B 1 98 ? 23.281 13.531 -14.203 1 78.06 98 ARG B N 1
ATOM 3089 C CA . ARG B 1 98 ? 23.859 14.094 -12.984 1 78.06 98 ARG B CA 1
ATOM 3090 C C . ARG B 1 98 ? 22.875 14.023 -11.828 1 78.06 98 ARG B C 1
ATOM 3092 O O . ARG B 1 98 ? 23.266 13.828 -10.68 1 78.06 98 ARG B O 1
ATOM 3099 N N . THR B 1 99 ? 21.609 14.102 -12.203 1 79.81 99 THR B N 1
ATOM 3100 C CA . THR B 1 99 ? 20.656 14.266 -11.109 1 79.81 99 THR B CA 1
ATOM 3101 C C . THR B 1 99 ? 19.641 13.125 -11.102 1 79.81 99 THR B C 1
ATOM 3103 O O . THR B 1 99 ? 18.922 12.938 -10.125 1 79.81 99 THR B O 1
ATOM 3106 N N . LYS B 1 100 ? 19.609 12.406 -12.266 1 78 100 LYS B N 1
ATOM 3107 C CA . LYS B 1 100 ? 18.547 11.406 -12.367 1 78 100 LYS B CA 1
ATOM 3108 C C . LYS B 1 100 ? 19.109 10.039 -12.742 1 78 100 LYS B C 1
ATOM 3110 O O . LYS B 1 100 ? 20.109 9.953 -13.453 1 78 100 LYS B O 1
ATOM 3115 N N . LEU B 1 101 ? 18.531 9.016 -12.227 1 82.56 101 LEU B N 1
ATOM 3116 C CA . LEU B 1 101 ? 18.703 7.629 -12.656 1 82.56 101 LEU B CA 1
ATOM 3117 C C . LEU B 1 101 ? 17.484 7.137 -13.414 1 82.56 101 LEU B C 1
ATOM 3119 O O . LEU B 1 101 ? 16.344 7.297 -12.953 1 82.56 101 LEU B O 1
ATOM 3123 N N . TYR B 1 102 ? 17.703 6.617 -14.664 1 80.44 102 TYR B N 1
ATOM 3124 C CA . TYR B 1 102 ? 16.641 6.102 -15.508 1 80.44 102 TYR B CA 1
ATOM 3125 C C . TYR B 1 102 ? 16.75 4.59 -15.664 1 80.44 102 TYR B C 1
ATOM 3127 O O . TYR B 1 102 ? 17.766 4.082 -16.141 1 80.44 102 TYR B O 1
ATOM 3135 N N . ILE B 1 103 ? 15.742 3.922 -15.219 1 86.19 103 ILE B N 1
ATOM 3136 C CA . ILE B 1 103 ? 15.656 2.479 -15.406 1 86.19 103 ILE B CA 1
ATOM 3137 C C . ILE B 1 103 ? 14.656 2.16 -16.516 1 86.19 103 ILE B C 1
ATOM 3139 O O . ILE B 1 103 ? 13.445 2.297 -16.312 1 86.19 103 ILE B O 1
ATOM 3143 N N . ILE B 1 104 ? 15.133 1.719 -17.656 1 83.88 104 ILE B N 1
ATOM 3144 C CA . ILE B 1 104 ? 14.305 1.484 -18.828 1 83.88 104 ILE B CA 1
ATOM 3145 C C . ILE B 1 104 ? 13.836 0.031 -18.844 1 83.88 104 ILE B C 1
ATOM 3147 O O . ILE B 1 104 ? 14.648 -0.892 -18.875 1 83.88 104 ILE B O 1
ATOM 3151 N N . LEU B 1 105 ? 12.523 -0.113 -18.859 1 89.31 105 LEU B N 1
ATOM 3152 C CA . LEU B 1 105 ? 11.93 -1.443 -18.781 1 89.31 105 LEU B CA 1
ATOM 3153 C C . LEU B 1 105 ? 11.055 -1.734 -19.984 1 89.31 105 LEU B C 1
ATOM 3155 O O . LEU B 1 105 ? 10.641 -0.813 -20.703 1 89.31 105 LEU B O 1
ATOM 3159 N N . GLU B 1 106 ? 10.867 -3.014 -20.203 1 89.88 106 GLU B N 1
ATOM 3160 C CA . GLU B 1 106 ? 9.852 -3.471 -21.156 1 89.88 106 GLU B CA 1
ATOM 3161 C C . GLU B 1 106 ? 8.5 -2.826 -20.859 1 89.88 106 GLU B C 1
ATOM 3163 O O . GLU B 1 106 ? 8.102 -2.691 -19.703 1 89.88 106 GLU B O 1
ATOM 3168 N N . PHE B 1 107 ? 7.922 -2.367 -21.984 1 86.19 107 PHE B N 1
ATOM 3169 C CA . PHE B 1 107 ? 6.586 -1.799 -21.859 1 86.19 107 PHE B CA 1
ATOM 3170 C C . PHE B 1 107 ? 5.523 -2.889 -21.953 1 86.19 107 PHE B C 1
ATOM 3172 O O . PHE B 1 107 ? 5.402 -3.562 -22.969 1 86.19 107 PHE B O 1
ATOM 3179 N N . ILE B 1 108 ? 4.789 -3.051 -20.844 1 87.31 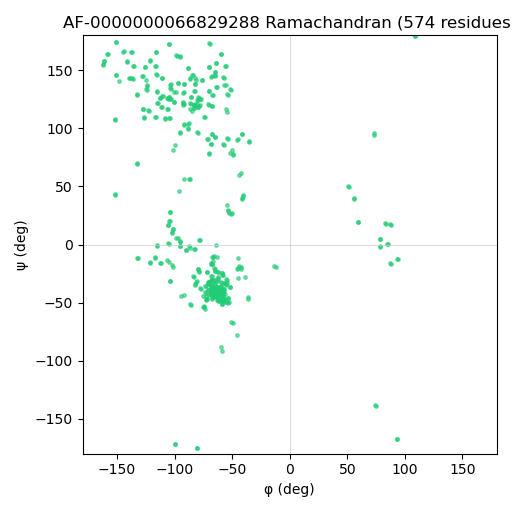108 ILE B N 1
ATOM 3180 C CA . ILE B 1 108 ? 3.738 -4.062 -20.797 1 87.31 108 ILE B CA 1
ATOM 3181 C C . ILE B 1 108 ? 2.377 -3.402 -21.016 1 87.31 108 ILE B C 1
ATOM 3183 O O . ILE B 1 108 ? 2.023 -2.455 -20.297 1 87.31 108 ILE B O 1
ATOM 3187 N N . THR B 1 109 ? 1.52 -3.906 -21.891 1 80.81 109 THR B N 1
ATOM 3188 C CA . THR B 1 109 ? 0.358 -3.158 -22.359 1 80.81 109 THR B CA 1
ATOM 3189 C C . THR B 1 109 ? -0.934 -3.787 -21.844 1 80.81 109 THR B C 1
ATOM 3191 O O . THR B 1 109 ? -2.002 -3.178 -21.922 1 80.81 109 THR B O 1
ATOM 3194 N N . GLY B 1 110 ? -0.907 -4.938 -21.391 1 80.25 110 GLY B N 1
ATOM 3195 C CA . GLY B 1 110 ? -2.143 -5.629 -21.047 1 80.25 110 GLY B CA 1
ATOM 3196 C C . GLY B 1 110 ? -2.672 -5.273 -19.672 1 80.25 110 GLY B C 1
ATOM 3197 O O . GLY B 1 110 ? -3.734 -5.75 -19.266 1 80.25 110 GLY B O 1
ATOM 3198 N N . GLY B 1 111 ? -1.967 -4.488 -18.922 1 81.62 111 GLY B N 1
ATOM 3199 C CA . GLY B 1 111 ? -2.445 -4.039 -17.625 1 81.62 111 GLY B CA 1
ATOM 3200 C C . GLY B 1 111 ? -1.991 -4.926 -16.484 1 81.62 111 GLY B C 1
ATOM 3201 O O . GLY B 1 111 ? -1.068 -5.727 -16.641 1 81.62 111 GLY B O 1
ATOM 3202 N N . GLU B 1 112 ? -2.666 -4.676 -15.242 1 82.75 112 GLU B N 1
ATOM 3203 C CA . GLU B 1 112 ? -2.326 -5.41 -14.023 1 82.75 112 GLU B CA 1
ATOM 3204 C C . GLU B 1 112 ? -3.277 -6.586 -13.805 1 82.75 112 GLU B C 1
ATOM 3206 O O . GLU B 1 112 ? -4.48 -6.469 -14.055 1 82.75 112 GLU B O 1
ATOM 3211 N N . LEU B 1 113 ? -2.725 -7.668 -13.391 1 88.62 113 LEU B N 1
ATOM 3212 C CA . LEU B 1 113 ? -3.557 -8.805 -13.008 1 88.62 113 LEU B CA 1
ATOM 3213 C C . LEU B 1 113 ? -4.57 -8.391 -11.945 1 88.62 113 LEU B C 1
ATOM 3215 O O . LEU B 1 113 ? -5.715 -8.852 -11.961 1 88.62 113 LEU B O 1
ATOM 3219 N N . PHE B 1 114 ? -4.148 -7.527 -11.141 1 81.31 114 PHE B N 1
ATOM 3220 C CA . PHE B 1 114 ? -5.004 -7.035 -10.062 1 81.31 114 PHE B CA 1
ATOM 3221 C C . PHE B 1 114 ? -6.27 -6.402 -10.625 1 81.31 114 PHE B C 1
ATOM 3223 O O . PHE B 1 114 ? -7.371 -6.656 -10.133 1 81.31 114 PHE B O 1
ATOM 3230 N N . ASP B 1 115 ? -6.137 -5.645 -11.633 1 73.94 115 ASP B N 1
ATOM 3231 C CA . ASP B 1 115 ? -7.277 -5.008 -12.281 1 73.94 115 ASP B CA 1
ATOM 3232 C C . ASP B 1 115 ? -8.234 -6.047 -12.852 1 73.94 115 ASP B C 1
ATOM 3234 O O . ASP B 1 115 ? -9.453 -5.879 -12.789 1 73.94 115 ASP B O 1
ATOM 3238 N N . LYS B 1 116 ? -7.688 -6.996 -13.375 1 82.56 116 LYS B N 1
ATOM 3239 C CA . LYS B 1 116 ? -8.508 -8.062 -13.945 1 82.56 116 LYS B CA 1
ATOM 3240 C C . LYS B 1 116 ? -9.352 -8.742 -12.875 1 82.56 116 LYS B C 1
ATOM 3242 O O . LYS B 1 116 ? -10.531 -9.031 -13.094 1 82.56 116 LYS B O 1
ATOM 3247 N N . ILE B 1 117 ? -8.797 -8.977 -11.742 1 83.69 117 ILE B N 1
ATOM 3248 C CA . ILE B 1 117 ? -9.492 -9.648 -10.648 1 83.69 117 ILE B CA 1
ATOM 3249 C C . ILE B 1 117 ? -10.594 -8.734 -10.117 1 83.69 117 ILE B C 1
ATOM 3251 O O . ILE B 1 117 ? -11.703 -9.203 -9.82 1 83.69 117 ILE B O 1
ATOM 3255 N N . ILE B 1 118 ? -10.281 -7.504 -10.008 1 71.62 118 ILE B N 1
ATOM 3256 C CA . ILE B 1 118 ? -11.234 -6.543 -9.469 1 71.62 118 ILE B CA 1
ATOM 3257 C C . ILE B 1 118 ? -12.43 -6.426 -10.414 1 71.62 118 ILE B C 1
ATOM 3259 O O . ILE B 1 118 ? -13.578 -6.359 -9.961 1 71.62 118 ILE B O 1
ATOM 3263 N N . HIS B 1 119 ? -12.18 -6.445 -11.664 1 71.38 119 HIS B N 1
ATOM 3264 C CA . HIS B 1 119 ? -13.234 -6.199 -12.648 1 71.38 119 HIS B CA 1
ATOM 3265 C C . HIS B 1 119 ? -14.047 -7.461 -12.906 1 71.38 119 HIS B C 1
ATOM 3267 O O . HIS B 1 119 ? -15.266 -7.395 -13.078 1 71.38 119 HIS B O 1
ATOM 3273 N N . HIS B 1 120 ? -13.422 -8.516 -12.867 1 75.81 120 HIS B N 1
ATOM 3274 C CA . HIS B 1 120 ? -14.102 -9.734 -13.281 1 75.81 120 HIS B CA 1
ATOM 3275 C C . HIS B 1 120 ? -14.477 -10.594 -12.07 1 75.81 120 HIS B C 1
ATOM 3277 O O . HIS B 1 120 ? -15.312 -11.492 -12.18 1 75.81 120 HIS B O 1
ATOM 3283 N N . GLY B 1 121 ? -13.867 -10.266 -10.961 1 75.62 121 GLY B N 1
ATOM 3284 C CA . GLY B 1 121 ? -14.023 -11.164 -9.836 1 75.62 121 GLY B CA 1
ATOM 3285 C C . GLY B 1 121 ? -13.203 -12.438 -9.961 1 75.62 121 GLY B C 1
ATOM 3286 O O . GLY B 1 121 ? -12.055 -12.398 -10.406 1 75.62 121 GLY B O 1
ATOM 3287 N N . ARG B 1 122 ? -13.852 -13.531 -9.562 1 82.25 122 ARG B N 1
ATOM 3288 C CA . ARG B 1 122 ? -13.109 -14.789 -9.68 1 82.25 122 ARG B CA 1
ATOM 3289 C C . ARG B 1 122 ? -12.883 -15.156 -11.141 1 82.25 122 ARG B C 1
ATOM 3291 O O . ARG B 1 122 ? -13.727 -14.867 -12 1 82.25 122 ARG B O 1
ATOM 3298 N N . LEU B 1 123 ? -11.797 -15.719 -11.414 1 91.06 123 LEU B N 1
ATOM 3299 C CA . LEU B 1 123 ? -11.438 -16.141 -12.758 1 91.06 123 LEU B CA 1
ATOM 3300 C C . LEU B 1 123 ? -11.773 -17.609 -12.977 1 91.06 123 LEU B C 1
ATOM 3302 O O . LEU B 1 123 ? -11.992 -18.344 -12.016 1 91.06 123 LEU B O 1
ATOM 3306 N N . SER B 1 124 ? -11.844 -17.984 -14.211 1 92.5 124 SER B N 1
ATOM 3307 C CA . SER B 1 124 ? -12.086 -19.391 -14.523 1 92.5 124 SER B CA 1
ATOM 3308 C C . SER B 1 124 ? -10.93 -20.266 -14.039 1 92.5 124 SER B C 1
ATOM 3310 O O . SER B 1 124 ? -9.812 -19.781 -13.852 1 92.5 124 SER B O 1
ATOM 3312 N N . GLU B 1 125 ? -11.273 -21.453 -13.852 1 91.31 125 GLU B N 1
ATOM 3313 C CA . GLU B 1 125 ? -10.227 -22.406 -13.477 1 91.31 125 GLU B CA 1
ATOM 3314 C C . GLU B 1 125 ? -9.109 -22.422 -14.508 1 91.31 125 GLU B C 1
ATOM 3316 O O . GLU B 1 125 ? -7.926 -22.469 -14.156 1 91.31 125 GLU B O 1
ATOM 3321 N N . ALA B 1 126 ? -9.516 -22.391 -15.797 1 92.12 126 ALA B N 1
ATOM 3322 C CA . ALA B 1 126 ? -8.531 -22.453 -16.875 1 92.12 126 ALA B CA 1
ATOM 3323 C C . ALA B 1 126 ? -7.598 -21.25 -16.828 1 92.12 126 ALA B C 1
ATOM 3325 O O . ALA B 1 126 ? -6.375 -21.406 -16.891 1 92.12 126 ALA B O 1
ATOM 3326 N N . ASP B 1 127 ? -8.109 -20.094 -16.656 1 93.38 127 ASP B N 1
ATOM 3327 C CA . ASP B 1 127 ? -7.305 -18.875 -16.578 1 93.38 127 ASP B CA 1
ATOM 3328 C C . ASP B 1 127 ? -6.434 -18.891 -15.328 1 93.38 127 ASP B C 1
ATOM 3330 O O . ASP B 1 127 ? -5.25 -18.547 -15.383 1 93.38 127 ASP B O 1
ATOM 3334 N N . SER B 1 128 ? -7.016 -19.297 -14.211 1 94.38 128 SER B N 1
ATOM 3335 C CA . SER B 1 128 ? -6.289 -19.344 -12.945 1 94.38 128 SER B CA 1
ATOM 3336 C C . SER B 1 128 ? -5.094 -20.281 -13.023 1 94.38 128 SER B C 1
ATOM 3338 O O . SER B 1 128 ? -3.996 -19.938 -12.57 1 94.38 128 SER B O 1
ATOM 3340 N N . ARG B 1 129 ? -5.309 -21.391 -13.633 1 91.19 129 ARG B N 1
ATOM 3341 C CA . ARG B 1 129 ? -4.242 -22.375 -13.789 1 91.19 129 ARG B CA 1
ATOM 3342 C C . ARG B 1 129 ? -3.146 -21.844 -14.711 1 91.19 129 ARG B C 1
ATOM 3344 O O . ARG B 1 129 ? -1.957 -22.016 -14.438 1 91.19 129 ARG B O 1
ATOM 3351 N N . ARG B 1 130 ? -3.576 -21.266 -15.781 1 94.12 130 ARG B N 1
ATOM 3352 C CA . ARG B 1 130 ? -2.613 -20.703 -16.719 1 94.12 130 ARG B CA 1
ATOM 3353 C C . ARG B 1 130 ? -1.735 -19.656 -16.047 1 94.12 130 ARG B C 1
ATOM 3355 O O . ARG B 1 130 ? -0.508 -19.703 -16.156 1 94.12 130 ARG B O 1
ATOM 3362 N N . TYR B 1 131 ? -2.318 -18.734 -15.336 1 95.62 131 TYR B N 1
ATOM 3363 C CA . TYR B 1 131 ? -1.576 -17.688 -14.641 1 95.62 131 TYR B CA 1
ATOM 3364 C C . TYR B 1 131 ? -0.667 -18.281 -13.57 1 95.62 131 TYR B C 1
ATOM 3366 O O . TYR B 1 131 ? 0.486 -17.859 -13.43 1 95.62 131 TYR B O 1
ATOM 3374 N N . PHE B 1 132 ? -1.188 -19.25 -12.875 1 95.5 132 PHE B N 1
ATOM 3375 C CA . PHE B 1 132 ? -0.415 -19.875 -11.805 1 95.5 132 PHE B CA 1
ATOM 3376 C C . PHE B 1 132 ? 0.811 -20.578 -12.359 1 95.5 132 PHE B C 1
ATOM 3378 O O . PHE B 1 132 ? 1.905 -20.469 -11.805 1 95.5 132 PHE B O 1
ATOM 3385 N N . GLN B 1 133 ? 0.619 -21.281 -13.438 1 93.56 133 GLN B N 1
ATOM 3386 C CA . GLN B 1 133 ? 1.731 -21.984 -14.07 1 93.56 133 GLN B CA 1
ATOM 3387 C C . GLN B 1 133 ? 2.811 -21 -14.531 1 93.56 133 GLN B C 1
ATOM 3389 O O . GLN B 1 133 ? 4 -21.234 -14.312 1 93.56 133 GLN B O 1
ATOM 3394 N N . GLN B 1 134 ? 2.439 -19.938 -15.148 1 95.75 134 GLN B N 1
ATOM 3395 C CA . GLN B 1 134 ? 3.393 -18.922 -15.578 1 95.75 134 GLN B CA 1
ATOM 3396 C C . GLN B 1 134 ? 4.113 -18.297 -14.375 1 95.75 134 GLN B C 1
ATOM 3398 O O . GLN B 1 134 ? 5.328 -18.094 -14.422 1 95.75 134 GLN B O 1
ATOM 3403 N N . LEU B 1 135 ? 3.383 -18.047 -13.305 1 96.38 135 LEU B N 1
ATOM 3404 C CA . LEU B 1 135 ? 3.934 -17.469 -12.086 1 96.38 135 LEU B CA 1
ATOM 3405 C C . LEU B 1 135 ? 4.996 -18.391 -11.477 1 96.38 135 LEU B C 1
ATOM 3407 O O . LEU B 1 135 ? 6.109 -17.938 -11.188 1 96.38 135 LEU B O 1
ATOM 3411 N N . ILE B 1 136 ? 4.66 -19.641 -11.352 1 94.31 136 ILE B N 1
ATOM 3412 C CA . ILE B 1 136 ? 5.578 -20.578 -10.719 1 94.31 136 ILE B CA 1
ATOM 3413 C C . ILE B 1 136 ? 6.812 -20.766 -11.594 1 94.31 136 ILE B C 1
ATOM 3415 O O . ILE B 1 136 ? 7.93 -20.891 -11.086 1 94.31 136 ILE B O 1
ATOM 3419 N N . ASP B 1 137 ? 6.605 -20.75 -12.922 1 94.38 137 ASP B N 1
ATOM 3420 C CA . ASP B 1 137 ? 7.742 -20.859 -13.836 1 94.38 137 ASP B CA 1
ATOM 3421 C C . ASP B 1 137 ? 8.695 -19.688 -13.68 1 94.38 137 ASP B C 1
ATOM 3423 O O . ASP B 1 137 ? 9.914 -19.875 -13.594 1 94.38 137 ASP B O 1
ATOM 3427 N N . GLY B 1 138 ? 8.148 -18.531 -13.664 1 96.06 138 GLY B N 1
ATOM 3428 C CA . GLY B 1 138 ? 8.969 -17.344 -13.484 1 96.06 138 GLY B CA 1
ATOM 3429 C C . GLY B 1 138 ? 9.672 -17.297 -12.141 1 96.06 138 GLY B C 1
ATOM 3430 O O . GLY B 1 138 ? 10.859 -16.984 -12.07 1 96.06 138 GLY B O 1
ATOM 3431 N N . VAL B 1 139 ? 8.984 -17.625 -11.062 1 96.38 139 VAL B N 1
ATOM 3432 C CA . VAL B 1 139 ? 9.539 -17.594 -9.711 1 96.38 139 VAL B CA 1
ATOM 3433 C C . VAL B 1 139 ? 10.609 -18.672 -9.562 1 96.38 139 VAL B C 1
ATOM 3435 O O . VAL B 1 139 ? 11.648 -18.438 -8.938 1 96.38 139 VAL B O 1
ATOM 3438 N N . ASP B 1 140 ? 10.328 -19.828 -10.156 1 94.19 140 ASP B N 1
ATOM 3439 C CA . ASP B 1 140 ? 11.305 -20.906 -10.125 1 94.19 140 ASP B CA 1
ATOM 3440 C C . ASP B 1 140 ? 12.609 -20.469 -10.789 1 94.19 140 ASP B C 1
ATOM 3442 O O . ASP B 1 140 ? 13.695 -20.781 -10.297 1 94.19 140 ASP B O 1
ATOM 3446 N N . TYR B 1 141 ? 12.492 -19.844 -11.875 1 95.19 141 TYR B N 1
ATOM 3447 C CA . TYR B 1 141 ? 13.688 -19.344 -12.555 1 95.19 141 TYR B CA 1
ATOM 3448 C C . TYR B 1 141 ? 14.438 -18.344 -11.672 1 95.19 141 TYR B C 1
ATOM 3450 O O . TYR B 1 141 ? 15.664 -18.406 -11.578 1 95.19 141 TYR B O 1
ATOM 3458 N N . CYS B 1 142 ? 13.75 -17.422 -11.047 1 95.94 142 CYS B N 1
ATOM 3459 C CA . CYS B 1 142 ? 14.391 -16.516 -10.109 1 95.94 142 CYS B CA 1
ATOM 3460 C C . CYS B 1 142 ? 15.164 -17.266 -9.047 1 95.94 142 CYS B C 1
ATOM 3462 O O . CYS B 1 142 ? 16.328 -16.953 -8.766 1 95.94 142 CYS B O 1
ATOM 3464 N N . HIS B 1 143 ? 14.531 -18.312 -8.484 1 94.81 143 HIS B N 1
ATOM 3465 C CA . HIS B 1 143 ? 15.164 -19.109 -7.438 1 94.81 143 HIS B CA 1
ATOM 3466 C C . HIS B 1 143 ? 16.422 -19.797 -7.957 1 94.81 143 HIS B C 1
ATOM 3468 O O . HIS B 1 143 ? 17.406 -19.922 -7.238 1 94.81 143 HIS B O 1
ATOM 3474 N N . SER B 1 144 ? 16.312 -20.266 -9.195 1 93.88 144 SER B N 1
ATOM 3475 C CA . SER B 1 144 ? 17.453 -20.938 -9.789 1 93.88 144 SER B CA 1
ATOM 3476 C C . SER B 1 144 ? 18.656 -20 -9.914 1 93.88 144 SER B C 1
ATOM 3478 O O . SER B 1 144 ? 19.797 -20.453 -10.008 1 93.88 144 SER B O 1
ATOM 3480 N N . LYS B 1 145 ? 18.406 -18.688 -9.945 1 95.19 145 LYS B N 1
ATOM 3481 C CA . LYS B 1 145 ? 19.469 -17.688 -10.008 1 95.19 145 LYS B CA 1
ATOM 3482 C C . LYS B 1 145 ? 19.812 -17.172 -8.617 1 95.19 145 LYS B C 1
ATOM 3484 O O . LYS B 1 145 ? 20.609 -16.234 -8.477 1 95.19 145 LYS B O 1
ATOM 3489 N N . GLY B 1 146 ? 19.141 -17.734 -7.582 1 95.31 146 GLY B N 1
ATOM 3490 C CA . GLY B 1 146 ? 19.406 -17.328 -6.207 1 95.31 146 GLY B CA 1
ATOM 3491 C C . GLY B 1 146 ? 18.641 -16.078 -5.793 1 95.31 146 GLY B C 1
ATOM 3492 O O . GLY B 1 146 ? 19.031 -15.406 -4.836 1 95.31 146 GLY B O 1
ATOM 3493 N N . VAL B 1 147 ? 17.609 -15.742 -6.531 1 96.75 147 VAL B N 1
ATOM 3494 C CA . VAL B 1 147 ? 16.844 -14.531 -6.266 1 96.75 147 VAL B CA 1
ATOM 3495 C C . VAL B 1 147 ? 15.508 -14.906 -5.617 1 96.75 147 VAL B C 1
ATOM 3497 O O . VAL B 1 147 ? 14.773 -15.758 -6.133 1 96.75 147 VAL B O 1
ATOM 3500 N N . TYR B 1 148 ? 15.172 -14.336 -4.504 1 96.81 148 TYR B N 1
ATOM 3501 C CA . TYR B 1 148 ? 13.883 -14.492 -3.832 1 96.81 148 TYR B CA 1
ATOM 3502 C C . TYR B 1 148 ? 13.102 -13.188 -3.85 1 96.81 148 TYR B C 1
ATOM 3504 O O . TYR B 1 148 ? 13.609 -12.141 -3.426 1 96.81 148 TYR B O 1
ATOM 3512 N N . HIS B 1 149 ? 11.898 -13.125 -4.301 1 96.75 149 HIS B N 1
ATOM 3513 C CA . HIS B 1 149 ? 11.156 -11.922 -4.648 1 96.75 149 HIS B CA 1
ATOM 3514 C C . HIS B 1 149 ? 10.68 -11.188 -3.398 1 96.75 149 HIS B C 1
ATOM 3516 O O . HIS B 1 149 ? 10.867 -9.977 -3.279 1 96.75 149 HIS B O 1
ATOM 3522 N N . ARG B 1 150 ? 9.945 -11.93 -2.471 1 96.38 150 ARG B N 1
ATOM 3523 C CA . ARG B 1 150 ? 9.555 -11.516 -1.127 1 96.38 150 ARG B CA 1
ATOM 3524 C C . ARG B 1 150 ? 8.352 -10.578 -1.171 1 96.38 150 ARG B C 1
ATOM 3526 O O . ARG B 1 150 ? 7.875 -10.125 -0.13 1 96.38 150 ARG B O 1
ATOM 3533 N N . ASP B 1 151 ? 7.746 -10.305 -2.287 1 95.19 151 ASP B N 1
ATOM 3534 C CA . ASP B 1 151 ? 6.566 -9.445 -2.359 1 95.19 151 ASP B CA 1
ATOM 3535 C C . ASP B 1 151 ? 5.688 -9.82 -3.551 1 95.19 151 ASP B C 1
ATOM 3537 O O . ASP B 1 151 ? 5.27 -8.953 -4.316 1 95.19 151 ASP B O 1
ATOM 3541 N N . LEU B 1 152 ? 5.488 -11.055 -3.77 1 96.62 152 LEU B N 1
ATOM 3542 C CA . LEU B 1 152 ? 4.594 -11.531 -4.816 1 96.62 152 LEU B CA 1
ATOM 3543 C C . LEU B 1 152 ? 3.137 -11.258 -4.457 1 96.62 152 LEU B C 1
ATOM 3545 O O . LEU B 1 152 ? 2.666 -11.68 -3.395 1 96.62 152 LEU B O 1
ATOM 3549 N N . LYS B 1 153 ? 2.496 -10.531 -5.285 1 94.06 153 LYS B N 1
ATOM 3550 C CA . LYS B 1 153 ? 1.093 -10.133 -5.203 1 94.06 153 LYS B CA 1
ATOM 3551 C C . LYS B 1 153 ? 0.57 -9.672 -6.559 1 94.06 153 LYS B C 1
ATOM 3553 O O . LYS B 1 153 ? 1.354 -9.367 -7.461 1 94.06 153 LYS B O 1
ATOM 3558 N N . PRO B 1 154 ? -0.749 -9.688 -6.793 1 92 154 PRO B N 1
ATOM 3559 C CA . PRO B 1 154 ? -1.289 -9.328 -8.109 1 92 154 PRO B CA 1
ATOM 3560 C C . PRO B 1 154 ? -0.83 -7.949 -8.578 1 92 154 PRO B C 1
ATOM 3562 O O . PRO B 1 154 ? -0.659 -7.727 -9.773 1 92 154 PRO B O 1
ATOM 3565 N N . GLU B 1 155 ? -0.575 -7.012 -7.59 1 85.62 155 GLU B N 1
ATOM 3566 C CA . GLU B 1 155 ? -0.131 -5.66 -7.926 1 85.62 155 GLU B CA 1
ATOM 3567 C C . GLU B 1 155 ? 1.253 -5.68 -8.57 1 85.62 155 GLU B C 1
ATOM 3569 O O . GLU B 1 155 ? 1.646 -4.723 -9.234 1 85.62 155 GLU B O 1
ATOM 3574 N N . ASN B 1 156 ? 1.949 -6.75 -8.344 1 90.38 156 ASN B N 1
ATOM 3575 C CA . ASN B 1 156 ? 3.289 -6.879 -8.906 1 90.38 156 ASN B CA 1
ATOM 3576 C C . ASN B 1 156 ? 3.314 -7.848 -10.086 1 90.38 156 ASN B C 1
ATOM 3578 O O . ASN B 1 156 ? 4.371 -8.367 -10.445 1 90.38 156 ASN B O 1
ATOM 3582 N N . LEU B 1 157 ? 2.135 -8.133 -10.625 1 94.62 157 LEU B N 1
ATOM 3583 C CA . LEU B 1 157 ? 1.979 -8.984 -11.805 1 94.62 157 LEU B CA 1
ATOM 3584 C C . LEU B 1 157 ? 1.248 -8.242 -12.914 1 94.62 157 LEU B C 1
ATOM 3586 O O . LEU B 1 157 ? 0.075 -7.887 -12.766 1 94.62 157 LEU B O 1
ATOM 3590 N N . LEU B 1 158 ? 1.954 -8.039 -14.008 1 92.81 158 LEU B N 1
ATOM 3591 C CA . LEU B 1 158 ? 1.367 -7.406 -15.18 1 92.81 158 LEU B CA 1
ATOM 3592 C C . LEU B 1 158 ? 0.953 -8.445 -16.219 1 92.81 158 LEU B C 1
ATOM 3594 O O . LEU B 1 158 ? 1.306 -9.625 -16.094 1 92.81 158 LEU B O 1
ATOM 3598 N N . LEU B 1 159 ? 0.132 -7.996 -17.094 1 93.81 159 LEU B N 1
ATOM 3599 C CA . LEU B 1 159 ? -0.259 -8.82 -18.234 1 93.81 159 LEU B CA 1
ATOM 3600 C C . LEU B 1 159 ? 0.23 -8.203 -19.547 1 93.81 159 LEU B C 1
ATOM 3602 O O . LEU B 1 159 ? 0.071 -7 -19.766 1 93.81 159 LEU B O 1
ATOM 3606 N N . ASP B 1 160 ? 0.864 -9.07 -20.375 1 92.69 160 ASP B N 1
ATOM 3607 C CA . ASP B 1 160 ? 1.23 -8.547 -21.688 1 92.69 160 ASP B CA 1
ATOM 3608 C C . ASP B 1 160 ? 0.035 -8.57 -22.641 1 92.69 160 ASP B C 1
ATOM 3610 O O . ASP B 1 160 ? -1.087 -8.867 -22.219 1 92.69 160 ASP B O 1
ATOM 3614 N N . SER B 1 161 ? 0.265 -8.211 -23.891 1 89.94 161 SER B N 1
ATOM 3615 C CA . SER B 1 161 ? -0.812 -8.047 -24.875 1 89.94 161 SER B CA 1
ATOM 3616 C C . SER B 1 161 ? -1.511 -9.367 -25.156 1 89.94 161 SER B C 1
ATOM 3618 O O . SER B 1 161 ? -2.664 -9.391 -25.594 1 89.94 161 SER B O 1
ATOM 3620 N N . LEU B 1 162 ? -0.843 -10.469 -24.906 1 93.94 162 LEU B N 1
ATOM 3621 C CA . LEU B 1 162 ? -1.41 -11.789 -25.141 1 93.94 162 LEU B CA 1
ATOM 3622 C C . LEU B 1 162 ? -2.025 -12.352 -23.859 1 93.94 162 LEU B C 1
ATOM 3624 O O . LEU B 1 162 ? -2.521 -13.484 -23.859 1 93.94 162 LEU B O 1
ATOM 3628 N N . GLY B 1 163 ? -1.916 -11.602 -22.797 1 94.62 163 GLY B N 1
ATOM 3629 C CA . GLY B 1 163 ? -2.516 -12.008 -21.531 1 94.62 163 GLY B CA 1
ATOM 3630 C C . GLY B 1 163 ? -1.604 -12.883 -20.703 1 94.62 163 GLY B C 1
ATOM 3631 O O . GLY B 1 163 ? -2.068 -13.586 -19.797 1 94.62 163 GLY B O 1
ATOM 3632 N N . ASN B 1 164 ? -0.334 -12.875 -21.016 1 96.12 164 ASN B N 1
ATOM 3633 C CA . ASN B 1 164 ? 0.621 -13.625 -20.203 1 96.12 164 ASN B CA 1
ATOM 3634 C C . ASN B 1 164 ? 1.156 -12.789 -19.047 1 96.12 164 ASN B C 1
ATOM 3636 O O . ASN B 1 164 ? 1.323 -11.578 -19.188 1 96.12 164 ASN B O 1
ATOM 3640 N N . ILE B 1 165 ? 1.525 -13.43 -18 1 96.31 165 ILE B N 1
ATOM 3641 C CA . ILE B 1 165 ? 1.985 -12.758 -16.781 1 96.31 165 ILE B CA 1
ATOM 3642 C C . ILE B 1 165 ? 3.41 -12.242 -16.984 1 96.31 165 ILE B C 1
ATOM 3644 O O . ILE B 1 165 ? 4.215 -12.891 -17.672 1 96.31 165 ILE B O 1
ATOM 3648 N N . LYS B 1 166 ? 3.662 -11.102 -16.469 1 96.94 166 LYS B N 1
ATOM 3649 C CA . LYS B 1 166 ? 4.996 -10.539 -16.297 1 96.94 166 LYS B CA 1
ATOM 3650 C C . LYS B 1 166 ? 5.238 -10.109 -14.859 1 96.94 166 LYS B C 1
ATOM 3652 O O . LYS B 1 166 ? 4.617 -9.164 -14.367 1 96.94 166 LYS B O 1
ATOM 3657 N N . ILE B 1 167 ? 6.105 -10.883 -14.188 1 96.75 167 ILE B N 1
ATOM 3658 C CA . ILE B 1 167 ? 6.477 -10.516 -12.828 1 96.75 167 ILE B CA 1
ATOM 3659 C C . ILE B 1 167 ? 7.281 -9.219 -12.844 1 96.75 167 ILE B C 1
ATOM 3661 O O . ILE B 1 167 ? 8.211 -9.062 -13.641 1 96.75 167 ILE B O 1
ATOM 3665 N N . PHE B 1 168 ? 6.797 -8.359 -12.016 1 87.56 168 PHE B N 1
ATOM 3666 C CA . PHE B 1 168 ? 7.52 -7.09 -12 1 87.56 168 PHE B CA 1
ATOM 3667 C C . PHE B 1 168 ? 7.711 -6.59 -10.578 1 87.56 168 PHE B C 1
ATOM 3669 O O . PHE B 1 168 ? 7.262 -7.227 -9.625 1 87.56 168 PHE B O 1
ATOM 3676 N N . ASP B 1 169 ? 8.555 -5.645 -10.328 1 82.94 169 ASP B N 1
ATOM 3677 C CA . ASP B 1 169 ? 8.914 -4.969 -9.086 1 82.94 169 ASP B CA 1
ATOM 3678 C C . ASP B 1 169 ? 9.758 -5.875 -8.195 1 82.94 169 ASP B C 1
ATOM 3680 O O . ASP B 1 169 ? 9.227 -6.598 -7.352 1 82.94 169 ASP B O 1
ATOM 3684 N N . PHE B 1 170 ? 10.992 -5.746 -8.266 1 92 170 PHE B N 1
ATOM 3685 C CA . PHE B 1 170 ? 11.945 -6.512 -7.477 1 92 170 PHE B CA 1
ATOM 3686 C C . PHE B 1 170 ? 12.523 -5.664 -6.352 1 92 170 PHE B C 1
ATOM 3688 O O . PHE B 1 170 ? 13.648 -5.902 -5.902 1 92 17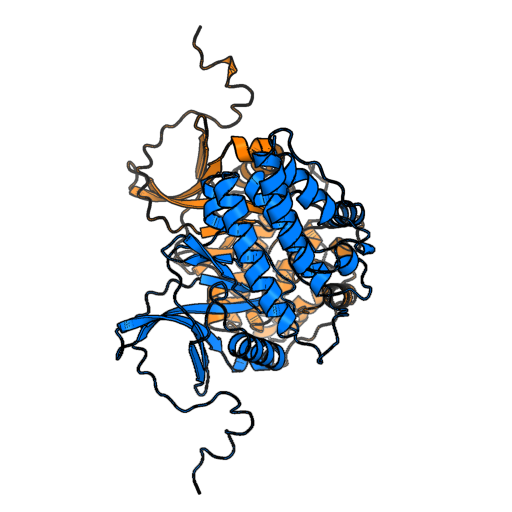0 PHE B O 1
ATOM 3695 N N . GLY B 1 171 ? 11.773 -4.738 -5.926 1 87.88 171 GLY B N 1
ATOM 3696 C CA . GLY B 1 171 ? 12.219 -3.777 -4.926 1 87.88 171 GLY B CA 1
ATOM 3697 C C . GLY B 1 171 ? 12.555 -4.418 -3.594 1 87.88 171 GLY B C 1
ATOM 3698 O O . GLY B 1 171 ? 13.469 -3.969 -2.896 1 87.88 171 GLY B O 1
ATOM 3699 N N . LEU B 1 172 ? 11.945 -5.473 -3.209 1 91.5 172 LEU B N 1
ATOM 3700 C CA . LEU B 1 172 ? 12.164 -6.125 -1.924 1 91.5 172 LEU B CA 1
ATOM 3701 C C . LEU B 1 172 ? 12.969 -7.41 -2.1 1 91.5 172 LEU B C 1
ATOM 3703 O O . LEU B 1 172 ? 13.281 -8.086 -1.119 1 91.5 172 LEU B O 1
ATOM 3707 N N . SER B 1 173 ? 13.336 -7.676 -3.316 1 95 173 SER B N 1
ATOM 3708 C CA . SER B 1 173 ? 13.969 -8.961 -3.596 1 95 173 SER B CA 1
ATOM 3709 C C . SER B 1 173 ? 15.312 -9.078 -2.877 1 95 173 SER B C 1
ATOM 3711 O O . SER B 1 173 ? 15.977 -8.07 -2.613 1 95 173 SER B O 1
ATOM 3713 N N . ALA B 1 174 ? 15.602 -10.266 -2.547 1 95.12 174 ALA B N 1
ATOM 3714 C CA . ALA B 1 174 ? 16.891 -10.602 -1.953 1 95.12 174 ALA B CA 1
ATOM 3715 C C . ALA B 1 174 ? 17.734 -11.43 -2.916 1 95.12 174 ALA B C 1
ATOM 3717 O O . ALA B 1 174 ? 17.203 -12.203 -3.713 1 95.12 174 ALA B O 1
ATOM 3718 N N . PHE B 1 175 ? 18.938 -11.18 -2.887 1 94.56 175 PHE B N 1
ATOM 3719 C CA . PHE B 1 175 ? 19.938 -11.906 -3.654 1 94.56 175 PHE B CA 1
ATOM 3720 C C . PHE B 1 175 ? 21.125 -12.297 -2.773 1 94.56 175 PHE B C 1
ATOM 3722 O O . PHE B 1 175 ? 22.219 -11.734 -2.908 1 94.56 175 PHE B O 1
ATOM 3729 N N . PRO B 1 176 ? 20.906 -13.234 -1.844 1 92.5 176 PRO B N 1
ATOM 3730 C CA . PRO B 1 176 ? 21.984 -13.656 -0.945 1 92.5 176 PRO B CA 1
ATOM 3731 C C . PRO B 1 176 ? 23.078 -14.438 -1.665 1 92.5 176 PRO B C 1
ATOM 3733 O O . PRO B 1 176 ? 22.984 -14.672 -2.873 1 92.5 176 PRO B O 1
ATOM 3736 N N . GLU B 1 177 ? 24.062 -14.648 -0.876 1 87.38 177 GLU B N 1
ATOM 3737 C CA . GLU B 1 177 ? 25.156 -15.438 -1.446 1 87.38 177 GLU B CA 1
ATOM 3738 C C . GLU B 1 177 ? 24.641 -16.781 -1.966 1 87.38 177 GLU B C 1
ATOM 3740 O O . GLU B 1 177 ? 23.609 -17.281 -1.521 1 87.38 177 GLU B O 1
ATOM 3745 N N . GLN B 1 178 ? 25.422 -17.234 -2.945 1 84.94 178 GLN B N 1
ATOM 3746 C CA . GLN B 1 178 ? 25.031 -18.5 -3.564 1 84.94 178 GLN B CA 1
ATOM 3747 C C . GLN B 1 178 ? 24.844 -19.594 -2.516 1 84.94 178 GLN B C 1
ATOM 3749 O O . GLN B 1 178 ? 25.672 -19.766 -1.627 1 84.94 178 GLN B O 1
ATOM 3754 N N . GLY B 1 179 ? 23.75 -20.25 -2.553 1 81.19 179 GLY B N 1
ATOM 3755 C CA . GLY B 1 179 ? 23.469 -21.359 -1.648 1 81.19 179 GLY B CA 1
ATOM 3756 C C . GLY B 1 179 ? 22.703 -20.938 -0.41 1 81.19 179 GLY B C 1
ATOM 3757 O O . GLY B 1 179 ? 22.234 -21.781 0.353 1 81.19 179 GLY B O 1
ATOM 3758 N N . VAL B 1 180 ? 22.641 -19.656 -0.227 1 85.12 180 VAL B N 1
ATOM 3759 C CA . VAL B 1 180 ? 21.922 -19.156 0.945 1 85.12 180 VAL B CA 1
ATOM 3760 C C . VAL B 1 180 ? 20.469 -18.891 0.585 1 85.12 180 VAL B C 1
ATOM 3762 O O . VAL B 1 180 ? 20.188 -18.156 -0.367 1 85.12 180 VAL B O 1
ATOM 3765 N N . SER B 1 181 ? 19.594 -19.578 1.291 1 87.94 181 SER B N 1
ATOM 3766 C CA . SER B 1 181 ? 18.172 -19.375 1.069 1 87.94 181 SER B CA 1
ATOM 3767 C C . SER B 1 181 ? 17.5 -18.828 2.324 1 87.94 181 SER B C 1
ATOM 3769 O O . SER B 1 181 ? 16.328 -18.453 2.285 1 87.94 181 SER B O 1
ATOM 3771 N N . ILE B 1 182 ? 18.203 -18.844 3.451 1 92 182 ILE B N 1
ATOM 3772 C CA . ILE B 1 182 ? 17.656 -18.406 4.734 1 92 182 ILE B CA 1
ATOM 3773 C C . ILE B 1 182 ? 17.766 -16.875 4.844 1 92 182 ILE B C 1
ATOM 3775 O O . ILE B 1 182 ? 18.844 -16.312 4.691 1 92 182 ILE B O 1
ATOM 3779 N N . LEU B 1 183 ? 16.688 -16.297 4.992 1 93.81 183 LEU B N 1
ATOM 3780 C CA . LEU B 1 183 ? 16.562 -14.844 5.105 1 93.81 183 LEU B CA 1
ATOM 3781 C C . LEU B 1 183 ? 16.016 -14.453 6.473 1 93.81 183 LEU B C 1
ATOM 3783 O O . LEU B 1 183 ? 15.5 -15.297 7.207 1 93.81 183 LEU B O 1
ATOM 3787 N N . ARG B 1 184 ? 16.109 -13.164 6.855 1 92.88 184 ARG B N 1
ATOM 3788 C CA . ARG B 1 184 ? 15.695 -12.734 8.188 1 92.88 184 ARG B CA 1
ATOM 3789 C C . ARG B 1 184 ? 14.805 -11.5 8.117 1 92.88 184 ARG B C 1
ATOM 3791 O O . ARG B 1 184 ? 14.148 -11.148 9.102 1 92.88 184 ARG B O 1
ATOM 3798 N N . THR B 1 185 ? 14.734 -10.891 6.996 1 92.69 185 THR B N 1
ATOM 3799 C CA . THR B 1 185 ? 14 -9.633 6.871 1 92.69 185 THR B CA 1
ATOM 3800 C C . THR B 1 185 ? 12.5 -9.891 6.812 1 92.69 185 THR B C 1
ATOM 3802 O O . THR B 1 185 ? 12.031 -10.695 6 1 92.69 185 THR B O 1
ATOM 3805 N N . THR B 1 186 ? 11.766 -9.25 7.699 1 92.88 186 THR B N 1
ATOM 3806 C CA . THR B 1 186 ? 10.305 -9.289 7.648 1 92.88 186 THR B CA 1
ATOM 3807 C C . THR B 1 186 ? 9.766 -8.195 6.738 1 92.88 186 THR B C 1
ATOM 3809 O O . THR B 1 186 ? 9.742 -7.02 7.117 1 92.88 186 THR B O 1
ATOM 3812 N N . CYS B 1 187 ? 9.344 -8.602 5.566 1 91.12 187 CYS B N 1
ATOM 3813 C CA . CYS B 1 187 ? 8.852 -7.637 4.586 1 91.12 187 CYS B CA 1
ATOM 3814 C C . CYS B 1 187 ? 7.809 -8.266 3.674 1 91.12 187 CYS B C 1
ATOM 3816 O O . CYS B 1 187 ? 7.492 -9.453 3.811 1 91.12 187 CYS B O 1
ATOM 3818 N N . GLY B 1 188 ? 7.223 -7.418 2.828 1 90.88 188 GLY B N 1
ATOM 3819 C CA . GLY B 1 188 ? 6.148 -7.859 1.95 1 90.88 188 GLY B CA 1
ATOM 3820 C C . GLY B 1 188 ? 4.793 -7.305 2.342 1 90.88 188 GLY B C 1
ATOM 3821 O O . GLY B 1 188 ? 4.688 -6.52 3.287 1 90.88 188 GLY B O 1
ATOM 3822 N N . THR B 1 189 ? 3.861 -7.672 1.574 1 91.81 189 THR B N 1
ATOM 3823 C CA . THR B 1 189 ? 2.48 -7.312 1.882 1 91.81 189 THR B CA 1
ATOM 3824 C C . THR B 1 189 ? 1.853 -8.336 2.824 1 91.81 189 THR B C 1
ATOM 3826 O O . THR B 1 189 ? 1.723 -9.508 2.477 1 91.81 189 THR B O 1
ATOM 3829 N N . PRO B 1 190 ? 1.411 -7.941 3.926 1 92.06 190 PRO B N 1
ATOM 3830 C CA . PRO B 1 190 ? 1.048 -8.852 5.02 1 92.06 190 PRO B CA 1
ATOM 3831 C C . PRO B 1 190 ? 0.096 -9.953 4.574 1 92.06 190 PRO B C 1
ATOM 3833 O O . PRO B 1 190 ? 0.269 -11.117 4.957 1 92.06 190 PRO B O 1
ATOM 3836 N N . ASN B 1 191 ? -0.832 -9.656 3.666 1 93.81 191 ASN B N 1
ATOM 3837 C CA . ASN B 1 191 ? -1.865 -10.609 3.279 1 93.81 191 ASN B CA 1
ATOM 3838 C C . ASN B 1 191 ? -1.276 -11.797 2.514 1 93.81 191 ASN B C 1
ATOM 3840 O O . ASN B 1 191 ? -1.928 -12.828 2.365 1 93.81 191 ASN B O 1
ATOM 3844 N N . TYR B 1 192 ? -0.069 -11.617 2.049 1 95.94 192 TYR B N 1
ATOM 3845 C CA . TYR B 1 192 ? 0.506 -12.625 1.169 1 95.94 192 TYR B CA 1
ATOM 3846 C C . TYR B 1 192 ? 1.718 -13.289 1.816 1 95.94 192 TYR B C 1
ATOM 3848 O O . TYR B 1 192 ? 2.314 -14.203 1.242 1 95.94 192 TYR B O 1
ATOM 3856 N N . VAL B 1 193 ? 2.053 -12.867 3.01 1 94.88 193 VAL B N 1
ATOM 3857 C CA . VAL B 1 193 ? 3.322 -13.258 3.617 1 94.88 193 VAL B CA 1
ATOM 3858 C C . VAL B 1 193 ? 3.162 -14.586 4.348 1 94.88 193 VAL B C 1
ATOM 3860 O O . VAL B 1 193 ? 2.156 -14.812 5.023 1 94.88 193 VAL B O 1
ATOM 3863 N N . ALA B 1 194 ? 4.195 -15.406 4.277 1 93.88 194 ALA B N 1
ATOM 3864 C CA . ALA B 1 194 ? 4.211 -16.703 4.961 1 93.88 194 ALA B CA 1
ATOM 3865 C C . ALA B 1 194 ? 4.312 -16.516 6.473 1 93.88 194 ALA B C 1
ATOM 3867 O O . ALA B 1 194 ? 4.934 -15.562 6.949 1 93.88 194 ALA B O 1
ATOM 3868 N N . PRO B 1 195 ? 3.797 -17.469 7.238 1 93.44 195 PRO B N 1
ATOM 3869 C CA . PRO B 1 195 ? 3.828 -17.391 8.703 1 93.44 195 PRO B CA 1
ATOM 3870 C C . PRO B 1 195 ? 5.242 -17.234 9.25 1 93.44 195 PRO B C 1
ATOM 3872 O O . PRO B 1 195 ? 5.473 -16.422 10.156 1 93.44 195 PRO B O 1
ATOM 3875 N N . LYS B 1 196 ? 6.215 -17.891 8.727 1 91.88 196 LYS B N 1
ATOM 3876 C CA . LYS B 1 196 ? 7.57 -17.859 9.258 1 91.88 196 LYS B CA 1
ATOM 3877 C C . LYS B 1 196 ? 8.211 -16.484 9.078 1 91.88 196 LYS B C 1
ATOM 3879 O O . LYS B 1 196 ? 9.086 -16.094 9.844 1 91.88 196 LYS B O 1
ATOM 3884 N N . VAL B 1 197 ? 7.812 -15.797 8.023 1 93.06 197 VAL B N 1
ATOM 3885 C CA . VAL B 1 197 ? 8.328 -14.453 7.809 1 93.06 197 VAL B CA 1
ATOM 3886 C C . VAL B 1 197 ? 7.852 -13.531 8.93 1 93.06 197 VAL B C 1
ATOM 3888 O O . VAL B 1 197 ? 8.594 -12.656 9.383 1 93.06 197 VAL B O 1
ATOM 3891 N N . LEU B 1 198 ? 6.684 -13.734 9.43 1 91.06 198 LEU B N 1
ATOM 3892 C CA . LEU B 1 198 ? 6.062 -12.898 10.445 1 91.06 198 LEU B CA 1
ATOM 3893 C C . LEU B 1 198 ? 6.613 -13.227 11.828 1 91.06 198 LEU B C 1
ATOM 3895 O O . LEU B 1 198 ? 6.48 -12.422 12.758 1 91.06 198 LEU B O 1
ATOM 3899 N N . SER B 1 199 ? 7.18 -14.352 12.094 1 84.31 199 SER B N 1
ATOM 3900 C CA . SER B 1 199 ? 7.633 -14.812 13.398 1 84.31 199 SER B CA 1
ATOM 3901 C C . SER B 1 199 ? 8.969 -14.172 13.773 1 84.31 199 SER B C 1
ATOM 3903 O O . SER B 1 199 ? 9.492 -14.414 14.867 1 84.31 199 SER B O 1
ATOM 3905 N N . HIS B 1 200 ? 9.438 -13.32 12.984 1 75.44 200 HIS B N 1
ATOM 3906 C CA . HIS B 1 200 ? 10.68 -12.594 13.234 1 75.44 200 HIS B CA 1
ATOM 3907 C C . HIS B 1 200 ? 11.859 -13.555 13.383 1 75.44 200 HIS B C 1
ATOM 3909 O O . HIS B 1 200 ? 12.82 -13.25 14.086 1 75.44 200 HIS B O 1
ATOM 3915 N N . LYS B 1 201 ? 11.711 -14.711 12.922 1 81.62 201 LYS B N 1
ATOM 3916 C CA . LYS B 1 201 ? 12.789 -15.695 12.836 1 81.62 201 LYS B CA 1
ATOM 3917 C C . LYS B 1 201 ? 13.281 -15.852 11.398 1 81.62 201 LYS B C 1
ATOM 3919 O O . LYS B 1 201 ? 12.805 -15.164 10.5 1 81.62 201 LYS B O 1
ATOM 3924 N N . SER B 1 202 ? 14.375 -16.625 11.305 1 90.81 202 SER B N 1
ATOM 3925 C CA . SER B 1 202 ? 14.867 -16.922 9.969 1 90.81 202 SER B CA 1
ATOM 3926 C C . SER B 1 202 ? 13.859 -17.766 9.18 1 90.81 202 SER B C 1
ATOM 3928 O O . SER B 1 202 ? 13.094 -18.516 9.766 1 90.81 202 SER B O 1
ATOM 3930 N N . TYR B 1 203 ? 13.844 -17.469 7.898 1 91.94 203 TYR B N 1
ATOM 3931 C CA . TYR B 1 203 ? 12.93 -18.219 7.035 1 91.94 203 TYR B CA 1
ATOM 3932 C C . TYR B 1 203 ? 13.586 -18.516 5.691 1 91.94 203 TYR B C 1
ATOM 3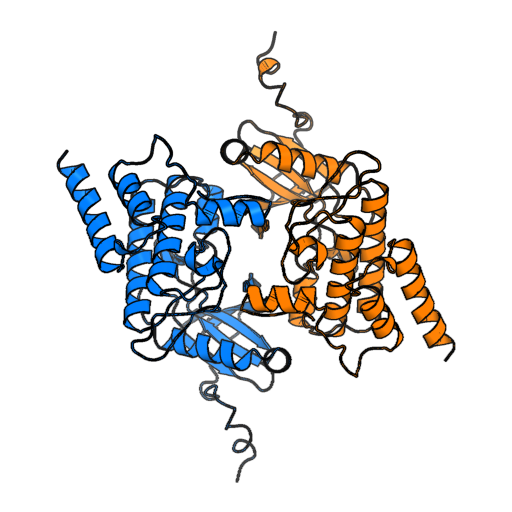934 O O . TYR B 1 203 ? 14.547 -17.859 5.293 1 91.94 203 TYR B O 1
ATOM 3942 N N . ASN B 1 204 ? 13.094 -19.531 5.062 1 92.38 204 ASN B N 1
ATOM 3943 C CA . ASN B 1 204 ? 13.531 -19.875 3.715 1 92.38 204 ASN B CA 1
ATOM 3944 C C . ASN B 1 204 ? 12.836 -19.016 2.662 1 92.38 204 ASN B C 1
ATOM 3946 O O . ASN B 1 204 ? 11.609 -19.062 2.531 1 92.38 204 ASN B O 1
ATOM 3950 N N . GLY B 1 205 ? 13.602 -18.266 1.862 1 93.94 205 GLY B N 1
ATOM 3951 C CA . GLY B 1 205 ? 13.055 -17.344 0.877 1 93.94 205 GLY B CA 1
ATOM 3952 C C . GLY B 1 205 ? 12.219 -18.031 -0.185 1 93.94 205 GLY B C 1
ATOM 3953 O O . GLY B 1 205 ? 11.211 -17.484 -0.64 1 93.94 205 GLY B O 1
ATOM 3954 N N . ALA B 1 206 ? 12.617 -19.203 -0.582 1 93.19 206 ALA B N 1
ATOM 3955 C CA . ALA B 1 206 ? 11.891 -19.938 -1.603 1 93.19 206 ALA B CA 1
ATOM 3956 C C . ALA B 1 206 ? 10.516 -20.359 -1.094 1 93.19 206 ALA B C 1
ATOM 3958 O O . ALA B 1 206 ? 9.508 -20.219 -1.796 1 93.19 206 ALA B O 1
ATOM 3959 N N . VAL B 1 207 ? 10.5 -20.797 0.095 1 91.94 207 VAL B N 1
ATOM 3960 C CA . VAL B 1 207 ? 9.25 -21.266 0.707 1 91.94 207 VAL B CA 1
ATOM 3961 C C . VAL B 1 207 ? 8.297 -20.078 0.877 1 91.94 207 VAL B C 1
ATOM 3963 O O . VAL B 1 207 ? 7.098 -20.203 0.632 1 91.94 207 VAL B O 1
ATOM 3966 N N . ALA B 1 208 ? 8.867 -18.969 1.296 1 93.81 208 ALA B N 1
ATOM 3967 C CA . ALA B 1 208 ? 8.062 -17.766 1.48 1 93.81 208 ALA B CA 1
ATOM 3968 C C . ALA B 1 208 ? 7.414 -17.328 0.167 1 93.81 208 ALA B C 1
ATOM 3970 O O . ALA B 1 208 ? 6.227 -17 0.133 1 93.81 208 ALA B O 1
ATOM 3971 N N . ASP B 1 209 ? 8.172 -17.391 -0.943 1 95.44 209 ASP B N 1
ATOM 3972 C CA . ASP B 1 209 ? 7.637 -17.047 -2.258 1 95.44 209 ASP B CA 1
ATOM 3973 C C . ASP B 1 209 ? 6.551 -18.016 -2.689 1 95.44 209 ASP B C 1
ATOM 3975 O O . ASP B 1 209 ? 5.531 -17.609 -3.254 1 95.44 209 ASP B O 1
ATOM 3979 N N . VAL B 1 210 ? 6.773 -19.25 -2.447 1 94.12 210 VAL B N 1
ATOM 3980 C CA . VAL B 1 210 ? 5.812 -20.281 -2.822 1 94.12 210 VAL B CA 1
ATOM 3981 C C . VAL B 1 210 ? 4.496 -20.062 -2.084 1 94.12 210 VAL B C 1
ATOM 3983 O O . VAL B 1 210 ? 3.418 -20.188 -2.67 1 94.12 210 VAL B O 1
ATOM 3986 N N . TRP B 1 211 ? 4.605 -19.734 -0.831 1 94.69 211 TRP B N 1
ATOM 3987 C CA . TRP B 1 211 ? 3.416 -19.406 -0.053 1 94.69 211 TRP B CA 1
ATOM 3988 C C . TRP B 1 211 ? 2.621 -18.281 -0.719 1 94.69 211 TRP B C 1
ATOM 3990 O O . TRP B 1 211 ? 1.413 -18.422 -0.932 1 94.69 211 TRP B O 1
ATOM 4000 N N . SER B 1 212 ? 3.303 -17.219 -1.065 1 96.5 212 SER B N 1
ATOM 4001 C CA . SER B 1 212 ? 2.639 -16.094 -1.72 1 96.5 212 SER B CA 1
ATOM 4002 C C . SER B 1 212 ? 1.948 -16.531 -3.006 1 96.5 212 SER B C 1
ATOM 4004 O O . SER B 1 212 ? 0.847 -16.078 -3.314 1 96.5 212 SER B O 1
ATOM 4006 N N . CYS B 1 213 ? 2.58 -17.422 -3.729 1 96.25 213 CYS B N 1
ATOM 4007 C CA . CYS B 1 213 ? 1.972 -17.953 -4.945 1 96.25 213 CYS B CA 1
ATOM 4008 C C . CYS B 1 213 ? 0.687 -18.703 -4.629 1 96.25 213 CYS B C 1
ATOM 4010 O O . CYS B 1 213 ? -0.287 -18.625 -5.379 1 96.25 213 CYS B O 1
ATOM 4012 N N . GLY B 1 214 ? 0.696 -19.422 -3.559 1 95.25 214 GLY B N 1
ATOM 4013 C CA . GLY B 1 214 ? -0.512 -20.125 -3.137 1 95.25 214 GLY B CA 1
ATOM 4014 C C . GLY B 1 214 ? -1.652 -19.172 -2.803 1 95.25 214 GLY B C 1
ATOM 4015 O O . GLY B 1 214 ? -2.803 -19.438 -3.162 1 95.25 214 GLY B O 1
ATOM 4016 N N . VAL B 1 215 ? -1.329 -18.094 -2.107 1 96.06 215 VAL B N 1
ATOM 4017 C CA . VAL B 1 215 ? -2.33 -17.078 -1.782 1 96.06 215 VAL B CA 1
ATOM 4018 C C . VAL B 1 215 ? -2.9 -16.484 -3.068 1 96.06 215 VAL B C 1
ATOM 4020 O O . VAL B 1 215 ? -4.113 -16.297 -3.182 1 96.06 215 VAL B O 1
ATOM 4023 N N . ILE B 1 216 ? -2.041 -16.25 -4.012 1 96.12 216 ILE B N 1
ATOM 4024 C CA . ILE B 1 216 ? -2.469 -15.695 -5.289 1 96.12 216 ILE B CA 1
ATOM 4025 C C . ILE B 1 216 ? -3.396 -16.672 -6 1 96.12 216 ILE B C 1
ATOM 4027 O O . ILE B 1 216 ? -4.43 -16.281 -6.547 1 96.12 216 ILE B O 1
ATOM 4031 N N . LEU B 1 217 ? -3.049 -17.953 -6.012 1 95.44 217 LEU B N 1
ATOM 4032 C CA . LEU B 1 217 ? -3.908 -18.953 -6.637 1 95.44 217 LEU B CA 1
ATOM 4033 C C . LEU B 1 217 ? -5.293 -18.953 -5.992 1 95.44 217 LEU B C 1
ATOM 4035 O O . LEU B 1 217 ? -6.305 -18.984 -6.695 1 95.44 217 LEU B O 1
ATOM 4039 N N . PHE B 1 218 ? -5.344 -18.969 -4.676 1 94.62 218 PHE B N 1
ATOM 4040 C CA . PHE B 1 218 ? -6.613 -18.875 -3.967 1 94.62 218 PHE B CA 1
ATOM 4041 C C . PHE B 1 218 ? -7.414 -17.656 -4.445 1 94.62 218 PHE B C 1
ATOM 4043 O O . PHE B 1 218 ? -8.594 -17.781 -4.77 1 94.62 218 PHE B O 1
ATOM 4050 N N . LEU B 1 219 ? -6.762 -16.578 -4.477 1 92.69 219 LEU B N 1
ATOM 4051 C CA . LEU B 1 219 ? -7.391 -15.32 -4.863 1 92.69 219 LEU B CA 1
ATOM 4052 C C . LEU B 1 219 ? -7.945 -15.398 -6.281 1 92.69 219 LEU B C 1
ATOM 4054 O O . LEU B 1 219 ? -9.062 -14.945 -6.543 1 92.69 219 LEU B O 1
ATOM 4058 N N . LEU B 1 220 ? -7.172 -15.953 -7.211 1 93.62 220 LEU B N 1
ATOM 4059 C CA . LEU B 1 220 ? -7.609 -16.062 -8.594 1 93.62 220 LEU B CA 1
ATOM 4060 C C . LEU B 1 220 ? -8.906 -16.875 -8.695 1 93.62 220 LEU B C 1
ATOM 4062 O O . LEU B 1 220 ? -9.805 -16.516 -9.453 1 93.62 220 LEU B O 1
ATOM 4066 N N . LEU B 1 221 ? -9 -17.875 -7.93 1 92.06 221 LEU B N 1
ATOM 4067 C CA . LEU B 1 221 ? -10.125 -18.797 -8.008 1 92.06 221 LEU B CA 1
ATOM 4068 C C . LEU B 1 221 ? -11.32 -18.266 -7.219 1 92.06 221 LEU B C 1
ATOM 4070 O O . LEU B 1 221 ? -12.469 -18.562 -7.555 1 92.06 221 LEU B O 1
ATOM 4074 N N . ALA B 1 222 ? -11.047 -17.484 -6.219 1 88.75 222 ALA B N 1
ATOM 4075 C CA . ALA B 1 222 ? -12.117 -17.094 -5.309 1 88.75 222 ALA B CA 1
ATOM 4076 C C . ALA B 1 222 ? -12.562 -15.656 -5.574 1 88.75 222 ALA B C 1
ATOM 4078 O O . ALA B 1 222 ? -13.703 -15.289 -5.297 1 88.75 222 ALA B O 1
ATOM 4079 N N . GLY B 1 223 ? -11.562 -14.852 -6.031 1 85.25 223 GLY B N 1
ATOM 4080 C CA . GLY B 1 223 ? -11.844 -13.43 -6.184 1 85.25 223 GLY B CA 1
ATOM 4081 C C . GLY B 1 223 ? -11.656 -12.641 -4.898 1 85.25 223 GLY B C 1
ATOM 4082 O O . GLY B 1 223 ? -11.891 -11.43 -4.867 1 85.25 223 GLY B O 1
ATOM 4083 N N . TYR B 1 224 ? -11.266 -13.336 -3.842 1 85 224 TYR B N 1
ATOM 4084 C CA . TYR B 1 224 ? -10.953 -12.695 -2.57 1 85 224 TYR B CA 1
ATOM 4085 C C . TYR B 1 224 ? -9.805 -13.398 -1.868 1 85 224 TYR B C 1
ATOM 4087 O O . TYR B 1 224 ? -9.461 -14.531 -2.213 1 85 224 TYR B O 1
ATOM 4095 N N . LEU B 1 225 ? -9.258 -12.719 -0.87 1 90.81 225 LEU B N 1
ATOM 4096 C CA . LEU B 1 225 ? -8.07 -13.242 -0.197 1 90.81 225 LEU B CA 1
ATOM 4097 C C . LEU B 1 225 ? -8.461 -14.25 0.882 1 90.81 225 LEU B C 1
ATOM 4099 O O . LEU B 1 225 ? -9.477 -14.078 1.554 1 90.81 225 LEU B O 1
ATOM 4103 N N . PRO B 1 226 ? -7.645 -15.258 1.09 1 93.69 226 PRO B N 1
ATOM 4104 C CA . PRO B 1 226 ? -7.898 -16.172 2.207 1 93.69 226 PRO B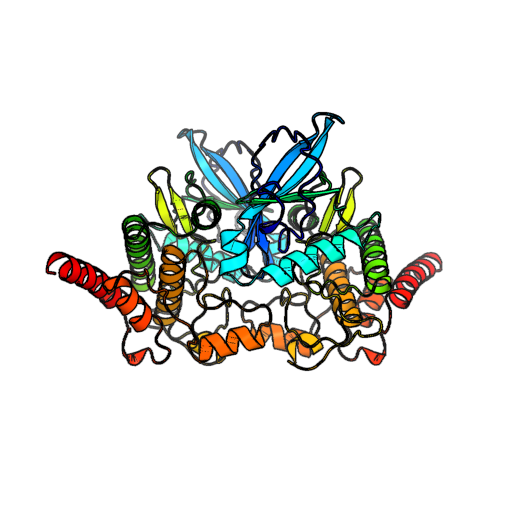 CA 1
ATOM 4105 C C . PRO B 1 226 ? -7.641 -15.523 3.566 1 93.69 226 PRO B C 1
ATOM 4107 O O . PRO B 1 226 ? -8.281 -15.891 4.559 1 93.69 226 PRO B O 1
ATOM 4110 N N . PHE B 1 227 ? -6.652 -14.594 3.562 1 94 227 PHE B N 1
ATOM 4111 C CA . PHE B 1 227 ? -6.332 -13.859 4.777 1 94 227 PHE B CA 1
ATOM 4112 C C . PHE B 1 227 ? -6.586 -12.367 4.582 1 94 227 PHE B C 1
ATOM 4114 O O . PHE B 1 227 ? -5.867 -11.703 3.834 1 94 227 PHE B O 1
ATOM 4121 N N . ASP B 1 228 ? -7.543 -11.93 5.199 1 88.25 228 ASP B N 1
ATOM 4122 C CA . ASP B 1 228 ? -7.926 -10.531 5.062 1 88.25 228 ASP B CA 1
ATOM 4123 C C . ASP B 1 228 ? -8.609 -10.023 6.332 1 88.25 228 ASP B C 1
ATOM 4125 O O . ASP B 1 228 ? -9.68 -10.5 6.707 1 88.25 228 ASP B O 1
ATOM 4129 N N . GLU B 1 229 ? -7.898 -9.195 7.07 1 87.25 229 GLU B N 1
ATOM 4130 C CA . GLU B 1 229 ? -8.391 -8.57 8.297 1 87.25 229 GLU B CA 1
ATOM 4131 C C . GLU B 1 229 ? -7.969 -7.109 8.383 1 87.25 229 GLU B C 1
ATOM 4133 O O . GLU B 1 229 ? -6.863 -6.754 7.969 1 87.25 229 GLU B O 1
ATOM 4138 N N . LEU B 1 230 ? -8.812 -6.293 8.898 1 83.94 230 LEU B N 1
ATOM 4139 C CA . LEU B 1 230 ? -8.492 -4.887 9.125 1 83.94 230 LEU B CA 1
ATOM 4140 C C . LEU B 1 230 ? -7.422 -4.746 10.203 1 83.94 230 LEU B C 1
ATOM 4142 O O . LEU B 1 230 ? -6.5 -3.938 10.062 1 83.94 230 LEU B O 1
ATOM 4146 N N . ASP B 1 231 ? -7.637 -5.516 11.242 1 89.88 231 ASP B N 1
ATOM 4147 C CA . ASP B 1 231 ? -6.703 -5.504 12.367 1 89.88 231 ASP B CA 1
ATOM 4148 C C . ASP B 1 231 ? -5.469 -6.355 12.062 1 89.88 231 ASP B C 1
ATOM 4150 O O . ASP B 1 231 ? -5.578 -7.562 11.859 1 89.88 231 ASP B O 1
ATOM 4154 N N . LEU B 1 232 ? -4.352 -5.742 12.047 1 90.62 232 LEU B N 1
ATOM 4155 C CA . LEU B 1 232 ? -3.107 -6.406 11.68 1 90.62 232 LEU B CA 1
ATOM 4156 C C . LEU B 1 232 ? -2.811 -7.57 12.617 1 90.62 232 LEU B C 1
ATOM 4158 O O . LEU B 1 232 ? -2.295 -8.602 12.18 1 90.62 232 LEU B O 1
ATOM 4162 N N . THR B 1 233 ? -3.066 -7.383 13.883 1 90.81 233 THR B N 1
ATOM 4163 C CA . THR B 1 233 ? -2.828 -8.445 14.852 1 90.81 233 THR B CA 1
ATOM 4164 C C . THR B 1 233 ? -3.684 -9.672 14.531 1 90.81 233 THR B C 1
ATOM 4166 O O . THR B 1 233 ? -3.191 -10.805 14.555 1 90.81 233 THR B O 1
ATOM 4169 N N . THR B 1 234 ? -4.941 -9.398 14.234 1 93.06 234 THR B N 1
ATOM 4170 C CA . THR B 1 234 ? -5.848 -10.484 13.867 1 93.06 234 THR B CA 1
ATOM 4171 C C . THR B 1 234 ? -5.414 -11.125 12.555 1 93.06 234 THR B C 1
ATOM 4173 O O . THR B 1 234 ? -5.453 -12.352 12.414 1 93.06 234 THR B O 1
ATOM 4176 N N . LEU B 1 235 ? -4.988 -10.297 11.633 1 93.56 235 LEU B N 1
ATOM 4177 C CA . LEU B 1 235 ? -4.512 -10.805 10.352 1 93.56 235 LEU B CA 1
ATOM 4178 C C . LEU B 1 235 ? -3.322 -11.734 10.539 1 93.56 235 LEU B C 1
ATOM 4180 O O . LEU B 1 235 ? -3.311 -12.852 10.008 1 93.56 235 LEU B O 1
ATOM 4184 N N . TYR B 1 236 ? -2.338 -11.305 11.359 1 93.06 236 TYR B N 1
ATOM 4185 C CA . TYR B 1 236 ? -1.141 -12.102 11.594 1 93.06 236 TYR B CA 1
ATOM 4186 C C . TYR B 1 236 ? -1.489 -13.422 12.266 1 93.06 236 TYR B C 1
ATOM 4188 O O . TYR B 1 236 ? -0.965 -14.477 11.898 1 93.06 236 TYR B O 1
ATOM 4196 N N . SER B 1 237 ? -2.391 -13.352 13.227 1 94.44 237 SER B N 1
ATOM 4197 C CA . SER B 1 237 ? -2.818 -14.562 13.922 1 94.44 237 SER B CA 1
ATOM 4198 C C . SER B 1 237 ? -3.469 -15.547 12.961 1 94.44 237 SER B C 1
ATOM 4200 O O . SER B 1 237 ? -3.205 -16.75 13.023 1 94.44 237 SER B O 1
ATOM 4202 N N . LYS B 1 238 ? -4.285 -15.016 12.078 1 95.31 238 LYS B N 1
ATOM 4203 C CA . LYS B 1 238 ? -4.961 -15.836 11.078 1 95.31 238 LYS B CA 1
ATOM 4204 C C . LYS B 1 238 ? -3.951 -16.516 10.148 1 95.31 238 LYS B C 1
ATOM 4206 O O . LYS B 1 238 ? -4.098 -17.688 9.82 1 95.31 238 LYS B O 1
ATOM 4211 N N . ILE B 1 239 ? -2.961 -15.789 9.758 1 95.38 239 ILE B N 1
ATOM 4212 C CA . ILE B 1 239 ? -1.92 -16.312 8.875 1 95.38 239 ILE B CA 1
ATOM 4213 C C . ILE B 1 239 ? -1.104 -17.375 9.617 1 95.38 239 ILE B C 1
ATOM 4215 O O . ILE B 1 239 ? -0.86 -18.453 9.094 1 95.38 239 ILE B O 1
ATOM 4219 N N . GLU B 1 240 ? -0.698 -17.078 10.844 1 93.44 240 GLU B N 1
ATOM 4220 C CA . GLU B 1 240 ? 0.112 -17.984 11.648 1 93.44 240 GLU B CA 1
ATOM 4221 C C . GLU B 1 240 ? -0.606 -19.312 11.875 1 93.44 240 GLU B C 1
ATOM 4223 O O . GLU B 1 240 ? 0.021 -20.375 11.859 1 93.44 240 GLU B O 1
ATOM 4228 N N . ARG B 1 241 ? -1.876 -19.234 12.023 1 93.75 241 ARG B N 1
ATOM 4229 C CA . ARG B 1 241 ? -2.674 -20.422 12.273 1 93.75 241 ARG B CA 1
ATOM 4230 C C . ARG B 1 241 ? -3.154 -21.047 10.961 1 93.75 241 ARG B C 1
ATOM 4232 O O . ARG B 1 241 ? -3.791 -22.109 10.969 1 93.75 241 ARG B O 1
ATOM 4239 N N . THR B 1 242 ? -2.848 -20.344 9.898 1 94.06 242 THR B N 1
ATOM 4240 C CA . THR B 1 242 ? -3.307 -20.766 8.578 1 94.06 242 THR B CA 1
ATOM 4241 C C . THR B 1 242 ? -4.812 -21.016 8.578 1 94.06 242 THR B C 1
ATOM 4243 O O . THR B 1 242 ? -5.27 -22.062 8.141 1 94.06 242 THR B O 1
ATOM 4246 N N . GLU B 1 243 ? -5.48 -20.016 9.117 1 95.19 243 GLU B N 1
ATOM 4247 C CA . GLU B 1 243 ? -6.93 -20.109 9.242 1 95.19 243 GLU B CA 1
ATOM 4248 C C . GLU B 1 243 ? -7.625 -19.594 7.984 1 95.19 243 GLU B C 1
ATOM 4250 O O . GLU B 1 243 ? -7.805 -18.391 7.824 1 95.19 243 GLU B O 1
ATOM 4255 N N . PHE B 1 244 ? -8.031 -20.516 7.125 1 94.69 244 PHE B N 1
ATOM 4256 C CA . PHE B 1 244 ? -8.805 -20.219 5.926 1 94.69 244 PHE B CA 1
ATOM 4257 C C . PHE B 1 244 ? -9.57 -21.438 5.449 1 94.69 244 PHE B C 1
ATOM 4259 O O . PHE B 1 244 ? -9.344 -22.547 5.938 1 94.69 244 PHE B O 1
ATOM 4266 N N . SER B 1 245 ? -10.555 -21.203 4.578 1 94 245 SER B N 1
ATOM 4267 C CA . SER B 1 245 ? -11.273 -22.312 3.949 1 94 245 SER B CA 1
ATOM 4268 C C . SER B 1 245 ? -11.484 -22.047 2.459 1 94 245 SER B C 1
ATOM 4270 O O . SER B 1 245 ? -11.68 -20.906 2.043 1 94 245 SER B O 1
ATOM 4272 N N . CYS B 1 246 ? -11.383 -23.125 1.739 1 93.12 246 CYS B N 1
ATOM 4273 C CA . CYS B 1 246 ? -11.68 -23.016 0.315 1 93.12 246 CYS B CA 1
ATOM 4274 C C . CYS B 1 246 ? -13.18 -23.094 0.063 1 93.12 246 CYS B C 1
ATOM 4276 O O . CYS B 1 246 ? -13.875 -23.891 0.679 1 93.12 246 CYS B O 1
ATOM 4278 N N . PRO B 1 247 ? -13.617 -22.25 -0.82 1 89.81 247 PRO B N 1
ATOM 4279 C CA . PRO B 1 247 ? -15.031 -22.344 -1.191 1 89.81 247 PRO B CA 1
ATOM 4280 C C . PRO B 1 247 ? -15.391 -23.719 -1.773 1 89.81 247 PRO B C 1
ATOM 4282 O O . PRO B 1 247 ? -14.516 -24.422 -2.279 1 89.81 247 PRO B O 1
ATOM 4285 N N . LEU B 1 248 ? -16.719 -23.984 -1.812 1 88.19 248 LEU B N 1
ATOM 4286 C CA . LEU B 1 248 ? -17.219 -25.281 -2.25 1 88.19 248 LEU B CA 1
ATOM 4287 C C . LEU B 1 248 ? -17.047 -25.453 -3.756 1 88.19 248 LEU B C 1
ATOM 4289 O O . LEU B 1 248 ? -16.891 -26.578 -4.246 1 88.19 248 LEU B O 1
ATOM 4293 N N . TRP B 1 249 ? -16.969 -24.406 -4.496 1 87.06 249 TRP B N 1
ATOM 4294 C CA . TRP B 1 249 ? -16.953 -24.469 -5.953 1 87.06 249 TRP B CA 1
ATOM 4295 C C . TRP B 1 249 ? -15.523 -24.672 -6.461 1 87.06 249 TRP B C 1
ATOM 4297 O O . TRP B 1 249 ? -15.305 -24.812 -7.668 1 87.06 249 TRP B O 1
ATOM 4307 N N . TYR B 1 250 ? -14.602 -24.688 -5.539 1 90.81 250 TYR B N 1
ATOM 4308 C CA . TYR B 1 250 ? -13.227 -24.906 -5.973 1 90.81 250 TYR B CA 1
ATOM 4309 C C . TYR B 1 250 ? -13.07 -26.297 -6.602 1 90.81 250 TYR B C 1
ATOM 4311 O O . TYR B 1 250 ? -13.57 -27.281 -6.074 1 90.81 250 TYR B O 1
ATOM 4319 N N . PRO B 1 251 ? -12.352 -26.297 -7.758 1 88.75 251 PRO B N 1
ATOM 4320 C CA . PRO B 1 251 ? -11.961 -27.625 -8.242 1 88.75 251 PRO B CA 1
ATOM 4321 C C . PRO B 1 251 ? -11.156 -28.422 -7.219 1 88.75 251 PRO B C 1
ATOM 4323 O O . PRO B 1 251 ? -10.336 -27.844 -6.5 1 88.75 251 PRO B O 1
ATOM 4326 N N . VAL B 1 252 ? -11.359 -29.672 -7.172 1 87.56 252 VAL B N 1
ATOM 4327 C CA . VAL B 1 252 ? -10.75 -30.531 -6.168 1 87.56 252 VAL B CA 1
ATOM 4328 C C . VAL B 1 252 ? -9.227 -30.438 -6.262 1 87.56 252 VAL B C 1
ATOM 4330 O O . VAL B 1 252 ? -8.547 -30.312 -5.242 1 87.56 252 VAL B O 1
ATOM 4333 N N . GLY B 1 253 ? -8.703 -30.516 -7.457 1 86.88 253 GLY B N 1
ATOM 4334 C CA . GLY B 1 253 ? -7.266 -30.422 -7.648 1 86.88 253 GLY B CA 1
ATOM 4335 C C . GLY B 1 253 ? -6.672 -29.125 -7.133 1 86.88 253 GLY B C 1
ATOM 4336 O O . GLY B 1 253 ? -5.613 -29.125 -6.504 1 86.88 253 GLY B O 1
ATOM 4337 N N . ALA B 1 254 ? -7.367 -28.078 -7.387 1 89.75 254 ALA B N 1
ATOM 4338 C CA . ALA B 1 254 ? -6.902 -26.781 -6.938 1 89.75 254 ALA B CA 1
ATOM 4339 C C . ALA B 1 254 ? -6.938 -26.672 -5.414 1 89.75 254 ALA B C 1
ATOM 4341 O O . ALA B 1 254 ? -6.012 -26.141 -4.801 1 89.75 254 ALA B O 1
ATOM 4342 N N . LYS B 1 255 ? -7.965 -27.188 -4.867 1 90.81 255 LYS B N 1
ATOM 4343 C CA . LYS B 1 255 ? -8.109 -27.203 -3.412 1 90.81 255 LYS B CA 1
ATOM 4344 C C . LYS B 1 255 ? -6.953 -27.938 -2.75 1 90.81 255 LYS B C 1
ATOM 4346 O O . LYS B 1 255 ? -6.34 -27.438 -1.807 1 90.81 255 LYS B O 1
ATOM 4351 N N . MET B 1 256 ? -6.656 -29.062 -3.236 1 88 256 MET B N 1
ATOM 4352 C CA . MET B 1 256 ? -5.574 -29.875 -2.686 1 88 256 MET B CA 1
ATOM 4353 C C . MET B 1 256 ? -4.238 -29.156 -2.801 1 88 256 MET B C 1
ATOM 4355 O O . MET B 1 256 ? -3.445 -29.141 -1.856 1 88 256 MET B O 1
ATOM 4359 N N . LEU B 1 257 ? -4.043 -28.594 -3.938 1 89.31 257 LEU B N 1
ATOM 4360 C CA . LEU B 1 257 ? -2.801 -27.859 -4.172 1 89.31 257 LEU B CA 1
ATOM 4361 C C . LEU B 1 257 ? -2.664 -26.688 -3.207 1 89.31 257 LEU B C 1
ATOM 4363 O O . LEU B 1 257 ? -1.6 -26.484 -2.619 1 89.31 257 LEU B O 1
ATOM 4367 N N . ILE B 1 258 ? -3.705 -25.938 -3.002 1 93.25 258 ILE B N 1
ATOM 4368 C CA . ILE B 1 258 ? -3.703 -24.766 -2.123 1 93.25 258 ILE B CA 1
ATOM 4369 C C . ILE B 1 258 ? -3.414 -25.203 -0.688 1 93.25 258 ILE B C 1
ATOM 4371 O O . ILE B 1 258 ? -2.578 -24.609 -0.007 1 93.25 258 ILE B O 1
ATOM 4375 N N . TYR B 1 259 ? -4.039 -26.266 -0.262 1 91.06 259 TYR B N 1
ATOM 4376 C CA . TYR B 1 259 ? -3.834 -26.734 1.101 1 91.06 259 TYR B CA 1
ATOM 4377 C C . TYR B 1 259 ? -2.412 -27.25 1.287 1 91.06 259 TYR B C 1
ATOM 4379 O O . TYR B 1 259 ? -1.835 -27.125 2.369 1 91.06 259 TYR B O 1
ATOM 4387 N N . ARG B 1 260 ? -1.871 -27.766 0.234 1 88 260 ARG B N 1
ATOM 4388 C CA . ARG B 1 260 ? -0.499 -28.266 0.311 1 88 260 ARG B CA 1
ATOM 4389 C C . ARG B 1 260 ? 0.493 -27.109 0.373 1 88 260 ARG B C 1
ATOM 4391 O O . ARG B 1 260 ? 1.494 -27.172 1.089 1 88 260 ARG B O 1
ATOM 4398 N N . ILE B 1 261 ? 0.229 -26.109 -0.405 1 91.5 261 ILE B N 1
ATOM 4399 C CA . ILE B 1 261 ? 1.129 -24.953 -0.457 1 91.5 261 ILE B CA 1
ATOM 4400 C C . ILE B 1 261 ? 1.005 -24.141 0.83 1 91.5 261 ILE B C 1
ATOM 4402 O O . ILE B 1 261 ? 2.012 -23.766 1.433 1 91.5 261 ILE B O 1
ATOM 4406 N N . LEU B 1 262 ? -0.249 -23.875 1.233 1 93 262 LEU B N 1
ATOM 4407 C CA . LEU B 1 262 ? -0.507 -23.062 2.416 1 93 262 LEU B CA 1
ATOM 4408 C C . LEU B 1 262 ? -0.524 -23.922 3.676 1 93 262 LEU B C 1
ATOM 4410 O O . LEU B 1 262 ? -1.531 -23.969 4.387 1 93 262 LEU B O 1
ATOM 4414 N N . ASP B 1 263 ? 0.514 -24.562 3.82 1 87.25 263 ASP B N 1
ATOM 4415 C CA . ASP B 1 263 ? 0.758 -25.375 5.012 1 87.25 263 ASP B CA 1
ATOM 4416 C C . ASP B 1 263 ? 1.78 -24.703 5.93 1 87.25 263 ASP B C 1
ATOM 4418 O O . ASP B 1 263 ? 2.896 -24.391 5.504 1 87.25 263 ASP B O 1
ATOM 4422 N N . PRO B 1 264 ? 1.417 -24.328 7.141 1 76.62 264 PRO B N 1
ATOM 4423 C CA . PRO B 1 264 ? 2.328 -23.625 8.047 1 76.62 264 PRO B CA 1
ATOM 4424 C C . PRO B 1 264 ? 3.602 -24.422 8.336 1 76.62 264 PRO B C 1
ATOM 4426 O O . PRO B 1 264 ? 4.609 -23.844 8.758 1 76.62 264 PRO B O 1
ATOM 4429 N N . ASN B 1 265 ? 3.537 -25.766 8.234 1 73.44 265 ASN B N 1
ATOM 4430 C CA . ASN B 1 265 ? 4.727 -26.578 8.422 1 73.44 265 ASN B CA 1
ATOM 4431 C C . ASN B 1 265 ? 5.332 -27 7.09 1 73.44 265 ASN B C 1
ATOM 4433 O O . ASN B 1 265 ? 4.961 -28.047 6.531 1 73.44 265 ASN B O 1
ATOM 4437 N N . PRO B 1 266 ? 6.16 -26.125 6.539 1 59.53 266 PRO B N 1
ATOM 4438 C CA . PRO B 1 266 ? 6.617 -26.281 5.156 1 59.53 266 PRO B CA 1
ATOM 4439 C C . PRO B 1 266 ? 7.445 -27.547 4.945 1 59.53 266 PRO B C 1
ATOM 4441 O O . PRO B 1 266 ? 7.848 -27.844 3.82 1 59.53 266 PRO B O 1
ATOM 4444 N N . GLU B 1 267 ? 7.863 -28.266 6 1 57.56 267 GLU B N 1
ATOM 4445 C CA . GLU B 1 267 ? 8.695 -29.406 5.66 1 57.56 267 GLU B CA 1
ATOM 4446 C C . GLU B 1 267 ? 8.148 -30.141 4.438 1 57.56 267 GLU B C 1
ATOM 4448 O O . GLU B 1 267 ? 8.891 -30.844 3.744 1 57.56 267 GLU B O 1
ATOM 4453 N N . THR B 1 268 ? 6.984 -29.906 4.199 1 52.91 268 THR B N 1
ATOM 4454 C CA . THR B 1 268 ? 6.43 -30.688 3.102 1 52.91 268 THR B CA 1
ATOM 4455 C C . THR B 1 268 ? 6.582 -29.938 1.778 1 52.91 268 THR B C 1
ATOM 4457 O O . THR B 1 268 ? 6.57 -30.547 0.708 1 52.91 268 THR B O 1
ATOM 4460 N N . ILE B 1 269 ? 6.352 -28.719 1.644 1 54.06 269 ILE B N 1
ATOM 4461 C CA . ILE B 1 269 ? 6.285 -28.062 0.344 1 54.06 269 ILE B CA 1
ATOM 4462 C C . ILE B 1 269 ? 7.664 -27.516 -0.027 1 54.06 269 ILE B C 1
ATOM 4464 O O . ILE B 1 269 ? 8.117 -26.516 0.548 1 54.06 269 ILE B O 1
ATOM 4468 N N . GLU B 1 270 ? 8.727 -28.281 -0.079 1 52.12 270 GLU B N 1
ATOM 4469 C CA . GLU B 1 270 ? 10.078 -27.781 -0.294 1 52.12 270 GLU B CA 1
ATOM 4470 C C . GLU B 1 270 ? 10.117 -26.766 -1.432 1 52.12 270 GLU B C 1
ATOM 4472 O O . GLU B 1 270 ? 10.695 -25.688 -1.288 1 52.12 270 GLU B O 1
ATOM 4477 N N . THR B 1 271 ? 10.086 -27.328 -2.873 1 57.81 271 THR B N 1
ATOM 4478 C CA . THR B 1 271 ? 10.586 -26.594 -4.035 1 57.81 271 THR B CA 1
ATOM 4479 C C . THR B 1 271 ? 9.508 -26.484 -5.109 1 57.81 271 THR B C 1
ATOM 4481 O O . THR B 1 271 ? 8.516 -27.219 -5.074 1 57.81 271 THR B O 1
ATOM 4484 N N . PHE B 1 272 ? 9.422 -25.219 -5.859 1 61.31 272 PHE B N 1
ATOM 4485 C CA . PHE B 1 272 ? 8.547 -25 -7.008 1 61.31 272 PHE B CA 1
ATOM 4486 C C . PHE B 1 272 ? 8.5 -26.234 -7.895 1 61.31 272 PHE B C 1
ATOM 4488 O O . PHE B 1 272 ? 7.504 -26.484 -8.578 1 61.31 272 PHE B O 1
ATOM 4495 N N . THR B 1 273 ? 9.57 -27.031 -7.887 1 58.69 273 THR B N 1
ATOM 4496 C CA . THR B 1 273 ? 9.516 -28.234 -8.695 1 58.69 273 THR B CA 1
ATOM 4497 C C . THR B 1 273 ? 8.32 -29.109 -8.289 1 58.69 273 THR B C 1
ATOM 4499 O O . THR B 1 273 ? 7.621 -29.641 -9.156 1 58.69 273 THR B O 1
ATOM 4502 N N . LYS B 1 274 ? 8.047 -29.047 -7.086 1 59.16 274 LYS B N 1
ATOM 4503 C CA . LYS B 1 274 ? 6.957 -29.891 -6.598 1 59.16 274 LYS B CA 1
ATOM 4504 C C . LYS B 1 274 ? 5.602 -29.25 -6.883 1 59.16 274 LYS B C 1
ATOM 4506 O O . LYS B 1 274 ? 4.637 -29.953 -7.203 1 59.16 274 LYS B O 1
ATOM 4511 N N . VAL B 1 275 ? 5.539 -28 -6.875 1 67.56 275 VAL B N 1
ATOM 4512 C CA . VAL B 1 275 ? 4.27 -27.312 -7.121 1 67.56 275 VAL B CA 1
ATOM 4513 C C . VAL B 1 275 ? 3.844 -27.531 -8.57 1 67.56 275 VAL B C 1
ATOM 4515 O O . VAL B 1 275 ? 2.672 -27.797 -8.844 1 67.56 275 VAL B O 1
ATOM 4518 N N . GLY B 1 276 ? 4.832 -27.438 -9.406 1 66.69 276 GLY B N 1
ATOM 4519 C CA . GLY B 1 276 ? 4.543 -27.703 -10.805 1 66.69 276 GLY B CA 1
ATOM 4520 C C . GLY B 1 276 ? 4.043 -29.109 -11.055 1 66.69 276 GLY B C 1
ATOM 4521 O O . GLY B 1 276 ? 3.111 -29.328 -11.836 1 66.69 276 GLY B O 1
ATOM 4522 N N . GLN B 1 277 ? 4.652 -29.938 -10.344 1 62.34 277 GLN B N 1
ATOM 4523 C CA . GLN B 1 277 ? 4.266 -31.344 -10.477 1 62.34 277 GLN B CA 1
ATOM 4524 C C . GLN B 1 277 ? 2.859 -31.578 -9.938 1 62.34 277 GLN B C 1
ATOM 4526 O O . GLN B 1 277 ? 2.088 -32.344 -10.523 1 62.34 277 GLN B O 1
ATOM 4531 N N . LEU B 1 278 ? 2.658 -30.875 -8.914 1 60.03 278 LEU B N 1
ATOM 4532 C CA . LEU B 1 278 ? 1.342 -31.031 -8.305 1 60.03 278 LEU B CA 1
ATOM 4533 C C . LEU B 1 278 ? 0.253 -30.469 -9.211 1 60.03 278 LEU B C 1
ATOM 4535 O O . LEU B 1 278 ? -0.83 -31.047 -9.32 1 60.03 278 LEU B O 1
ATOM 4539 N N . GLU B 1 279 ? 0.554 -29.469 -9.766 1 67.25 279 GLU B N 1
ATOM 4540 C CA . GLU B 1 279 ? -0.417 -28.859 -10.664 1 67.25 279 GLU B CA 1
ATOM 4541 C C . GLU B 1 279 ? -0.708 -29.75 -11.859 1 67.25 279 GLU B C 1
ATOM 4543 O O . GLU B 1 279 ? -1.866 -29.922 -12.25 1 67.25 279 GLU B O 1
ATOM 4548 N N . LYS B 1 280 ? 0.384 -30.344 -12.336 1 64 280 LYS B N 1
ATOM 4549 C CA . LYS B 1 280 ? 0.228 -31.25 -13.469 1 64 280 LYS B CA 1
ATOM 4550 C C . LYS B 1 280 ? -0.54 -32.5 -13.062 1 64 280 LYS B C 1
ATOM 4552 O O . LYS B 1 280 ? -1.333 -33.031 -13.844 1 64 280 LYS B O 1
ATOM 4557 N N . ALA B 1 281 ? -0.235 -32.812 -11.883 1 53.53 281 ALA B N 1
ATOM 4558 C CA . ALA B 1 281 ? -0.902 -34.031 -11.391 1 53.53 281 ALA B CA 1
ATOM 4559 C C . ALA B 1 281 ? -2.393 -33.781 -11.18 1 53.53 281 ALA B C 1
ATOM 4561 O O . ALA B 1 281 ? -3.215 -34.656 -11.406 1 53.53 281 ALA B O 1
ATOM 4562 N N . SER B 1 282 ? -2.705 -32.719 -10.633 1 60.66 282 SER B N 1
ATOM 4563 C CA . SER B 1 282 ? -4.113 -32.406 -10.43 1 60.66 282 SER B CA 1
ATOM 4564 C C . SER B 1 282 ? -4.871 -32.375 -11.75 1 60.66 282 SER B C 1
ATOM 4566 O O . SER B 1 282 ? -6.062 -32.688 -11.805 1 60.66 282 SER B O 1
ATOM 4568 N N . ASP B 1 283 ? -4.238 -31.969 -12.797 1 58.53 283 ASP B N 1
ATOM 4569 C CA . ASP B 1 283 ? -4.82 -32 -14.133 1 58.53 283 ASP B CA 1
ATOM 4570 C C . ASP B 1 283 ? -5.07 -33.438 -14.586 1 58.53 283 ASP B C 1
ATOM 4572 O O . ASP B 1 283 ? -6.102 -33.719 -15.188 1 58.53 283 ASP B O 1
ATOM 4576 N N . ALA B 1 284 ? -4.059 -34.281 -14.336 1 52.56 284 ALA B N 1
ATOM 4577 C CA . ALA B 1 284 ? -4.156 -35.688 -14.758 1 52.56 284 ALA B CA 1
ATOM 4578 C C . ALA B 1 284 ? -5.289 -36.406 -14.023 1 52.56 284 ALA B C 1
ATOM 4580 O O . ALA B 1 284 ? -5.973 -37.25 -14.602 1 52.56 284 ALA B O 1
ATOM 4581 N N . GLU B 1 285 ? -5.398 -36.031 -12.844 1 49.56 285 GLU B N 1
ATOM 4582 C CA . GLU B 1 285 ? -6.48 -36.688 -12.109 1 49.56 285 GLU B CA 1
ATOM 4583 C C . GLU B 1 285 ? -7.844 -36.219 -12.602 1 49.56 285 GLU B C 1
ATOM 4585 O O . GLU B 1 285 ? -8.812 -36.969 -12.609 1 49.56 285 GLU B O 1
ATOM 4590 N N . GLU B 1 286 ? -7.961 -35.031 -12.883 1 50.75 286 GLU B N 1
ATOM 4591 C CA . GLU B 1 286 ? -9.242 -34.562 -13.406 1 50.75 286 GLU B CA 1
ATOM 4592 C C . GLU B 1 286 ? -9.555 -35.219 -14.75 1 50.75 286 GLU B C 1
ATOM 4594 O O . GLU B 1 286 ? -10.711 -35.5 -15.047 1 50.75 286 GLU B O 1
ATOM 4599 N N . TYR B 1 287 ? -8.539 -35.438 -15.586 1 46.72 287 TYR B N 1
ATOM 4600 C CA . TYR B 1 287 ? -8.797 -36.156 -16.828 1 46.72 287 TYR B CA 1
ATOM 4601 C C . TYR B 1 287 ? -9.07 -37.625 -16.562 1 46.72 287 TYR B C 1
ATOM 4603 O O . TYR B 1 287 ? -9.797 -38.281 -17.328 1 46.72 287 TYR B O 1
ATOM 4611 N N . SER B 1 288 ? -8.492 -38.156 -15.617 1 43.53 288 SER B N 1
ATOM 4612 C CA . SER B 1 288 ? -8.75 -39.562 -15.398 1 43.53 288 SER B CA 1
ATOM 4613 C C . SER B 1 288 ? -10.086 -39.781 -14.695 1 43.53 288 SER B C 1
ATOM 4615 O O . SER B 1 288 ? -10.609 -40.875 -14.656 1 43.53 288 SER B O 1
ATOM 4617 N N . SER B 1 289 ? -10.523 -38.844 -14.031 1 38.47 289 SER B N 1
ATOM 4618 C CA . SER B 1 289 ? -11.852 -39.125 -13.5 1 38.47 289 SER B CA 1
ATOM 4619 C C . SER B 1 289 ? -12.938 -38.75 -14.508 1 38.47 289 SER B C 1
ATOM 4621 O O . SER B 1 289 ? -12.773 -37.781 -15.273 1 38.47 289 SER B O 1
#